Protein AF-A0A6G8AMU1-F1 (afdb_monomer)

Mean predicted aligned error: 14.69 Å

Foldseek 3Di:
DDDDDDPDDPPPPPADVLNVLVVLLVLLVVLLVLLVVLCPDPDDPVVNVVSLLCNQLVVQLSVLSNVVSVLVNVVSVVPPPPPVVPPPDDDDDDDPVVVVLVVVVVVVVVVLVPDDDPPVSVSVVVSVVSVSVSVVSLVVVVVVCVVPVLQPVLSVLSVVVVVVSVVCVVVVHRPPPDPPVPPPSVVVSVVSSLSNVVVVLVVPDDPQVCVQADPLLVVVCVVCLVVLSCCCCPVLPFDSQLSSQLSNVLVVQADNDNVSSVVSSCCLRVPQCQAQQRPSVLSRLVRGPDQLVVSVVSVCVQQVFDQDPLLATARDHSHHHHLLREQPGPSLLVNLVSVCRVQVVHFDPDLSVLNVQQVVQVSNQSLLCVVQNDPASLNSLVSQLCDDPPSHVVNDAWDWDFLLQLQKDFLPDDSLVSCVQWFWTWTHDLQRFHIFIATPRRHTQALVVAFDDDPSTTPQDLVVDDPDPSNLSSLRNHTGTASDRDPDPNRCRYPVPCCVPNDGNNNVVSVPRIDGDDPVSDDSCVRPVPVPRPD

InterPro domains:
  IPR021462 Protein of unknown function DUF3114 [PF11311] (276-528)

Solvent-accessible surface area (backbone atoms only — not comparable to full-atom values): 30070 Å² total; per-residue (Å²): 138,84,83,90,79,83,86,78,76,87,73,74,83,80,56,52,71,61,56,52,51,52,54,50,47,55,50,44,53,51,50,50,51,59,45,56,61,56,73,80,53,100,58,57,74,74,51,45,53,51,48,51,44,47,42,48,49,47,50,50,52,43,52,54,48,43,54,50,47,54,56,50,49,59,52,54,70,71,48,60,82,69,55,66,79,70,63,83,78,77,88,85,88,87,74,72,65,66,62,58,54,54,56,55,54,52,52,53,51,58,59,58,71,71,62,91,52,82,68,64,51,52,57,49,51,51,52,53,51,53,47,54,51,52,52,53,54,53,60,56,52,56,65,54,30,80,76,42,61,73,76,30,50,44,57,57,54,50,51,53,50,53,54,49,53,49,52,35,55,76,68,70,50,70,53,88,61,72,81,50,87,80,37,72,65,55,53,48,37,52,49,35,50,49,52,29,52,50,50,50,51,62,71,68,51,67,87,67,87,56,82,81,45,37,69,69,38,49,53,54,45,65,70,42,49,60,61,52,47,51,44,42,41,68,76,68,62,47,46,69,55,8,50,54,46,38,52,56,52,50,58,75,68,41,57,66,48,51,70,61,23,52,49,48,55,46,44,43,71,76,42,31,55,40,15,53,52,23,76,55,23,38,41,29,65,67,43,33,81,60,54,43,54,54,50,52,50,50,54,40,53,45,25,30,56,41,72,47,98,42,50,35,68,37,59,74,31,92,27,45,73,27,77,82,40,49,62,80,33,71,43,59,55,50,51,21,51,33,49,48,64,52,32,64,98,43,62,68,86,50,46,61,63,60,45,46,30,54,56,52,37,52,42,34,54,48,31,39,52,72,76,27,69,59,100,32,49,42,59,9,49,44,47,33,25,57,30,53,69,89,81,24,46,56,59,50,68,61,42,82,52,86,36,52,75,34,44,54,38,50,72,92,54,62,62,82,65,48,44,76,72,66,32,35,41,35,38,22,36,84,70,42,27,31,46,45,23,28,40,76,83,29,37,70,33,32,37,78,81,70,58,50,74,56,94,82,32,68,64,47,58,60,83,84,55,78,91,42,73,67,47,41,47,21,52,62,25,29,51,60,41,32,52,31,73,54,98,46,74,58,22,42,38,58,50,61,49,40,60,81,78,38,55,26,52,46,52,59,59,48,51,75,54,41,42,63,57,50,79,87,73,53,51,64,64,75,58,65,62,55,92,83,69,88,105

Secondary structure (DSSP, 8-state):
-PPP--------SSS-HHHHHHHHHHHHHHHHHHHHTTTTS---HHHHHHHHHHHHHHHHHHHHHHHHHHHHHHHHHHTTTTGGGTGGG-----SSHHHHHHHHHHHHHHHHTTS--HHHHHHHHHHHHHHHHHHHHHHHHHHHHTT-HHHHHHHHHHHHHHHHHHHHHHTT--------TT-HHHHHHHHHHHHHHHHHHHHH----SGGGS-HHHHHHHHHHHHHHHHIIIIIS---HHHHHHHHHHHHHH--SSHHHHHHHHHHHHHTGGGEETSHHHHHHHHH--S-HHHHHHHHHHHTTEEE-TTSPEEE-SS-EE-TT--TT-HHHHHHHHHHHHHTTTS----HHHHHHHHHHHHHHHHHHHHHS--SSHHHHHHHHHHSPTTTS-TTPPPEEE--GGG--EETTS-HHHHHHHH--EEEE-TTS--EEEE-TTS-B--GGGT--EETTEE---GGGS---HHHHHHHHS-----SSSSTTHHHIIIIISTHHHH--HHHHHHGGGEEPPPTTT--HHHHH--TT---

Organism: NCBI:txid2714946

Structure (mmCIF, N/CA/C/O backbone):
data_AF-A0A6G8AMU1-F1
#
_entry.id   AF-A0A6G8AMU1-F1
#
loop_
_atom_site.group_PDB
_atom_site.id
_atom_site.type_symbol
_atom_site.label_atom_id
_atom_site.label_alt_id
_atom_site.label_comp_id
_atom_site.label_asym_id
_atom_site.label_entity_id
_atom_site.label_seq_id
_atom_site.pdbx_PDB_ins_code
_atom_site.Cartn_x
_atom_site.Cartn_y
_atom_site.Cartn_z
_atom_site.occupancy
_atom_site.B_iso_or_equiv
_atom_site.auth_seq_id
_atom_site.auth_comp_id
_atom_site.auth_asym_id
_atom_site.auth_atom_id
_atom_site.pdbx_PDB_model_num
ATOM 1 N N . MET A 1 1 ? -62.679 -25.072 43.560 1.00 31.48 1 MET A N 1
ATOM 2 C CA . MET A 1 1 ? -61.213 -25.048 43.363 1.00 31.48 1 MET A CA 1
ATOM 3 C C . MET A 1 1 ? -60.919 -24.827 41.884 1.00 31.48 1 MET A C 1
ATOM 5 O O . MET A 1 1 ? -61.250 -25.718 41.113 1.00 31.48 1 MET A O 1
ATOM 9 N N . PRO A 1 2 ? -60.363 -23.682 41.453 1.00 26.83 2 PRO A N 1
ATOM 10 C CA . PRO A 1 2 ? -59.893 -23.523 40.081 1.00 26.83 2 PRO A CA 1
ATOM 11 C C . PRO A 1 2 ? -58.370 -23.689 39.990 1.00 26.83 2 PRO A C 1
ATOM 13 O O . PRO A 1 2 ? -57.618 -23.133 40.791 1.00 26.83 2 PRO A O 1
ATOM 16 N N . LEU A 1 3 ? -57.950 -24.483 39.004 1.00 24.17 3 LEU A N 1
ATOM 17 C CA . LEU A 1 3 ? -56.571 -24.851 38.705 1.00 24.17 3 LEU A CA 1
ATOM 18 C C . LEU A 1 3 ? -55.708 -23.655 38.263 1.00 24.17 3 LEU A C 1
ATOM 20 O O . LEU A 1 3 ? -56.090 -22.865 37.401 1.00 24.17 3 LEU A O 1
ATOM 24 N N . ASN A 1 4 ? -54.493 -23.614 38.812 1.00 31.95 4 ASN A N 1
ATOM 25 C CA . ASN A 1 4 ? -53.345 -22.840 38.346 1.00 31.95 4 ASN A CA 1
ATOM 26 C C . ASN A 1 4 ? -52.931 -23.271 36.930 1.00 31.95 4 ASN A C 1
ATOM 28 O O . ASN A 1 4 ? -52.485 -24.400 36.751 1.00 31.95 4 ASN A O 1
ATOM 32 N N . PHE A 1 5 ? -52.961 -22.356 35.959 1.00 23.03 5 PHE A N 1
ATOM 33 C CA . PHE A 1 5 ? -52.266 -22.520 34.680 1.00 23.03 5 PHE A CA 1
ATOM 34 C C . PHE A 1 5 ? -51.529 -21.217 34.300 1.00 23.03 5 PHE A C 1
ATOM 36 O O . PHE A 1 5 ? -52.133 -20.190 34.009 1.00 23.03 5 PHE A O 1
ATOM 43 N N . PHE A 1 6 ? -50.192 -21.301 34.342 1.00 25.31 6 PHE A N 1
ATOM 44 C CA . PHE A 1 6 ? -49.164 -20.422 33.758 1.00 25.31 6 PHE A CA 1
ATOM 45 C C . PHE A 1 6 ? -49.023 -18.955 34.221 1.00 25.31 6 PHE A C 1
ATOM 47 O O . PHE A 1 6 ? -49.252 -18.005 33.474 1.00 25.31 6 PHE A O 1
ATOM 54 N N . LYS A 1 7 ? -48.395 -18.775 35.393 1.00 28.03 7 LYS A N 1
ATOM 55 C CA . LYS A 1 7 ? -47.347 -17.752 35.578 1.00 28.03 7 LYS A CA 1
ATOM 56 C C . LYS A 1 7 ? -46.010 -18.389 35.194 1.00 28.03 7 LYS A C 1
ATOM 58 O O . LYS A 1 7 ? -45.460 -19.147 35.983 1.00 28.03 7 LYS A O 1
ATOM 63 N N . LYS A 1 8 ? -45.498 -18.131 33.989 1.00 30.67 8 LYS A N 1
ATOM 64 C CA . LYS A 1 8 ? -44.116 -18.500 33.652 1.00 30.67 8 LYS A CA 1
ATOM 65 C C . LYS A 1 8 ? -43.218 -17.331 34.052 1.00 30.67 8 LYS A C 1
ATOM 67 O O . LYS A 1 8 ? -43.228 -16.286 33.405 1.00 30.67 8 LYS A O 1
ATOM 72 N N . GLU A 1 9 ? -42.534 -17.484 35.180 1.00 31.12 9 GLU A N 1
ATOM 73 C CA . GLU A 1 9 ? -41.409 -16.635 35.566 1.00 31.12 9 GLU A CA 1
ATOM 74 C C . GLU A 1 9 ? -40.339 -16.733 34.469 1.00 31.12 9 GLU A C 1
ATOM 76 O O . GLU A 1 9 ? -40.002 -17.831 34.025 1.00 31.12 9 GLU A O 1
ATOM 81 N N . ILE A 1 10 ? -39.836 -15.596 33.980 1.00 32.88 10 ILE A N 1
ATOM 82 C CA . ILE A 1 10 ? -38.664 -15.589 33.098 1.00 32.88 10 ILE A CA 1
ATOM 83 C C . ILE A 1 10 ? -37.467 -15.837 34.009 1.00 32.88 10 ILE A C 1
ATOM 85 O O . ILE A 1 10 ? -36.960 -14.922 34.655 1.00 32.88 10 ILE A O 1
ATOM 89 N N . ASN A 1 11 ? -37.088 -17.104 34.126 1.00 29.52 11 ASN A N 1
ATOM 90 C CA . ASN A 1 11 ? -35.917 -17.518 34.872 1.00 29.52 11 ASN A CA 1
ATOM 91 C C . ASN A 1 11 ? -34.705 -17.346 33.944 1.00 29.52 11 ASN A C 1
ATOM 93 O O . ASN A 1 11 ? -34.456 -18.185 33.086 1.00 29.52 11 ASN A O 1
ATOM 97 N N . LEU A 1 12 ? -33.969 -16.241 34.087 1.00 37.72 12 LEU A N 1
ATOM 98 C CA . LEU A 1 12 ? -32.695 -15.980 33.391 1.00 37.72 12 LEU A CA 1
ATOM 99 C C . LEU A 1 12 ? -31.542 -16.871 33.910 1.00 37.72 12 LEU A C 1
ATOM 101 O O . LEU A 1 12 ? -30.379 -16.548 33.713 1.00 37.72 12 LEU A O 1
ATOM 105 N N . GLN A 1 13 ? -31.833 -17.960 34.629 1.00 34.91 13 GLN A N 1
ATOM 106 C CA . GLN A 1 13 ? -30.821 -18.680 35.404 1.00 34.91 13 GLN A CA 1
ATOM 107 C C . GLN A 1 13 ? -30.019 -19.747 34.644 1.00 34.91 13 GLN A C 1
ATOM 109 O O . GLN A 1 13 ? -29.100 -20.286 35.245 1.00 34.91 13 GLN A O 1
ATOM 114 N N . GLU A 1 14 ? -30.265 -20.018 33.358 1.00 36.06 14 GLU A N 1
ATOM 115 C CA . GLU A 1 14 ? -29.471 -21.034 32.625 1.00 36.06 14 GLU A CA 1
ATOM 116 C C . GLU A 1 14 ? -29.107 -20.697 31.171 1.00 36.06 14 GLU A C 1
ATOM 118 O O . GLU A 1 14 ? -28.371 -21.454 30.547 1.00 36.06 14 GLU A O 1
ATOM 123 N N . GLN A 1 15 ? -29.553 -19.566 30.620 1.00 37.75 15 GLN A N 1
ATOM 124 C CA . GLN A 1 15 ? -29.048 -19.087 29.329 1.00 37.75 15 GLN A CA 1
ATOM 125 C C . GLN A 1 15 ? -28.024 -17.994 29.584 1.00 37.75 15 GLN A C 1
ATOM 127 O O . GLN A 1 15 ? -28.325 -17.019 30.278 1.00 37.75 15 GLN A O 1
ATOM 132 N N . SER A 1 16 ? -26.824 -18.137 29.020 1.00 45.41 16 SER A N 1
ATOM 133 C CA . SER A 1 16 ? -25.907 -17.004 28.975 1.00 45.41 16 SER A CA 1
ATOM 134 C C . SER A 1 16 ? -26.598 -15.856 28.228 1.00 45.41 16 SER A C 1
ATOM 136 O O . SER A 1 16 ? -27.443 -16.079 27.356 1.00 45.41 16 SER A O 1
ATOM 138 N N . VAL A 1 17 ? -26.263 -14.606 28.555 1.00 41.56 17 VAL A N 1
ATOM 139 C CA . VAL A 1 17 ? -26.782 -13.446 27.809 1.00 41.56 17 VAL A CA 1
ATOM 140 C C . VAL A 1 17 ? -26.493 -13.611 26.304 1.00 41.56 17 VAL A C 1
ATOM 142 O O . VAL A 1 17 ? -27.322 -13.220 25.491 1.00 41.56 17 VAL A O 1
ATOM 145 N N . ASN A 1 18 ? -25.406 -14.311 25.941 1.00 41.69 18 ASN A N 1
ATOM 146 C CA . ASN A 1 18 ? -25.080 -14.716 24.569 1.00 41.69 18 ASN A CA 1
ATOM 147 C C . ASN A 1 18 ? -26.135 -15.647 23.963 1.00 41.69 18 ASN A C 1
ATOM 149 O O . ASN A 1 18 ? -26.633 -15.366 22.878 1.00 41.69 18 ASN A O 1
ATOM 153 N N . ASP A 1 19 ? -26.544 -16.707 24.662 1.00 47.53 19 ASP A N 1
ATOM 154 C CA . ASP A 1 19 ? -27.587 -17.625 24.180 1.00 47.53 19 ASP A CA 1
ATOM 155 C C . ASP A 1 19 ? -28.934 -16.915 24.008 1.00 47.53 19 ASP A C 1
ATOM 157 O O . ASP A 1 19 ? -29.690 -17.202 23.075 1.00 47.53 19 ASP A O 1
ATOM 161 N N . TYR A 1 20 ? -29.232 -15.958 24.889 1.00 47.53 20 TYR A N 1
ATOM 162 C CA . TYR A 1 20 ? -30.438 -15.138 24.814 1.00 47.53 20 TYR A CA 1
ATOM 163 C C . TYR A 1 20 ? -30.397 -14.165 23.619 1.00 47.53 20 TYR A C 1
ATOM 165 O O . TYR A 1 20 ? -31.362 -14.094 22.857 1.00 47.53 20 TYR A O 1
ATOM 173 N N . ILE A 1 21 ? -29.265 -13.488 23.399 1.00 45.72 21 ILE A N 1
ATOM 174 C CA . ILE A 1 21 ? -28.993 -12.602 22.251 1.00 45.72 21 ILE A CA 1
ATOM 175 C C . ILE A 1 21 ? -29.062 -13.377 20.927 1.00 45.72 21 ILE A C 1
ATOM 177 O O . ILE A 1 21 ? -29.786 -12.975 20.015 1.00 45.72 21 ILE A O 1
ATOM 181 N N . LEU A 1 22 ? -28.391 -14.529 20.828 1.00 50.16 22 LEU A N 1
ATOM 182 C CA . LEU A 1 22 ? -28.432 -15.424 19.663 1.00 50.16 22 LEU A CA 1
ATOM 183 C C . LEU A 1 22 ? -29.855 -15.907 19.365 1.00 50.16 22 LEU A C 1
ATOM 185 O O . LEU A 1 22 ? -30.285 -15.938 18.210 1.00 50.16 22 LEU A O 1
ATOM 189 N N . THR A 1 23 ? -30.613 -16.250 20.409 1.00 52.03 23 THR A N 1
ATOM 190 C CA . THR A 1 23 ? -32.009 -16.679 20.269 1.00 52.03 23 THR A CA 1
ATOM 191 C C . THR A 1 23 ? -32.880 -15.564 19.690 1.00 52.03 23 THR A C 1
ATOM 193 O O . THR A 1 23 ? -33.687 -15.832 18.799 1.00 52.03 23 THR A O 1
ATOM 196 N N . ILE A 1 24 ? -32.717 -14.320 20.151 1.00 49.19 24 ILE A N 1
ATOM 197 C CA . ILE A 1 24 ? -33.492 -13.181 19.638 1.00 49.19 24 ILE A CA 1
ATOM 198 C C . ILE A 1 24 ? -33.060 -12.815 18.211 1.00 49.19 24 ILE A C 1
ATOM 200 O O . ILE A 1 24 ? -33.921 -12.588 17.364 1.00 49.19 24 ILE A O 1
ATOM 204 N N . THR A 1 25 ? -31.761 -12.853 17.906 1.00 49.53 25 THR A N 1
ATOM 205 C CA . THR A 1 25 ? -31.221 -12.597 16.555 1.00 49.53 25 THR A CA 1
ATOM 206 C C . THR A 1 25 ? -31.822 -13.560 15.532 1.00 49.53 25 THR A C 1
ATOM 208 O O . THR A 1 25 ? -32.401 -13.143 14.530 1.00 49.53 25 THR A O 1
ATOM 211 N N . LYS A 1 26 ? -31.825 -14.860 15.847 1.00 57.03 26 LYS A N 1
ATOM 212 C CA . LYS A 1 26 ? -32.437 -15.892 15.001 1.00 57.03 26 LYS A CA 1
ATOM 213 C C . LYS A 1 26 ? -33.953 -15.711 14.852 1.00 57.03 26 LYS A C 1
ATOM 215 O O . LYS A 1 26 ? -34.525 -16.004 13.800 1.00 57.03 26 LYS A O 1
ATOM 220 N N . GLN A 1 27 ? -34.630 -15.225 15.895 1.00 54.53 27 GLN A N 1
ATOM 221 C CA . GLN A 1 27 ? -36.061 -14.902 15.840 1.00 54.53 27 GLN A CA 1
ATOM 222 C C . GLN A 1 27 ? -36.348 -13.691 14.943 1.00 54.53 27 GLN A C 1
ATOM 224 O O . GLN A 1 27 ? -37.345 -13.715 14.222 1.00 54.53 27 GLN A O 1
ATOM 229 N N . LEU A 1 28 ? -35.478 -12.677 14.950 1.00 51.56 28 LEU A N 1
ATOM 230 C CA . LEU A 1 28 ? -35.553 -11.503 14.077 1.00 51.56 28 LEU A CA 1
ATOM 231 C C . LEU A 1 28 ? -35.296 -11.865 12.609 1.00 51.56 28 LEU A C 1
ATOM 233 O O . LEU A 1 28 ? -36.083 -11.473 11.752 1.00 51.56 28 LEU A O 1
ATOM 237 N N . GLU A 1 29 ? -34.284 -12.689 12.325 1.00 54.28 29 GLU A N 1
ATOM 238 C CA . GLU A 1 29 ? -34.030 -13.238 10.982 1.00 54.28 29 GLU A CA 1
ATOM 239 C C . GLU A 1 29 ? -35.233 -14.013 10.450 1.00 54.28 29 GLU A C 1
ATOM 241 O O . GLU A 1 29 ? -35.696 -13.784 9.334 1.00 54.28 29 GLU A O 1
ATOM 246 N N . THR A 1 30 ? -35.794 -14.891 11.285 1.00 59.09 30 THR A N 1
ATOM 247 C CA . THR A 1 30 ? -36.990 -15.662 10.930 1.00 59.09 30 THR A CA 1
ATOM 248 C C . THR A 1 30 ? -38.173 -14.734 10.638 1.00 59.09 30 THR A C 1
ATOM 250 O O . THR A 1 30 ? -38.916 -14.965 9.690 1.00 59.09 30 THR A O 1
ATOM 253 N N . LEU A 1 31 ? -38.349 -13.666 11.425 1.00 53.69 31 LEU A N 1
ATOM 254 C CA . LEU A 1 31 ? -39.402 -12.670 11.211 1.00 53.69 31 LEU A CA 1
ATOM 255 C C . LEU A 1 31 ? -39.190 -11.892 9.900 1.00 53.69 31 LEU A C 1
ATOM 257 O O . LEU A 1 31 ? -40.162 -11.605 9.205 1.00 53.69 31 LEU A O 1
ATOM 261 N N . LYS A 1 32 ? -37.935 -11.580 9.547 1.00 54.00 32 LYS A N 1
ATOM 262 C CA . LYS A 1 32 ? -37.556 -10.903 8.297 1.00 54.00 32 LYS A CA 1
ATOM 263 C C . LYS A 1 32 ? -37.890 -11.753 7.072 1.00 54.00 32 LYS A C 1
ATOM 265 O O . LYS A 1 32 ? -38.494 -11.244 6.131 1.00 54.00 32 LYS A O 1
ATOM 270 N N . VAL A 1 33 ? -37.543 -13.040 7.109 1.00 58.03 33 VAL A N 1
ATOM 271 C CA . VAL A 1 33 ? -37.870 -14.005 6.047 1.00 58.03 33 VAL A CA 1
ATOM 272 C C . VAL A 1 33 ? -39.387 -14.175 5.929 1.00 58.03 33 VAL A C 1
ATOM 274 O O . VAL A 1 33 ? -39.934 -13.995 4.848 1.00 58.03 33 VAL A O 1
ATOM 277 N N . GLU A 1 34 ? -40.094 -14.378 7.048 1.00 56.72 34 GLU A N 1
ATOM 278 C CA . GLU A 1 34 ? -41.562 -14.504 7.059 1.00 56.72 34 GLU A CA 1
ATOM 279 C C . GLU A 1 34 ? -42.287 -13.238 6.542 1.00 56.72 34 GLU A C 1
ATOM 281 O O . GLU A 1 34 ? -43.387 -13.341 5.997 1.00 56.72 34 GLU A O 1
ATOM 286 N N . LEU A 1 35 ? -41.698 -12.046 6.706 1.00 53.47 35 LEU A N 1
ATOM 287 C CA . LEU A 1 35 ? -42.193 -10.787 6.128 1.00 53.47 35 LEU A CA 1
ATOM 288 C C . LEU A 1 35 ? -41.890 -10.661 4.631 1.00 53.47 35 LEU A C 1
ATOM 290 O O . LEU A 1 35 ? -42.710 -10.108 3.900 1.00 53.47 35 LEU A O 1
ATOM 294 N N . SER A 1 36 ? -40.743 -11.168 4.174 1.00 54.56 36 SER A N 1
ATOM 295 C CA . SER A 1 36 ? -40.395 -11.219 2.751 1.00 54.56 36 SER A CA 1
ATOM 296 C C . SER A 1 36 ? -41.341 -12.150 1.992 1.00 54.56 36 SER A C 1
ATOM 298 O O . SER A 1 36 ? -41.894 -11.752 0.973 1.00 54.56 36 SER A O 1
ATOM 300 N N . ASP A 1 37 ? -41.629 -13.328 2.547 1.00 57.03 37 ASP A N 1
ATOM 301 C CA . ASP A 1 37 ? -42.521 -14.327 1.941 1.00 57.03 37 ASP A CA 1
ATOM 302 C C . ASP A 1 37 ? -43.979 -13.842 1.819 1.00 57.03 37 ASP A C 1
ATOM 304 O O . ASP A 1 37 ? -44.766 -14.377 1.039 1.00 57.03 37 ASP A O 1
ATOM 308 N N . LEU A 1 38 ? -44.375 -12.816 2.584 1.00 52.19 38 LEU A N 1
ATOM 309 C CA . LEU A 1 38 ? -45.700 -12.201 2.471 1.00 52.19 38 LEU A CA 1
ATOM 310 C C . LEU A 1 38 ? -45.854 -11.338 1.211 1.00 52.19 38 LEU A C 1
ATOM 312 O O . LEU A 1 38 ? -46.985 -11.179 0.749 1.00 52.19 38 LEU A O 1
ATOM 316 N N . LYS A 1 39 ? -44.763 -10.801 0.641 1.00 51.06 39 LYS A N 1
ATOM 317 C CA . LYS A 1 39 ? -44.811 -10.015 -0.608 1.00 51.06 39 LYS A CA 1
ATOM 318 C C . LYS A 1 39 ? -45.214 -10.854 -1.822 1.00 51.06 39 LYS A C 1
ATOM 320 O O . LYS A 1 39 ? -45.852 -10.312 -2.719 1.00 51.06 39 LYS A O 1
ATOM 325 N N . ASP A 1 40 ? -44.913 -12.150 -1.806 1.00 49.19 40 ASP A N 1
ATOM 326 C CA . ASP A 1 40 ? -45.101 -13.067 -2.940 1.00 49.19 40 ASP A CA 1
ATOM 327 C C . ASP A 1 40 ? -46.438 -13.832 -2.895 1.00 49.19 40 ASP A C 1
ATOM 329 O O . ASP A 1 40 ? -46.595 -14.880 -3.520 1.00 49.19 40 ASP A O 1
ATOM 333 N N . THR A 1 41 ? -47.426 -13.334 -2.142 1.00 51.88 41 THR A N 1
ATOM 334 C CA . THR A 1 41 ? -48.750 -13.972 -2.051 1.00 51.88 41 THR A CA 1
ATOM 335 C C . THR A 1 41 ? -49.784 -13.309 -2.962 1.00 51.88 41 THR A C 1
ATOM 337 O O . THR A 1 41 ? -49.919 -12.086 -2.968 1.00 51.88 41 THR A O 1
ATOM 340 N N . ASP A 1 42 ? -50.562 -14.128 -3.686 1.00 45.91 42 ASP A N 1
ATOM 341 C CA . ASP A 1 42 ? -51.751 -13.702 -4.439 1.00 45.91 42 ASP A CA 1
ATOM 342 C C . ASP A 1 42 ? -52.807 -13.147 -3.469 1.00 45.91 42 ASP A C 1
ATOM 344 O O . ASP A 1 42 ? -53.603 -13.878 -2.871 1.00 45.91 42 ASP A O 1
ATOM 348 N N . ALA A 1 43 ? -52.783 -11.831 -3.268 1.00 51.66 43 ALA A N 1
ATOM 349 C CA . ALA A 1 43 ? -53.665 -11.107 -2.365 1.00 51.66 43 ALA A CA 1
ATOM 350 C C . ALA A 1 43 ? -54.396 -9.986 -3.119 1.00 51.66 43 ALA A C 1
ATOM 352 O O . ALA A 1 43 ? -53.869 -9.398 -4.057 1.00 51.66 43 ALA A O 1
ATOM 353 N N . SER A 1 44 ? -55.625 -9.668 -2.702 1.00 46.78 44 SER A N 1
ATOM 354 C CA . SER A 1 44 ? -56.396 -8.554 -3.285 1.00 46.78 44 SER A CA 1
ATOM 355 C C . SER A 1 44 ? -55.678 -7.202 -3.128 1.00 46.78 44 SER A C 1
ATOM 357 O O . SER A 1 44 ? -54.892 -7.019 -2.201 1.00 46.78 44 SER A O 1
ATOM 359 N N . VAL A 1 45 ? -56.009 -6.211 -3.964 1.00 45.38 45 VAL A N 1
ATOM 360 C CA . VAL A 1 45 ? -55.365 -4.875 -3.989 1.00 45.38 45 VAL A CA 1
ATOM 361 C C . VAL A 1 45 ? -55.292 -4.208 -2.600 1.00 45.38 45 VAL A C 1
ATOM 363 O O . VAL A 1 45 ? -54.245 -3.704 -2.197 1.00 45.38 45 VAL A O 1
ATOM 366 N N . ASN A 1 46 ? -56.367 -4.279 -1.806 1.00 41.28 46 ASN A N 1
ATOM 367 C CA . ASN A 1 46 ? -56.392 -3.729 -0.441 1.00 41.28 46 ASN A CA 1
ATOM 368 C C . ASN A 1 46 ? -55.512 -4.519 0.548 1.00 41.28 46 ASN A C 1
ATOM 370 O O . ASN A 1 46 ? -55.000 -3.960 1.518 1.00 41.28 46 ASN A O 1
ATOM 374 N N . GLN A 1 47 ? -55.328 -5.820 0.316 1.00 45.97 47 GLN A N 1
ATOM 375 C CA . GLN A 1 47 ? -54.454 -6.677 1.118 1.00 45.97 47 GLN A CA 1
ATOM 376 C C . GLN A 1 47 ? -52.981 -6.491 0.732 1.00 45.97 47 GLN A C 1
ATOM 378 O O . GLN A 1 47 ? -52.141 -6.447 1.626 1.00 45.97 47 GLN A O 1
ATOM 383 N N . GLN A 1 48 ? -52.669 -6.287 -0.551 1.00 48.94 48 GLN A N 1
ATOM 384 C CA . GLN A 1 48 ? -51.328 -5.912 -1.012 1.00 48.94 48 GLN A CA 1
ATOM 385 C C . GLN A 1 48 ? -50.880 -4.574 -0.421 1.00 48.94 48 GLN A C 1
ATOM 387 O O . GLN A 1 48 ? -49.756 -4.478 0.060 1.00 48.94 48 GLN A O 1
ATOM 392 N N . GLN A 1 49 ? -51.764 -3.574 -0.336 1.00 47.97 49 GLN A N 1
ATOM 393 C CA . GLN A 1 49 ? -51.443 -2.308 0.334 1.00 47.97 49 GLN A CA 1
ATOM 394 C C . GLN A 1 49 ? -51.125 -2.508 1.828 1.00 47.97 49 GLN A C 1
ATOM 396 O O . GLN A 1 49 ? -50.162 -1.945 2.346 1.00 47.97 49 GLN A O 1
ATOM 401 N N . ALA A 1 50 ? -51.896 -3.344 2.533 1.00 45.88 50 ALA A N 1
ATOM 402 C CA . ALA A 1 50 ? -51.657 -3.645 3.945 1.00 45.88 50 ALA A CA 1
ATOM 403 C C . ALA A 1 50 ? -50.352 -4.435 4.172 1.00 45.88 50 ALA A C 1
ATOM 405 O O . ALA A 1 50 ? -49.635 -4.166 5.137 1.00 45.88 50 ALA A O 1
ATOM 406 N N . ILE A 1 51 ? -50.027 -5.375 3.279 1.00 47.59 51 ILE A N 1
ATOM 407 C CA . ILE A 1 51 ? -48.772 -6.142 3.287 1.00 47.59 51 ILE A CA 1
ATOM 408 C C . ILE A 1 51 ? -47.582 -5.223 2.994 1.00 47.59 51 ILE A C 1
ATOM 410 O O . ILE A 1 51 ? -46.609 -5.243 3.744 1.00 47.59 51 ILE A O 1
ATOM 414 N N . THR A 1 52 ? -47.674 -4.361 1.979 1.00 49.44 52 THR A N 1
ATOM 415 C CA . THR A 1 52 ? -46.639 -3.367 1.660 1.00 49.44 52 THR A CA 1
ATOM 416 C C . THR A 1 52 ? -46.400 -2.430 2.842 1.00 49.44 52 THR A C 1
ATOM 418 O O . THR A 1 52 ? -45.248 -2.196 3.200 1.00 49.44 52 THR A O 1
ATOM 421 N N . ASN A 1 53 ? -47.456 -1.969 3.521 1.00 49.50 53 ASN A N 1
ATOM 422 C CA . ASN A 1 53 ? -47.324 -1.143 4.722 1.00 49.50 53 ASN A CA 1
ATOM 423 C C . ASN A 1 53 ? -46.669 -1.916 5.879 1.00 49.50 53 ASN A C 1
ATOM 425 O O . ASN A 1 53 ? -45.831 -1.366 6.586 1.00 49.50 53 ASN A O 1
ATOM 429 N N . LEU A 1 54 ? -47.013 -3.188 6.091 1.00 48.84 54 LEU A N 1
ATOM 430 C CA . LEU A 1 54 ? -46.376 -4.030 7.111 1.00 48.84 54 LEU A CA 1
ATOM 431 C C . LEU A 1 54 ? -44.882 -4.231 6.826 1.00 48.84 54 LEU A C 1
ATOM 433 O O . LEU A 1 54 ? -44.062 -3.995 7.706 1.00 48.84 54 LEU A O 1
ATOM 437 N N . VAL A 1 55 ? -44.514 -4.601 5.601 1.00 51.12 55 VAL A N 1
ATOM 438 C CA . VAL A 1 55 ? -43.111 -4.819 5.214 1.00 51.12 55 VAL A CA 1
ATOM 439 C C . VAL A 1 55 ? -42.311 -3.516 5.290 1.00 51.12 55 VAL A C 1
ATOM 441 O O . VAL A 1 55 ? -41.248 -3.489 5.903 1.00 51.12 55 VAL A O 1
ATOM 444 N N . ALA A 1 56 ? -42.849 -2.410 4.766 1.00 49.50 56 ALA A N 1
ATOM 445 C CA . ALA A 1 56 ? -42.192 -1.103 4.812 1.00 49.50 56 ALA A CA 1
ATOM 446 C C . ALA A 1 56 ? -41.966 -0.591 6.244 1.00 49.50 56 ALA A C 1
ATOM 448 O O . ALA A 1 56 ? -40.981 0.094 6.496 1.00 49.50 56 ALA A O 1
ATOM 449 N N . ASN A 1 57 ? -42.847 -0.937 7.189 1.00 48.44 57 ASN A N 1
ATOM 450 C CA . ASN A 1 57 ? -42.720 -0.497 8.575 1.00 48.44 57 ASN A CA 1
ATOM 451 C C . ASN A 1 57 ? -41.864 -1.444 9.438 1.00 48.44 57 ASN A C 1
ATOM 453 O O . ASN A 1 57 ? -41.136 -0.976 10.308 1.00 48.44 57 ASN A O 1
ATOM 457 N N . TYR A 1 58 ? -41.937 -2.764 9.230 1.00 50.16 58 TYR A N 1
ATOM 458 C CA . TYR A 1 58 ? -41.270 -3.742 10.099 1.00 50.16 58 TYR A CA 1
ATOM 459 C C . TYR A 1 58 ? -39.864 -4.131 9.638 1.00 50.16 58 TYR A C 1
ATOM 461 O O . TYR A 1 58 ? -39.022 -4.394 10.494 1.00 50.16 58 TYR A O 1
ATOM 469 N N . THR A 1 59 ? -39.570 -4.138 8.333 1.00 52.44 59 THR A N 1
ATOM 470 C CA . THR A 1 59 ? -38.218 -4.454 7.840 1.00 52.44 59 THR A CA 1
ATOM 471 C C . THR A 1 59 ? -37.168 -3.482 8.395 1.00 52.44 59 THR A C 1
ATOM 473 O O . THR A 1 59 ? -36.174 -3.971 8.932 1.00 52.44 59 THR A O 1
ATOM 476 N N . PRO A 1 60 ? -37.404 -2.152 8.414 1.00 49.91 60 PRO A N 1
ATOM 477 C CA . PRO A 1 60 ? -36.468 -1.212 9.020 1.00 49.91 60 PRO A CA 1
ATOM 478 C C . PRO A 1 60 ? -36.227 -1.413 10.517 1.00 49.91 60 PRO A C 1
ATOM 480 O O . PRO A 1 60 ? -35.098 -1.306 10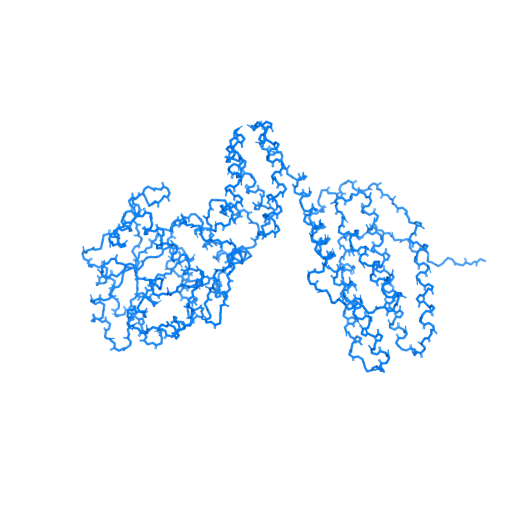.992 1.00 49.91 60 PRO A O 1
ATOM 483 N N . LEU A 1 61 ? -37.286 -1.737 11.264 1.00 50.28 61 LEU A N 1
ATOM 484 C CA . LEU A 1 61 ? -37.183 -2.045 12.690 1.00 50.28 61 LEU A CA 1
ATOM 485 C C . LEU A 1 61 ? -36.362 -3.316 12.931 1.00 50.28 61 LEU A C 1
ATOM 487 O O . LEU A 1 61 ? -35.543 -3.344 13.840 1.00 50.28 61 LEU A O 1
ATOM 491 N N . ILE A 1 62 ? -36.582 -4.364 12.135 1.00 52.19 62 ILE A N 1
ATOM 492 C CA . ILE A 1 62 ? -35.878 -5.644 12.274 1.00 52.19 62 ILE A CA 1
ATOM 493 C C . ILE A 1 62 ? -34.401 -5.495 11.915 1.00 52.19 62 ILE A C 1
ATOM 495 O O . ILE A 1 62 ? -33.558 -6.022 12.629 1.00 52.19 62 ILE A O 1
ATOM 499 N N . GLU A 1 63 ? -34.084 -4.748 10.859 1.00 51.97 63 GLU A N 1
ATOM 500 C CA . GLU A 1 63 ? -32.703 -4.470 10.457 1.00 51.97 63 GLU A CA 1
ATOM 501 C C . GLU A 1 63 ? -31.968 -3.609 11.492 1.00 51.97 63 GLU A C 1
ATOM 503 O O . GLU A 1 63 ? -30.835 -3.923 11.842 1.00 51.97 63 GLU A O 1
ATOM 508 N N . GLY A 1 64 ? -32.630 -2.594 12.060 1.00 50.00 64 GLY A N 1
ATOM 509 C CA . GLY A 1 64 ? -32.092 -1.822 13.184 1.00 50.00 64 GLY A CA 1
ATOM 510 C C . GLY A 1 64 ? -31.871 -2.659 14.444 1.00 50.00 64 GLY A C 1
ATOM 511 O O . GLY A 1 64 ? -30.859 -2.511 15.125 1.00 50.00 64 GLY A O 1
ATOM 512 N N . LEU A 1 65 ? -32.801 -3.570 14.740 1.00 50.81 65 LEU A N 1
ATOM 513 C CA . LEU A 1 65 ? -32.680 -4.508 15.851 1.00 50.81 65 LEU A CA 1
ATOM 514 C C . LEU A 1 65 ? -31.560 -5.525 15.622 1.00 50.81 65 LEU A C 1
ATOM 516 O O . LEU A 1 65 ? -30.813 -5.785 16.552 1.00 50.81 65 LEU A O 1
ATOM 520 N N . GLN A 1 66 ? -31.411 -6.080 14.418 1.00 51.91 66 GLN A N 1
ATOM 521 C CA . GLN A 1 66 ? -30.303 -6.984 14.094 1.00 51.91 66 GLN A CA 1
ATOM 522 C C . GLN A 1 66 ? -28.960 -6.280 14.211 1.00 51.91 66 GLN A C 1
ATOM 524 O O . GLN A 1 66 ? -28.085 -6.805 14.882 1.00 51.91 66 GLN A O 1
ATOM 529 N N . LEU A 1 67 ? -28.835 -5.065 13.672 1.00 49.41 67 LEU A N 1
ATOM 530 C CA . LEU A 1 67 ? -27.623 -4.262 13.817 1.00 49.41 67 LEU A CA 1
ATOM 531 C C . LEU A 1 67 ? -27.265 -4.060 15.297 1.00 49.41 67 LEU A C 1
ATOM 533 O O . LEU A 1 67 ? -26.129 -4.270 15.701 1.00 49.41 67 LEU A O 1
ATOM 537 N N . ALA A 1 68 ? -28.255 -3.730 16.127 1.00 47.84 68 ALA A N 1
ATOM 538 C CA . ALA A 1 68 ? -28.068 -3.608 17.566 1.00 47.84 68 ALA A CA 1
ATOM 539 C C . ALA A 1 68 ? -27.692 -4.926 18.259 1.00 47.84 68 ALA A C 1
ATOM 541 O O . ALA A 1 68 ? -26.853 -4.938 19.159 1.00 47.84 68 ALA A O 1
ATOM 542 N N . PHE A 1 69 ? -28.324 -6.033 17.869 1.00 51.34 69 PHE A N 1
ATOM 543 C CA . PHE A 1 69 ? -28.048 -7.355 18.424 1.00 51.34 69 PHE A CA 1
ATOM 544 C C . PHE A 1 69 ? -26.656 -7.845 18.038 1.00 51.34 69 PHE A C 1
ATOM 546 O O . PHE A 1 69 ? -25.949 -8.350 18.904 1.00 51.34 69 PHE A O 1
ATOM 553 N N . ASP A 1 70 ? -26.235 -7.636 16.795 1.00 49.09 70 ASP A N 1
ATOM 554 C CA . ASP A 1 70 ? -24.884 -7.931 16.330 1.00 49.09 70 ASP A CA 1
ATOM 555 C C . ASP A 1 70 ? -23.857 -7.107 17.123 1.00 49.09 70 ASP A C 1
ATOM 557 O O . ASP A 1 70 ? -22.869 -7.659 17.612 1.00 49.09 70 ASP A O 1
ATOM 561 N N . THR A 1 71 ? -24.143 -5.823 17.378 1.00 45.19 71 THR A N 1
ATOM 562 C CA . THR A 1 71 ? -23.323 -4.956 18.242 1.00 45.19 71 THR A CA 1
ATOM 563 C C . THR A 1 71 ? -23.249 -5.465 19.690 1.00 45.19 71 THR A C 1
ATOM 565 O O . THR A 1 71 ? -22.164 -5.504 20.278 1.00 45.19 71 THR A O 1
ATOM 568 N N . LEU A 1 72 ? -24.362 -5.913 20.279 1.00 43.34 72 LEU A N 1
ATOM 569 C CA . LEU A 1 72 ? -24.391 -6.485 21.635 1.00 43.34 72 LEU A CA 1
ATOM 570 C C . LEU A 1 72 ? -23.704 -7.860 21.713 1.00 43.34 72 LEU A C 1
ATOM 572 O O . LEU A 1 72 ? -23.066 -8.166 22.718 1.00 43.34 72 LEU A O 1
ATOM 576 N N . ASN A 1 73 ? -23.801 -8.679 20.666 1.00 44.50 73 ASN A N 1
ATOM 577 C CA . ASN A 1 73 ? -23.199 -10.011 20.607 1.00 44.50 73 ASN A CA 1
ATOM 578 C C . ASN A 1 73 ? -21.666 -9.928 20.555 1.00 44.50 73 ASN A C 1
ATOM 580 O O . ASN A 1 73 ? -20.991 -10.626 21.306 1.00 44.50 73 ASN A O 1
ATOM 584 N N . VAL A 1 74 ? -21.121 -9.004 19.751 1.00 40.53 74 VAL A N 1
ATOM 585 C CA . VAL A 1 74 ? -19.677 -8.695 19.722 1.00 40.53 74 VAL A CA 1
ATOM 586 C C . VAL A 1 74 ? -19.183 -8.271 21.111 1.00 40.53 74 VAL A C 1
ATOM 588 O O . VAL A 1 74 ? -18.182 -8.794 21.600 1.00 40.53 74 VAL A O 1
ATOM 591 N N . SER A 1 75 ? -19.946 -7.409 21.791 1.00 39.12 75 SER A N 1
ATOM 592 C CA . SER A 1 75 ? -19.637 -6.904 23.138 1.00 39.12 75 SER A CA 1
ATOM 593 C C . SER A 1 75 ? -19.592 -8.015 24.198 1.00 39.12 75 SER A C 1
ATOM 595 O O . SER A 1 75 ? -18.781 -7.995 25.120 1.00 39.12 75 SER A O 1
ATOM 597 N N . ASN A 1 76 ? -20.450 -9.024 24.067 1.00 37.62 76 ASN A N 1
ATOM 598 C CA . ASN A 1 76 ? -20.655 -10.051 25.083 1.00 37.62 76 ASN A CA 1
ATOM 599 C C . ASN A 1 76 ? -19.711 -11.267 24.934 1.00 37.62 76 ASN A C 1
ATOM 601 O O . ASN A 1 76 ? -19.564 -12.048 25.872 1.00 37.62 76 ASN A O 1
ATOM 605 N N . THR A 1 77 ? -19.009 -11.406 23.803 1.00 39.88 77 THR A N 1
ATOM 606 C CA . THR A 1 77 ? -17.811 -12.265 23.684 1.00 39.88 77 THR A CA 1
ATOM 607 C C . THR A 1 77 ? -16.575 -11.677 24.377 1.00 39.88 77 THR A C 1
ATOM 609 O O . THR A 1 77 ? -15.726 -12.434 24.846 1.00 39.88 77 THR A O 1
ATOM 612 N N . GLU A 1 78 ? -16.476 -10.349 24.482 1.00 38.38 78 GLU A N 1
ATOM 613 C CA . GLU A 1 78 ? -15.323 -9.652 25.077 1.00 38.38 78 GLU A CA 1
ATOM 614 C C . GLU A 1 78 ? -15.498 -9.419 26.594 1.00 38.38 78 GLU A C 1
ATOM 616 O O . GLU A 1 78 ? -14.541 -9.539 27.357 1.00 38.38 78 GLU A O 1
ATOM 621 N N . LEU A 1 79 ? -16.735 -9.215 27.068 1.00 35.78 79 LEU A N 1
ATOM 622 C CA . LEU A 1 79 ? -17.068 -8.964 28.483 1.00 35.78 79 LEU A CA 1
ATOM 623 C C . LEU A 1 79 ? -17.043 -10.212 29.400 1.00 35.78 79 LEU A C 1
ATOM 625 O O . LEU A 1 79 ? -17.084 -10.091 30.629 1.00 35.78 79 LEU A O 1
ATOM 629 N N . THR A 1 80 ? -16.988 -11.429 28.845 1.00 40.19 80 THR A N 1
ATOM 630 C CA . THR A 1 80 ? -17.337 -12.658 29.588 1.00 40.19 80 THR A CA 1
ATOM 631 C C . THR A 1 80 ? -16.379 -13.112 30.703 1.00 40.19 80 THR A C 1
ATOM 633 O O . THR A 1 80 ? -16.821 -13.869 31.565 1.00 40.19 80 THR A O 1
ATOM 636 N N . GLN A 1 81 ? -15.106 -12.691 30.751 1.00 39.81 81 GLN A N 1
ATOM 637 C CA . GLN A 1 81 ? -14.157 -13.230 31.752 1.00 39.81 81 GLN A CA 1
ATOM 638 C C . GLN A 1 81 ? -14.033 -12.420 33.053 1.00 39.81 81 GLN A C 1
ATOM 640 O O . GLN A 1 81 ? -13.758 -13.010 34.095 1.00 39.81 81 GLN A O 1
ATOM 645 N N . SER A 1 82 ? -14.261 -11.105 33.025 1.00 37.38 82 SER A N 1
ATOM 646 C CA . SER A 1 82 ? -14.050 -10.217 34.185 1.00 37.38 82 SER A CA 1
ATOM 647 C C . SER A 1 82 ? -15.363 -9.869 34.905 1.00 37.38 82 SER A C 1
ATOM 649 O O . SER A 1 82 ? -15.480 -10.004 36.122 1.00 37.38 82 SER A O 1
ATOM 651 N N . TYR A 1 83 ? -16.408 -9.533 34.142 1.00 36.19 83 TYR A N 1
ATOM 652 C CA . TYR A 1 83 ? -17.641 -8.932 34.666 1.00 36.19 83 TYR A CA 1
ATOM 653 C C . TYR A 1 83 ? -18.567 -9.926 35.404 1.00 36.19 83 TYR A C 1
ATOM 655 O O . TYR A 1 83 ? -19.261 -9.584 36.364 1.00 36.19 83 TYR A O 1
ATOM 663 N N . PHE A 1 84 ? -18.556 -11.209 35.020 1.00 40.59 84 PHE A N 1
ATOM 664 C CA . PHE A 1 84 ? -19.443 -12.227 35.612 1.00 40.59 84 PHE A CA 1
ATOM 665 C C . PHE A 1 84 ? -19.048 -12.681 37.027 1.00 40.59 84 PHE A C 1
ATOM 667 O O . PHE A 1 84 ? -19.846 -13.349 37.695 1.00 40.59 84 PHE A O 1
ATOM 674 N N . ALA A 1 85 ? -17.861 -12.303 37.516 1.00 37.56 85 ALA A N 1
ATOM 675 C CA . ALA A 1 85 ? -17.488 -12.509 38.914 1.00 37.56 85 ALA A CA 1
ATOM 676 C C . ALA A 1 85 ? -18.282 -11.588 39.865 1.00 37.56 85 ALA A C 1
ATOM 678 O O . ALA A 1 85 ? -18.549 -11.974 41.003 1.00 37.56 85 ALA A O 1
ATOM 679 N N . GLU A 1 86 ? -18.730 -10.421 39.389 1.00 35.84 86 GLU A N 1
ATOM 680 C CA . GLU A 1 86 ? -19.284 -9.351 40.229 1.00 35.84 86 GLU A CA 1
ATOM 681 C C . GLU A 1 86 ? -20.829 -9.300 40.231 1.00 35.84 86 GLU A C 1
ATOM 683 O O . GLU A 1 86 ? -21.459 -8.989 41.244 1.00 35.84 86 GLU A O 1
ATOM 688 N N . VAL A 1 87 ? -21.484 -9.701 39.134 1.00 35.53 87 VAL A N 1
ATOM 689 C CA . VAL A 1 87 ? -22.941 -9.513 38.928 1.00 35.53 87 VAL A CA 1
ATOM 690 C C . VAL A 1 87 ? -23.830 -10.613 39.545 1.00 35.53 87 VAL A C 1
ATOM 692 O O . VAL A 1 87 ? -25.058 -10.490 39.563 1.00 35.53 87 VAL A O 1
ATOM 695 N N . LYS A 1 88 ? -23.264 -11.657 40.175 1.00 34.62 88 LYS A N 1
ATOM 696 C CA . LYS A 1 88 ? -24.023 -12.750 40.841 1.00 34.62 88 LYS A CA 1
ATOM 697 C C . LYS A 1 88 ? -25.009 -12.301 41.947 1.00 34.62 88 LYS A C 1
ATOM 699 O O . LYS A 1 88 ? -25.745 -13.135 42.475 1.00 34.62 88 LYS A O 1
ATOM 704 N N . GLY A 1 89 ? -25.061 -11.015 42.306 1.00 31.53 89 GLY A N 1
ATOM 705 C CA . GLY A 1 89 ? -25.749 -10.510 43.497 1.00 31.53 89 GLY A CA 1
ATOM 706 C C . GLY A 1 89 ? -27.123 -9.834 43.359 1.00 31.53 89 GLY A C 1
ATOM 707 O O . GLY A 1 89 ? -27.712 -9.558 44.402 1.00 31.53 89 GLY A O 1
ATOM 708 N N . ARG A 1 90 ? -27.687 -9.510 42.179 1.00 33.16 90 ARG A N 1
ATOM 709 C CA . ARG A 1 90 ? -28.879 -8.613 42.140 1.00 33.16 90 ARG A CA 1
ATOM 710 C C . ARG A 1 90 ? -30.076 -9.138 41.330 1.00 33.16 90 ARG A C 1
ATOM 712 O O . ARG A 1 90 ? -30.057 -9.204 40.108 1.00 33.16 90 ARG A O 1
ATOM 719 N N . LYS A 1 91 ? -31.172 -9.462 42.040 1.00 36.19 91 LYS A N 1
ATOM 720 C CA . LYS A 1 91 ? -32.504 -9.819 41.496 1.00 36.19 91 LYS A CA 1
ATOM 721 C C . LYS A 1 91 ? -33.370 -8.564 41.298 1.00 36.19 91 LYS A C 1
ATOM 723 O O . LYS A 1 91 ? -33.612 -7.846 42.265 1.00 36.19 91 LYS A O 1
ATOM 728 N N . ILE A 1 92 ? -33.928 -8.338 40.100 1.00 39.03 92 ILE A N 1
ATOM 729 C CA . ILE A 1 92 ? -34.773 -7.159 39.789 1.00 39.03 92 ILE A CA 1
ATOM 730 C C . ILE A 1 92 ? -36.199 -7.567 39.355 1.00 39.03 92 ILE A C 1
ATOM 732 O O . ILE A 1 92 ? -36.397 -8.401 38.474 1.00 39.03 92 ILE A O 1
ATOM 736 N N . LYS A 1 93 ? -37.224 -6.950 39.971 1.00 31.36 93 LYS A N 1
ATOM 737 C CA . LYS A 1 93 ? -38.670 -7.225 39.778 1.00 31.36 93 LYS A CA 1
ATOM 738 C C . LYS A 1 93 ? -39.301 -6.448 38.604 1.00 31.36 93 LYS A C 1
ATOM 740 O O . LYS A 1 93 ? -38.835 -5.387 38.196 1.00 31.36 93 LYS A O 1
ATOM 745 N N . SER A 1 94 ? -40.411 -6.962 38.048 1.00 28.55 94 SER A N 1
ATOM 746 C CA . SER A 1 94 ? -41.174 -6.357 36.934 1.00 28.55 94 SER A CA 1
ATOM 747 C C . SER A 1 94 ? -42.644 -6.098 37.304 1.00 28.55 94 SER A C 1
ATOM 749 O O . SER A 1 94 ? -43.422 -7.034 37.459 1.00 28.55 94 SER A O 1
ATOM 751 N N . LYS A 1 95 ? -43.040 -4.827 37.466 1.00 27.88 95 LYS A N 1
ATOM 752 C CA . LYS A 1 95 ? -44.459 -4.435 37.634 1.00 27.88 95 LYS A CA 1
ATOM 753 C C . LYS A 1 95 ? -44.951 -3.393 36.618 1.00 27.88 95 LYS A C 1
ATOM 755 O O . LYS A 1 95 ? -46.147 -3.333 36.369 1.00 27.88 95 LYS A O 1
ATOM 760 N N . PHE A 1 96 ? -44.058 -2.647 35.965 1.00 31.06 96 PHE A N 1
ATOM 761 C CA . PHE A 1 96 ? -44.440 -1.566 35.041 1.00 31.06 96 PHE A CA 1
ATOM 762 C C . PHE A 1 96 ? -44.731 -2.033 33.597 1.00 31.06 96 PHE A C 1
ATOM 764 O O . PHE A 1 96 ? -45.602 -1.488 32.922 1.00 31.06 96 PHE A O 1
ATOM 771 N N . LEU A 1 97 ? -44.067 -3.099 33.135 1.00 30.92 97 LEU A N 1
ATOM 772 C CA . LEU A 1 97 ? -44.163 -3.606 31.754 1.00 30.92 97 LEU A CA 1
ATOM 773 C C . LEU A 1 97 ? -45.490 -4.305 31.438 1.00 30.92 97 LEU A C 1
ATOM 775 O O . LEU A 1 97 ? -46.010 -4.224 30.325 1.00 30.92 97 LEU A O 1
ATOM 779 N N . THR A 1 98 ? -46.093 -4.932 32.443 1.00 32.12 98 THR A N 1
ATOM 780 C CA . THR A 1 98 ? -47.355 -5.665 32.302 1.00 32.12 98 THR A CA 1
ATOM 781 C C . THR A 1 98 ? -48.529 -4.738 31.968 1.00 32.12 98 THR A C 1
ATOM 783 O O . THR A 1 98 ? -49.472 -5.155 31.300 1.00 32.12 98 THR A O 1
ATOM 786 N N . HIS A 1 99 ? -48.469 -3.466 32.377 1.00 31.98 99 HIS A N 1
ATOM 787 C CA . HIS A 1 99 ? -49.579 -2.528 32.202 1.00 31.98 99 HIS A CA 1
ATOM 788 C C . HIS A 1 99 ? -49.633 -1.918 30.786 1.00 31.98 99 HIS A C 1
ATOM 790 O O . HIS A 1 99 ? -50.718 -1.770 30.224 1.00 31.98 99 HIS A O 1
ATOM 796 N N . ARG A 1 100 ? -48.476 -1.648 30.154 1.00 34.84 100 ARG A N 1
ATOM 797 C CA . ARG A 1 100 ? -48.405 -1.168 28.755 1.00 34.84 100 ARG A CA 1
ATOM 798 C C . ARG A 1 100 ? -48.690 -2.281 27.733 1.00 34.84 100 ARG A C 1
ATOM 800 O O . ARG A 1 100 ? -49.457 -2.047 26.798 1.00 34.84 100 ARG A O 1
ATOM 807 N N . LYS A 1 101 ? -48.209 -3.508 27.989 1.00 35.25 101 LYS A N 1
ATOM 808 C CA . LYS A 1 101 ? -48.497 -4.729 27.204 1.00 35.25 101 LYS A CA 1
ATOM 809 C C . LYS A 1 101 ? -49.999 -4.958 26.986 1.00 35.25 101 LYS A C 1
ATOM 811 O O . LYS A 1 101 ? -50.443 -5.256 25.876 1.00 35.25 101 LYS A O 1
ATOM 816 N N . ASN A 1 102 ? -50.792 -4.809 28.046 1.00 37.31 102 ASN A N 1
ATOM 817 C CA . ASN A 1 102 ? -52.226 -5.095 27.993 1.00 37.31 102 ASN A CA 1
ATOM 818 C C . ASN A 1 102 ? -52.994 -4.054 27.160 1.00 37.31 102 ASN A C 1
ATOM 820 O O . ASN A 1 102 ? -53.928 -4.414 26.448 1.00 37.31 102 ASN A O 1
ATOM 824 N N . LYS A 1 103 ? -52.560 -2.786 27.166 1.00 36.25 103 LYS A N 1
ATOM 825 C CA . LYS A 1 103 ? -53.216 -1.692 26.431 1.00 36.25 103 LYS A CA 1
ATOM 826 C C . LYS A 1 103 ? -52.980 -1.770 24.913 1.00 36.25 103 LYS A C 1
ATOM 828 O O . LYS A 1 103 ? -53.921 -1.581 24.144 1.00 36.25 103 LYS A O 1
ATOM 833 N N . LEU A 1 104 ? -51.762 -2.119 24.487 1.00 35.59 104 LEU A N 1
ATOM 834 C CA . LEU A 1 104 ? -51.400 -2.328 23.073 1.00 35.59 104 LEU A CA 1
ATOM 835 C C . LEU A 1 104 ? -52.038 -3.599 22.494 1.00 35.59 104 LEU A C 1
ATOM 837 O O . LEU A 1 104 ? -52.550 -3.596 21.375 1.00 35.59 104 LEU A O 1
ATOM 841 N N . SER A 1 105 ? -52.098 -4.678 23.283 1.00 37.25 105 SER A N 1
ATOM 842 C CA . SER A 1 105 ? -52.758 -5.916 22.859 1.00 37.25 105 SER A CA 1
ATOM 843 C C . SER A 1 105 ? -54.266 -5.753 22.646 1.00 37.25 105 SER A C 1
ATOM 845 O O . SER A 1 105 ? -54.809 -6.359 21.726 1.00 37.25 105 SER A O 1
ATOM 847 N N . LEU A 1 106 ? -54.931 -4.923 23.455 1.00 40.19 106 LEU A N 1
ATOM 848 C CA . LEU A 1 106 ? -56.357 -4.620 23.309 1.00 40.19 106 LEU A CA 1
ATOM 849 C C . LEU A 1 106 ? -56.650 -3.790 22.048 1.00 40.19 106 LEU A C 1
ATOM 851 O O . LEU A 1 106 ? -57.602 -4.097 21.333 1.00 40.19 106 LEU A O 1
ATOM 855 N N . LYS A 1 107 ? -55.809 -2.799 21.722 1.00 39.75 107 LYS A N 1
ATOM 856 C CA . LYS A 1 107 ? -55.959 -1.983 20.503 1.00 39.75 107 LYS A CA 1
ATOM 857 C C . LYS A 1 107 ? -55.696 -2.768 19.213 1.00 39.75 107 LYS A C 1
ATOM 859 O O . LYS A 1 107 ? -56.464 -2.635 18.264 1.00 39.75 107 LYS A O 1
ATOM 864 N N . LEU A 1 108 ? -54.667 -3.622 19.180 1.00 36.34 108 LEU A N 1
ATOM 865 C CA . LEU A 1 108 ? -54.386 -4.463 18.005 1.00 36.34 108 LEU A CA 1
ATOM 866 C C . LEU A 1 108 ? -55.472 -5.519 17.762 1.00 36.34 108 LEU A C 1
ATOM 868 O O . LEU A 1 108 ? -55.827 -5.779 16.616 1.00 36.34 108 LEU A O 1
ATOM 872 N N . ASN A 1 109 ? -56.039 -6.095 18.826 1.00 39.78 109 ASN A N 1
ATOM 873 C CA . ASN A 1 109 ? -57.167 -7.017 18.693 1.00 39.78 109 ASN A CA 1
ATOM 874 C C . ASN A 1 109 ? -58.428 -6.293 18.186 1.00 39.78 109 ASN A C 1
ATOM 876 O O . ASN A 1 109 ? -59.155 -6.847 17.365 1.00 39.78 109 ASN A O 1
ATOM 880 N N . ALA A 1 110 ? -58.657 -5.040 18.593 1.00 40.47 110 ALA A N 1
ATOM 881 C CA . ALA A 1 110 ? -59.758 -4.224 18.079 1.00 40.47 110 ALA A CA 1
ATOM 882 C C . ALA A 1 110 ? -59.601 -3.864 16.584 1.00 40.47 110 ALA A C 1
ATOM 884 O O . ALA A 1 110 ? -60.592 -3.841 15.856 1.00 40.47 110 ALA A O 1
ATOM 885 N N . LEU A 1 111 ? -58.369 -3.641 16.108 1.00 35.97 111 LEU A N 1
ATOM 886 C CA . LEU A 1 111 ? -58.059 -3.406 14.689 1.00 35.97 111 LEU A CA 1
ATOM 887 C C . LEU A 1 111 ? -58.205 -4.678 13.834 1.00 35.97 111 LEU A C 1
ATOM 889 O O . LEU A 1 111 ? -58.767 -4.620 12.742 1.00 35.97 111 LEU A O 1
ATOM 893 N N . ALA A 1 112 ? -57.779 -5.837 14.347 1.00 35.38 112 ALA A N 1
ATOM 894 C CA . ALA A 1 112 ? -57.910 -7.126 13.661 1.00 35.38 112 ALA A CA 1
ATOM 895 C C . ALA A 1 112 ? -59.372 -7.600 13.526 1.00 35.38 112 ALA A C 1
ATOM 897 O O . ALA A 1 112 ? -59.723 -8.263 12.552 1.00 35.38 112 ALA A O 1
ATOM 898 N N . HIS A 1 113 ? -60.250 -7.219 14.461 1.00 38.78 113 HIS A N 1
ATOM 899 C CA . HIS A 1 113 ? -61.676 -7.557 14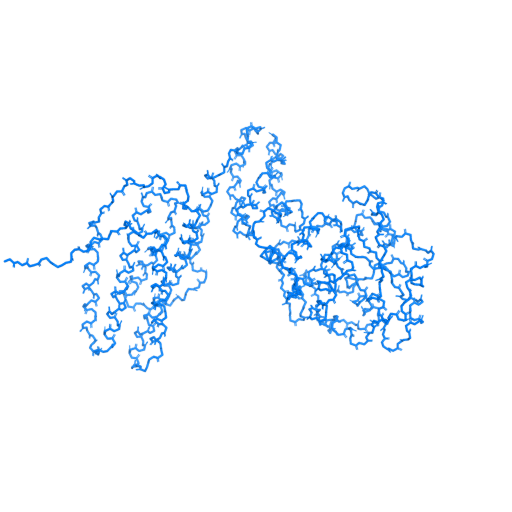.407 1.00 38.78 113 HIS A CA 1
ATOM 900 C C . HIS A 1 113 ? -62.454 -6.845 13.286 1.00 38.78 113 HIS A C 1
ATOM 902 O O . HIS A 1 113 ? -63.557 -7.285 12.955 1.00 38.78 113 HIS A O 1
ATOM 908 N N . LYS A 1 114 ? -61.901 -5.781 12.684 1.00 41.00 114 LYS A N 1
ATOM 909 C CA . LYS A 1 114 ? -62.601 -4.958 11.684 1.00 41.00 114 LYS A CA 1
ATOM 910 C C . LYS A 1 114 ? -62.483 -5.449 10.233 1.00 41.00 114 LYS A C 1
ATOM 912 O O . LYS A 1 114 ? -63.293 -5.028 9.421 1.00 41.00 114 LYS A O 1
ATOM 917 N N . ASN A 1 115 ? -61.562 -6.364 9.911 1.00 41.06 115 ASN A N 1
ATOM 918 C CA . ASN A 1 115 ? -61.369 -6.891 8.550 1.00 41.06 115 ASN A CA 1
ATOM 919 C C . ASN A 1 115 ? -61.302 -8.428 8.558 1.00 41.06 115 ASN A C 1
ATOM 921 O O . ASN A 1 115 ? -60.243 -9.026 8.749 1.00 41.06 115 ASN A O 1
ATOM 925 N N . LYS A 1 116 ? -62.449 -9.090 8.361 1.00 33.78 116 LYS A N 1
ATOM 926 C CA . LYS A 1 116 ? -62.534 -10.556 8.282 1.00 33.78 116 LYS A CA 1
ATOM 927 C C . LYS A 1 116 ? -62.143 -11.072 6.890 1.00 33.78 116 LYS A C 1
ATOM 929 O O . LYS A 1 116 ? -62.952 -11.045 5.972 1.00 33.78 116 LYS A O 1
ATOM 934 N N . SER A 1 117 ? -60.961 -11.680 6.795 1.00 38.72 117 SER A N 1
ATOM 935 C CA . SER A 1 117 ? -60.749 -12.906 6.010 1.00 38.72 117 SER A CA 1
ATOM 936 C C . SER A 1 117 ? -59.773 -13.814 6.768 1.00 38.72 117 SER A C 1
ATOM 938 O O . SER A 1 117 ? -58.697 -13.389 7.190 1.00 38.72 117 SER A O 1
ATOM 940 N N . THR A 1 118 ? -60.186 -15.051 7.018 1.00 42.72 118 THR A N 1
ATOM 941 C CA . THR A 1 118 ? -59.744 -15.913 8.129 1.00 42.72 118 THR A CA 1
ATOM 942 C C . THR A 1 118 ? -58.338 -16.513 7.998 1.00 42.72 118 THR A C 1
ATOM 944 O O . THR A 1 118 ? -57.818 -17.023 8.986 1.00 42.72 118 THR A O 1
ATOM 947 N N . PHE A 1 119 ? -57.671 -16.401 6.845 1.00 32.44 119 PHE A N 1
ATOM 948 C CA . PHE A 1 119 ? -56.331 -16.976 6.629 1.00 32.44 119 PHE A CA 1
ATOM 949 C C . PHE A 1 119 ? -55.188 -15.957 6.832 1.00 32.44 119 PHE A C 1
ATOM 951 O O . PHE A 1 119 ? -54.179 -16.248 7.477 1.00 32.44 119 PHE A O 1
ATOM 958 N N . THR A 1 120 ? -55.380 -14.714 6.384 1.00 39.97 120 THR A N 1
ATOM 959 C CA . THR A 1 120 ? -54.481 -13.565 6.617 1.00 39.97 120 THR A CA 1
ATOM 960 C C . THR A 1 120 ? -54.530 -13.072 8.065 1.00 39.97 120 THR A C 1
ATOM 962 O O . THR A 1 120 ? -53.498 -12.692 8.615 1.00 39.97 120 THR A O 1
ATOM 965 N N . SER A 1 121 ? -55.689 -13.170 8.728 1.00 42.88 121 SER A N 1
ATOM 966 C CA . SER A 1 121 ? -55.851 -12.841 10.154 1.00 42.88 121 SER A CA 1
ATOM 967 C C . SER A 1 121 ? -54.977 -13.719 11.063 1.00 42.88 121 SER A C 1
ATOM 969 O O . SER A 1 121 ? -54.365 -13.209 12.000 1.00 42.88 121 SER A O 1
ATOM 971 N N . TRP A 1 122 ? -54.830 -15.015 10.762 1.00 41.25 122 TRP A N 1
ATOM 972 C CA . TRP A 1 122 ? -54.003 -15.919 11.569 1.00 41.25 122 TRP A CA 1
ATOM 973 C C . TRP A 1 122 ? -52.501 -15.640 11.423 1.00 41.25 122 TRP A C 1
ATOM 975 O O . TRP A 1 122 ? -51.805 -15.526 12.433 1.00 41.25 122 TRP A O 1
ATOM 985 N N . ARG A 1 123 ? -51.997 -15.456 10.191 1.00 41.16 123 ARG A N 1
ATOM 986 C CA . ARG A 1 123 ? -50.594 -15.057 9.952 1.00 41.16 123 ARG A CA 1
ATOM 987 C C . ARG A 1 123 ? -50.284 -13.689 10.570 1.00 41.16 123 ARG A C 1
ATOM 989 O O . ARG A 1 123 ? -49.261 -13.547 11.235 1.00 41.16 123 ARG A O 1
ATOM 996 N N . TYR A 1 124 ? -51.202 -12.729 10.456 1.00 41.34 124 TYR A N 1
ATOM 997 C CA . TYR A 1 124 ? -51.102 -11.421 11.107 1.00 41.34 124 TYR A CA 1
ATOM 998 C C . TYR A 1 124 ? -51.077 -11.523 12.640 1.00 41.34 124 TYR A C 1
ATOM 1000 O O . TYR A 1 124 ? -50.197 -10.955 13.283 1.00 41.34 124 TYR A O 1
ATOM 1008 N N . HIS A 1 125 ? -51.986 -12.291 13.251 1.00 46.84 125 HIS A N 1
ATOM 1009 C CA . HIS A 1 125 ? -51.994 -12.513 14.700 1.00 46.84 125 HIS A CA 1
ATOM 1010 C C . HIS A 1 125 ? -50.732 -13.238 15.179 1.00 46.84 125 HIS A C 1
ATOM 1012 O O . HIS A 1 125 ? -50.208 -12.915 16.245 1.00 46.84 125 HIS A O 1
ATOM 1018 N N . ARG A 1 126 ? -50.207 -14.181 14.390 1.00 49.09 126 ARG A N 1
ATOM 1019 C CA . ARG A 1 126 ? -48.948 -14.877 14.678 1.00 49.09 126 ARG A CA 1
ATOM 1020 C C . ARG A 1 126 ? -47.759 -13.913 14.663 1.00 49.09 126 ARG A C 1
ATOM 1022 O O . ARG A 1 126 ? -46.981 -13.926 15.614 1.00 49.09 126 ARG A O 1
ATOM 1029 N N . LEU A 1 127 ? -47.662 -13.046 13.654 1.00 43.34 127 LEU A N 1
ATOM 1030 C CA . LEU A 1 127 ? -46.633 -12.002 13.567 1.00 43.34 127 LEU A CA 1
ATOM 1031 C C . LEU A 1 127 ? -46.772 -10.970 14.692 1.00 43.34 127 LEU A C 1
ATOM 1033 O O . LEU A 1 127 ? -45.792 -10.652 15.353 1.00 43.34 127 LEU A O 1
ATOM 1037 N N . SER A 1 128 ? -47.995 -10.532 14.997 1.00 46.31 128 SER A N 1
ATOM 1038 C CA . SER A 1 128 ? -48.308 -9.627 16.111 1.00 46.31 128 SER A CA 1
ATOM 1039 C C . SER A 1 128 ? -47.920 -10.210 17.478 1.00 46.31 128 SER A C 1
ATOM 1041 O O . SER A 1 128 ? -47.390 -9.505 18.337 1.00 46.31 128 SER A O 1
ATOM 1043 N N . ASN A 1 129 ? -48.145 -11.509 17.688 1.00 49.62 129 ASN A N 1
ATOM 1044 C CA . ASN A 1 129 ? -47.791 -12.192 18.931 1.00 49.62 129 ASN A CA 1
ATOM 1045 C C . ASN A 1 129 ? -46.280 -12.440 19.054 1.00 49.62 129 ASN A C 1
ATOM 1047 O O . ASN A 1 129 ? -45.739 -12.245 20.142 1.00 49.62 129 ASN A O 1
ATOM 1051 N N . LYS A 1 130 ? -45.592 -12.810 17.961 1.00 50.12 130 LYS A N 1
ATOM 1052 C CA . LYS A 1 130 ? -44.118 -12.875 17.925 1.00 50.12 130 LYS A CA 1
ATOM 1053 C C . LYS A 1 130 ? -43.501 -11.500 18.194 1.00 50.12 130 LYS A C 1
ATOM 1055 O O . LYS A 1 130 ? -42.600 -11.381 19.012 1.00 50.12 130 LYS A O 1
ATOM 1060 N N . HIS A 1 131 ? -44.059 -10.458 17.589 1.00 49.56 131 HIS A N 1
ATOM 1061 C CA . HIS A 1 131 ? -43.660 -9.073 17.800 1.00 49.56 131 HIS A CA 1
ATOM 1062 C C . HIS A 1 131 ? -43.805 -8.633 19.270 1.00 49.56 131 HIS A C 1
ATOM 1064 O O . HIS A 1 131 ? -42.844 -8.142 19.852 1.00 49.56 131 HIS A O 1
ATOM 1070 N N . LYS A 1 132 ? -44.950 -8.895 19.919 1.00 51.50 132 LYS A N 1
ATOM 1071 C CA . LYS A 1 132 ? -45.138 -8.620 21.361 1.00 51.50 132 LYS A CA 1
ATOM 1072 C C . LYS A 1 132 ? -44.165 -9.392 22.252 1.00 51.50 132 LYS A C 1
ATOM 1074 O O . LYS A 1 132 ? -43.830 -8.925 23.338 1.00 51.50 132 LYS A O 1
ATOM 1079 N N . ALA A 1 133 ? -43.764 -10.596 21.847 1.00 52.81 133 ALA A N 1
ATOM 1080 C CA . ALA A 1 133 ? -42.766 -11.367 22.579 1.00 52.81 133 ALA A CA 1
ATOM 1081 C C . ALA A 1 133 ? -41.387 -10.692 22.491 1.00 52.81 133 ALA A C 1
ATOM 1083 O O . ALA A 1 133 ? -40.772 -10.470 23.530 1.00 52.81 133 ALA A O 1
ATOM 1084 N N . ILE A 1 134 ? -40.978 -10.274 21.290 1.00 48.22 134 ILE A N 1
ATOM 1085 C CA . ILE A 1 134 ? -39.722 -9.550 21.040 1.00 48.22 134 ILE A CA 1
ATOM 1086 C C . ILE A 1 134 ? -39.705 -8.195 21.771 1.00 48.22 134 ILE A C 1
ATOM 1088 O O . ILE A 1 134 ? -38.726 -7.866 22.432 1.00 48.22 134 ILE A O 1
ATOM 1092 N N . GLU A 1 135 ? -40.809 -7.443 21.755 1.00 50.41 135 GLU A N 1
ATOM 1093 C CA . GLU A 1 135 ? -40.955 -6.171 22.483 1.00 50.41 135 GLU A CA 1
ATOM 1094 C C . GLU A 1 135 ? -40.734 -6.345 23.998 1.00 50.41 135 GLU A C 1
ATOM 1096 O O . GLU A 1 135 ? -40.032 -5.560 24.632 1.00 50.41 135 GLU A O 1
ATOM 1101 N N . LEU A 1 136 ? -41.288 -7.404 24.598 1.00 52.88 136 LEU A N 1
ATOM 1102 C CA . LEU A 1 136 ? -41.098 -7.703 26.023 1.00 52.88 136 LEU A CA 1
ATOM 1103 C C . LEU A 1 136 ? -39.663 -8.113 26.354 1.00 52.88 136 LEU A C 1
ATOM 1105 O O . LEU A 1 136 ? -39.181 -7.805 27.446 1.00 52.88 136 LEU A O 1
ATOM 1109 N N . GLN A 1 137 ? -38.996 -8.800 25.428 1.00 50.78 137 GLN A N 1
ATOM 1110 C CA . GLN A 1 137 ? -37.589 -9.160 25.560 1.00 50.78 137 GLN A CA 1
ATOM 1111 C C . GLN A 1 137 ? -36.699 -7.909 25.457 1.00 50.78 137 GLN A C 1
ATOM 1113 O O . GLN A 1 137 ? -35.841 -7.715 26.314 1.00 50.78 137 GLN A O 1
ATOM 1118 N N . LEU A 1 138 ? -36.975 -6.990 24.528 1.00 49.19 138 LEU A N 1
ATOM 1119 C CA . LEU A 1 138 ? -36.312 -5.679 24.428 1.00 49.19 138 LEU A CA 1
ATOM 1120 C C . LEU A 1 138 ? -36.526 -4.814 25.674 1.00 49.19 138 LEU A C 1
ATOM 1122 O O . LEU A 1 138 ? -35.585 -4.249 26.224 1.00 49.19 138 LEU A O 1
ATOM 1126 N N . LEU A 1 139 ? -37.754 -4.775 26.190 1.00 50.50 139 LEU A N 1
ATOM 1127 C CA . LEU A 1 139 ? -38.089 -4.049 27.414 1.00 50.50 139 LEU A CA 1
ATOM 1128 C C . LEU A 1 139 ? -37.403 -4.625 28.668 1.00 50.50 139 LEU A C 1
ATOM 1130 O O . LEU A 1 139 ? -37.242 -3.922 29.671 1.00 50.50 139 LEU A O 1
ATOM 1134 N N . SER A 1 140 ? -37.000 -5.898 28.643 1.00 51.03 140 SER A N 1
ATOM 1135 C CA . SER A 1 140 ? -36.197 -6.492 29.715 1.00 51.03 140 SER A CA 1
ATOM 1136 C C . SER A 1 140 ? -34.737 -6.025 29.689 1.00 51.03 140 SER A C 1
ATOM 1138 O O . SER A 1 140 ? -34.161 -5.858 30.762 1.00 51.03 140 SER A O 1
ATOM 1140 N N . LEU A 1 141 ? -34.195 -5.706 28.505 1.00 43.25 141 LEU A N 1
ATOM 1141 C CA . LEU A 1 141 ? -32.847 -5.153 28.330 1.00 43.25 141 LEU A CA 1
ATOM 1142 C C . LEU A 1 141 ? -32.743 -3.702 28.836 1.00 43.25 141 LEU A C 1
ATOM 1144 O O . LEU A 1 141 ? -31.732 -3.344 29.422 1.00 43.25 141 LEU A O 1
ATOM 1148 N N . THR A 1 142 ? -33.819 -2.905 28.777 1.00 45.16 142 THR A N 1
ATOM 1149 C CA . THR A 1 142 ? -33.886 -1.545 29.381 1.00 45.16 142 THR A CA 1
ATOM 1150 C C . THR A 1 142 ? -33.554 -1.481 30.866 1.00 45.16 142 THR A C 1
ATOM 1152 O O . THR A 1 142 ? -33.262 -0.428 31.414 1.00 45.16 142 THR A O 1
ATOM 1155 N N . LYS A 1 143 ? -33.706 -2.596 31.579 1.00 48.78 143 LYS A N 1
ATOM 1156 C CA . LYS A 1 143 ? -33.413 -2.621 33.013 1.00 48.78 143 LYS A CA 1
ATOM 1157 C C . LYS A 1 143 ? -31.918 -2.715 33.300 1.00 48.78 143 LYS A C 1
ATOM 1159 O O . LYS A 1 143 ? -31.539 -2.498 34.445 1.00 48.78 143 LYS A O 1
ATOM 1164 N N . LEU A 1 144 ? -31.122 -3.061 32.289 1.00 40.62 144 LEU A N 1
ATOM 1165 C CA . LEU A 1 144 ? -29.663 -3.044 32.332 1.00 40.62 144 LEU A CA 1
ATOM 1166 C C . LEU A 1 144 ? -29.133 -1.620 32.095 1.00 40.62 144 LEU A C 1
ATOM 1168 O O . LEU A 1 144 ? -28.215 -1.208 32.788 1.00 40.62 144 LEU A O 1
ATOM 1172 N N . ASP A 1 145 ? -29.798 -0.843 31.235 1.00 37.00 145 ASP A N 1
ATOM 1173 C CA . ASP A 1 145 ? -29.487 0.566 30.931 1.00 37.00 145 ASP A CA 1
ATOM 1174 C C . ASP A 1 145 ? -29.494 1.481 32.176 1.00 37.00 145 ASP A C 1
ATOM 1176 O O . ASP A 1 145 ? -28.587 2.273 32.403 1.00 37.00 145 ASP A O 1
ATOM 1180 N N . HIS A 1 146 ? -30.444 1.282 33.097 1.00 40.81 146 HIS A N 1
ATOM 1181 C CA . HIS A 1 146 ? -30.483 2.028 34.366 1.00 40.81 146 HIS A CA 1
ATOM 1182 C C . HIS A 1 146 ? -29.340 1.718 35.351 1.00 40.81 146 HIS A C 1
ATOM 1184 O O . HIS A 1 146 ? -29.252 2.383 36.385 1.00 40.81 146 HIS A O 1
ATOM 1190 N N . LEU A 1 147 ? -28.521 0.694 35.098 1.00 38.66 147 LEU A N 1
ATOM 1191 C CA . LEU A 1 147 ? -27.395 0.333 35.963 1.00 38.66 147 LEU A CA 1
ATOM 1192 C C . LEU A 1 147 ? -26.079 0.971 35.493 1.00 38.66 147 LEU A C 1
ATOM 1194 O O . LEU A 1 147 ? -25.272 1.310 36.353 1.00 38.66 147 LEU A O 1
ATOM 1198 N N . GLU A 1 148 ? -25.904 1.190 34.184 1.00 44.66 148 GLU A N 1
ATOM 1199 C CA . GLU A 1 148 ? -24.753 1.883 33.581 1.00 44.66 148 GLU A CA 1
ATOM 1200 C C . GLU A 1 148 ? -25.164 2.622 32.285 1.00 44.66 148 GLU A C 1
ATOM 1202 O O . GLU A 1 148 ? -25.119 2.035 31.201 1.00 44.66 148 GLU A O 1
ATOM 1207 N N . PRO A 1 149 ? -25.549 3.910 32.370 1.00 42.56 149 PRO A N 1
ATOM 1208 C CA . PRO A 1 149 ? -26.047 4.689 31.227 1.00 42.56 149 PRO A CA 1
ATOM 1209 C C . PRO A 1 149 ? -25.040 4.813 30.070 1.00 42.56 149 PRO A C 1
ATOM 1211 O O . PRO A 1 149 ? -25.413 4.831 28.899 1.00 42.56 149 PRO A O 1
ATOM 1214 N N . ASP A 1 150 ? -23.748 4.849 30.397 1.00 45.59 150 ASP A N 1
ATOM 1215 C CA . ASP A 1 150 ? -22.652 5.011 29.434 1.00 45.59 150 ASP A CA 1
ATOM 1216 C C . ASP A 1 150 ? -22.327 3.721 28.655 1.00 45.59 150 ASP A C 1
ATOM 1218 O O . ASP A 1 150 ? -21.624 3.764 27.643 1.00 45.59 150 ASP A O 1
ATOM 1222 N N . THR A 1 151 ? -22.852 2.579 29.112 1.00 43.91 151 THR A N 1
ATOM 1223 C CA . THR A 1 151 ? -22.602 1.242 28.548 1.00 43.91 151 THR A CA 1
ATOM 1224 C C . THR A 1 151 ? -23.725 0.795 27.602 1.00 43.91 151 THR A C 1
ATOM 1226 O O . THR A 1 151 ? -23.524 -0.115 26.799 1.00 43.91 151 THR A O 1
ATOM 1229 N N . PHE A 1 152 ? -24.904 1.428 27.670 1.00 49.25 152 PHE A N 1
ATOM 1230 C CA . PHE A 1 152 ? -26.115 0.970 26.978 1.00 49.25 152 PHE A CA 1
ATOM 1231 C C . PHE A 1 152 ? -26.888 2.068 26.233 1.00 49.25 152 PHE A C 1
ATOM 1233 O O . PHE A 1 152 ? -28.030 1.834 25.837 1.00 49.25 152 PHE A O 1
ATOM 1240 N N . SER A 1 153 ? -26.283 3.231 25.976 1.00 55.41 153 SER A N 1
ATOM 1241 C CA . SER A 1 153 ? -26.922 4.340 25.243 1.00 55.41 153 SER A CA 1
ATOM 1242 C C . SER A 1 153 ? -27.513 3.937 23.874 1.00 55.41 153 SER A C 1
ATOM 1244 O O . SER A 1 153 ? -28.527 4.488 23.437 1.00 55.41 153 SER A O 1
ATOM 1246 N N . GLU A 1 154 ? -26.968 2.898 23.227 1.00 55.41 154 GLU A N 1
ATOM 1247 C CA . GLU A 1 154 ? -27.537 2.268 22.033 1.00 55.41 154 GLU A CA 1
ATOM 1248 C C . GLU A 1 154 ? -28.981 1.778 22.268 1.00 55.41 154 GLU A C 1
ATOM 1250 O O . GLU A 1 154 ? -29.853 1.969 21.417 1.00 55.41 154 GLU A O 1
ATOM 1255 N N . ILE A 1 155 ? -29.261 1.186 23.438 1.00 51.78 155 ILE A N 1
ATOM 1256 C CA . ILE A 1 155 ? -30.575 0.651 23.831 1.00 51.78 155 ILE A CA 1
ATOM 1257 C C . ILE A 1 155 ? -31.617 1.770 23.899 1.00 51.78 155 ILE A C 1
ATOM 1259 O O . ILE A 1 155 ? -32.731 1.586 23.398 1.00 51.78 155 ILE A O 1
ATOM 1263 N N . GLU A 1 156 ? -31.273 2.933 24.455 1.00 56.28 156 GLU A N 1
ATOM 1264 C CA . GLU A 1 156 ? -32.179 4.084 24.524 1.00 56.28 156 GLU A CA 1
ATOM 1265 C C . GLU A 1 156 ? -32.553 4.590 23.117 1.00 56.28 156 GLU A C 1
ATOM 1267 O O . GLU A 1 156 ? -33.737 4.779 22.800 1.00 56.28 156 GLU A O 1
ATOM 1272 N N . ILE A 1 157 ? -31.557 4.738 22.236 1.00 58.56 157 ILE A N 1
ATOM 1273 C CA . ILE A 1 157 ? -31.743 5.195 20.849 1.00 58.56 157 ILE A CA 1
ATOM 1274 C C . ILE A 1 157 ? -32.665 4.236 20.094 1.00 58.56 157 ILE A C 1
ATOM 1276 O O . ILE A 1 157 ? -33.646 4.666 19.475 1.00 58.56 157 ILE A O 1
ATOM 1280 N N . ILE A 1 158 ? -32.404 2.932 20.198 1.00 52.97 158 ILE A N 1
ATOM 1281 C CA . ILE A 1 158 ? -33.223 1.884 19.580 1.00 52.97 158 ILE A CA 1
ATOM 1282 C C . ILE A 1 158 ? -34.662 1.974 20.084 1.00 52.97 158 ILE A C 1
ATOM 1284 O O . ILE A 1 158 ? -35.600 1.987 19.289 1.00 52.97 158 ILE A O 1
ATOM 1288 N N . GLN A 1 159 ? -34.872 2.093 21.393 1.00 53.25 159 GLN A N 1
ATOM 1289 C CA . GLN A 1 159 ? -36.213 2.162 21.971 1.00 53.25 159 GLN A CA 1
ATOM 1290 C C . GLN A 1 159 ? -37.005 3.381 21.527 1.00 53.25 159 GLN A C 1
ATOM 1292 O O . GLN A 1 159 ? -38.214 3.286 21.270 1.00 53.25 159 GLN A O 1
ATOM 1297 N N . ARG A 1 160 ? -36.336 4.526 21.404 1.00 61.34 160 ARG A N 1
ATOM 1298 C CA . ARG A 1 160 ? -36.949 5.738 20.873 1.00 61.34 160 ARG A CA 1
ATOM 1299 C C . ARG A 1 160 ? -37.414 5.515 19.432 1.00 61.34 160 ARG A C 1
ATOM 1301 O O . ARG A 1 160 ? -38.547 5.878 19.113 1.00 61.34 160 ARG A O 1
ATOM 1308 N N . GLN A 1 161 ? -36.611 4.854 18.596 1.00 57.62 161 GLN A N 1
ATOM 1309 C CA . GLN A 1 161 ? -36.971 4.564 17.202 1.00 57.62 161 GLN A CA 1
ATOM 1310 C C . GLN A 1 161 ? -38.070 3.515 17.066 1.00 57.62 161 GLN A C 1
ATOM 1312 O O . GLN A 1 161 ? -39.017 3.722 16.306 1.00 57.62 161 GLN A O 1
ATOM 1317 N N . LEU A 1 162 ? -38.031 2.454 17.875 1.00 51.31 162 LEU A N 1
ATOM 1318 C CA . LEU A 1 162 ? -39.132 1.495 17.983 1.00 51.31 162 LEU A CA 1
ATOM 1319 C C . LEU A 1 162 ? -40.442 2.221 18.331 1.00 51.31 162 LEU A C 1
ATOM 1321 O O . LEU A 1 162 ? -41.463 2.038 17.672 1.00 51.31 162 LEU A O 1
ATOM 1325 N N . SER A 1 163 ? -40.399 3.129 19.310 1.00 53.12 163 SER A N 1
ATOM 1326 C CA . SER A 1 163 ? -41.558 3.920 19.743 1.00 53.12 163 SER A CA 1
ATOM 1327 C C . SER A 1 163 ? -42.071 4.891 18.670 1.00 53.12 163 SER A C 1
ATOM 1329 O O . SER A 1 163 ? -43.269 5.178 18.616 1.00 53.12 163 SER A O 1
ATOM 1331 N N . VAL A 1 164 ? -41.194 5.431 17.819 1.00 55.31 164 VAL A N 1
ATOM 1332 C CA . VAL A 1 164 ? -41.580 6.245 16.651 1.00 55.31 164 VAL A CA 1
ATOM 1333 C C . VAL A 1 164 ? -42.253 5.373 15.591 1.00 55.31 164 VAL A C 1
ATOM 1335 O O . VAL A 1 164 ? -43.360 5.701 15.163 1.00 55.31 164 VAL A O 1
ATOM 1338 N N . GLY A 1 165 ? -41.654 4.233 15.237 1.00 49.47 165 GLY A N 1
ATOM 1339 C CA . GLY A 1 165 ? -42.241 3.269 14.304 1.00 49.47 165 GLY A CA 1
ATOM 1340 C C . GLY A 1 165 ? -43.631 2.801 14.742 1.00 49.47 165 GLY A C 1
ATOM 1341 O O . GLY A 1 165 ? -44.564 2.788 13.939 1.00 49.47 165 GLY A O 1
ATOM 1342 N N . PHE A 1 166 ? -43.818 2.520 16.037 1.00 48.44 166 PHE A N 1
ATOM 1343 C CA . PHE A 1 166 ? -45.126 2.150 16.585 1.00 48.44 166 PHE A CA 1
ATOM 1344 C C . PHE A 1 166 ? -46.162 3.262 16.504 1.00 48.44 166 PHE A C 1
ATOM 1346 O O . PHE A 1 166 ? -47.309 2.994 16.154 1.00 48.44 166 PHE A O 1
ATOM 1353 N N . ARG A 1 167 ? -45.781 4.510 16.791 1.00 51.16 167 ARG A N 1
ATOM 1354 C CA . ARG A 1 167 ? -46.701 5.648 16.659 1.00 51.16 167 ARG A CA 1
ATOM 1355 C C . ARG A 1 167 ? -47.142 5.850 15.210 1.00 51.16 167 ARG A C 1
ATOM 1357 O O . ARG A 1 167 ? -48.324 6.079 14.977 1.00 51.16 167 ARG A O 1
ATOM 1364 N N . ASN A 1 168 ? -46.232 5.692 14.251 1.00 49.09 168 ASN A N 1
ATOM 1365 C CA . ASN A 1 168 ? -46.553 5.798 12.826 1.00 49.09 168 ASN A CA 1
ATOM 1366 C C . ASN A 1 168 ? -47.508 4.683 12.370 1.00 49.09 168 ASN A C 1
ATOM 1368 O O . ASN A 1 168 ? -48.477 4.957 11.661 1.00 49.09 168 ASN A O 1
ATOM 1372 N N . LEU A 1 169 ? -47.294 3.455 12.854 1.00 45.44 169 LEU A N 1
ATOM 1373 C CA . LEU A 1 169 ? -48.192 2.318 12.632 1.00 45.44 169 LEU A CA 1
ATOM 1374 C C . LEU A 1 169 ? -49.589 2.539 13.232 1.00 45.44 169 LEU A C 1
ATOM 1376 O O . LEU A 1 169 ? -50.585 2.262 12.566 1.00 45.44 169 LEU A O 1
ATOM 1380 N N . GLU A 1 170 ? -49.685 3.053 14.465 1.00 46.75 170 GLU A N 1
ATOM 1381 C CA . GLU A 1 170 ? -50.975 3.373 15.102 1.00 46.75 170 GLU A CA 1
ATOM 1382 C C . GLU A 1 170 ? -51.747 4.468 14.347 1.00 46.75 170 GLU A C 1
ATOM 1384 O O . GLU A 1 170 ? -52.977 4.489 14.388 1.00 46.75 170 GLU A O 1
ATOM 1389 N N . GLN A 1 171 ? -51.036 5.359 13.653 1.00 47.62 171 GLN A N 1
ATOM 1390 C CA . GLN A 1 171 ? -51.610 6.465 12.884 1.00 47.62 171 GLN A CA 1
ATOM 1391 C C . GLN A 1 171 ? -51.919 6.101 11.424 1.00 47.62 171 GLN A C 1
ATOM 1393 O O . GLN A 1 171 ? -52.494 6.917 10.710 1.00 47.62 171 GLN A O 1
ATOM 1398 N N . GLY A 1 172 ? -51.585 4.884 10.978 1.00 42.91 172 GLY A N 1
ATOM 1399 C CA . GLY A 1 172 ? -51.815 4.440 9.599 1.00 42.91 172 GLY A CA 1
ATOM 1400 C C . GLY A 1 172 ? -50.875 5.076 8.570 1.00 42.91 172 GLY A C 1
ATOM 1401 O O . GLY A 1 172 ? -51.137 4.980 7.372 1.00 42.91 172 GLY A O 1
ATOM 1402 N N . ASN A 1 173 ? -49.783 5.698 9.018 1.00 44.88 173 ASN A N 1
ATOM 1403 C CA . ASN A 1 173 ? -48.791 6.301 8.138 1.00 44.88 173 ASN A CA 1
ATOM 1404 C C . ASN A 1 173 ? -47.860 5.215 7.580 1.00 44.88 173 ASN A C 1
ATOM 1406 O O . ASN A 1 173 ? -47.334 4.379 8.316 1.00 44.88 173 ASN A O 1
ATOM 1410 N N . THR A 1 174 ? -47.621 5.232 6.271 1.00 44.81 174 THR A N 1
ATOM 1411 C CA . THR A 1 174 ? -46.509 4.499 5.656 1.00 44.81 174 THR A CA 1
ATOM 1412 C C . THR A 1 174 ? -45.192 5.142 6.071 1.00 44.81 174 THR A C 1
ATOM 1414 O O . THR A 1 174 ? -45.009 6.334 5.823 1.00 44.81 174 THR A O 1
ATOM 1417 N N . LEU A 1 175 ? -44.259 4.372 6.648 1.00 47.59 175 LEU A N 1
ATOM 1418 C CA . LEU A 1 175 ? -42.841 4.743 6.687 1.00 47.59 175 LEU A CA 1
ATOM 1419 C C . LEU A 1 175 ? -42.326 4.836 5.239 1.00 47.59 175 LEU A C 1
ATOM 1421 O O . LEU A 1 175 ? -41.716 3.913 4.711 1.00 47.59 175 LEU A O 1
ATOM 1425 N N . VAL A 1 176 ? -42.584 5.960 4.569 1.00 39.62 176 VAL A N 1
ATOM 1426 C CA . VAL A 1 176 ? -41.800 6.377 3.405 1.00 39.62 176 VAL A CA 1
ATOM 1427 C C . VAL A 1 176 ? -40.514 6.945 3.970 1.00 39.62 176 VAL A C 1
ATOM 1429 O O . VAL A 1 176 ? -40.387 8.143 4.157 1.00 39.62 176 VAL A O 1
ATOM 1432 N N . ASN A 1 177 ? -39.641 6.044 4.389 1.00 42.59 177 ASN A N 1
ATOM 1433 C CA . ASN A 1 177 ? -38.215 6.233 4.566 1.00 42.59 177 ASN A CA 1
ATOM 1434 C C . ASN A 1 177 ? -37.694 4.814 4.741 1.00 42.59 177 ASN A C 1
ATOM 1436 O O . ASN A 1 177 ? -37.710 4.246 5.833 1.00 42.59 177 ASN A O 1
ATOM 1440 N N . THR A 1 178 ? -37.281 4.217 3.624 1.00 39.94 178 THR A N 1
ATOM 1441 C CA . THR A 1 178 ? -36.294 3.139 3.639 1.00 39.94 178 THR A CA 1
ATOM 1442 C C . THR A 1 178 ? -35.199 3.488 4.648 1.00 39.94 178 THR A C 1
ATOM 1444 O O . THR A 1 178 ? -34.937 4.673 4.862 1.00 39.94 178 THR A O 1
ATOM 1447 N N . LEU A 1 179 ? -34.561 2.485 5.258 1.00 45.44 179 LEU A N 1
ATOM 1448 C CA . LEU A 1 179 ? -33.266 2.648 5.925 1.00 45.44 179 LEU A CA 1
ATOM 1449 C C . LEU A 1 179 ? -32.267 3.233 4.923 1.00 45.44 179 LEU A C 1
ATOM 1451 O O . LEU A 1 179 ? -31.468 2.533 4.308 1.00 45.44 179 LEU A O 1
ATOM 1455 N N . ASP A 1 180 ? -32.349 4.536 4.711 1.00 50.31 180 ASP A N 1
ATOM 1456 C CA . ASP A 1 180 ? -31.252 5.303 4.196 1.00 50.31 180 ASP A CA 1
ATOM 1457 C C . ASP A 1 180 ? -30.171 5.171 5.262 1.00 50.31 180 ASP A C 1
ATOM 1459 O O . ASP A 1 180 ? -30.404 5.475 6.437 1.00 50.31 180 ASP A O 1
ATOM 1463 N N . LYS A 1 181 ? -28.994 4.694 4.857 1.00 48.97 181 LYS A N 1
ATOM 1464 C CA . LYS A 1 181 ? -27.812 4.622 5.722 1.00 48.97 181 LYS A CA 1
ATOM 1465 C C . LYS A 1 181 ? -27.490 5.983 6.354 1.00 48.97 181 LYS A C 1
ATOM 1467 O O . LYS A 1 181 ? -26.810 6.038 7.368 1.00 48.97 181 LYS A O 1
ATOM 1472 N N . ASN A 1 182 ? -28.019 7.074 5.797 1.00 51.62 182 ASN A N 1
ATOM 1473 C CA . ASN A 1 182 ? -27.885 8.424 6.329 1.00 51.62 182 ASN A CA 1
ATOM 1474 C C . ASN A 1 182 ? -28.944 8.826 7.367 1.00 51.62 182 ASN A C 1
ATOM 1476 O O . ASN A 1 182 ? -28.951 9.988 7.784 1.00 51.62 182 ASN A O 1
ATOM 1480 N N . SER A 1 183 ? -29.836 7.920 7.786 1.00 61.62 183 SER A N 1
ATOM 1481 C CA . SER A 1 183 ? -30.885 8.240 8.754 1.00 61.62 183 SER A CA 1
ATOM 1482 C C . SER A 1 183 ? -30.285 8.795 10.057 1.00 61.62 183 SER A C 1
ATOM 1484 O O . SER A 1 183 ? -29.361 8.184 10.602 1.00 61.62 183 SER A O 1
ATOM 1486 N N . PRO A 1 184 ? -30.798 9.919 10.599 1.00 65.75 184 PRO A N 1
ATOM 1487 C CA . PRO A 1 184 ? -30.229 10.565 11.784 1.00 65.75 184 PRO A CA 1
ATOM 1488 C C . PRO A 1 184 ? -30.035 9.635 12.986 1.00 65.75 184 PRO A C 1
ATOM 1490 O O . PRO A 1 184 ? -29.056 9.767 13.710 1.00 65.75 184 PRO A O 1
ATOM 1493 N N . TRP A 1 185 ? -30.927 8.663 13.180 1.00 61.00 185 TRP A N 1
ATOM 1494 C CA . TRP A 1 185 ? -30.844 7.749 14.317 1.00 61.00 185 TRP A CA 1
ATOM 1495 C C . TRP A 1 185 ? -29.832 6.613 14.130 1.00 61.00 185 TRP A C 1
ATOM 1497 O O . TRP A 1 185 ? -29.322 6.116 15.127 1.00 61.00 185 TRP A O 1
ATOM 1507 N N . LEU A 1 186 ? -29.521 6.214 12.887 1.00 59.00 186 LEU A N 1
ATOM 1508 C CA . LEU A 1 186 ? -28.434 5.264 12.619 1.00 59.00 186 LEU A CA 1
ATOM 1509 C C . LEU A 1 186 ? -27.083 5.900 12.954 1.00 59.00 186 LEU A C 1
ATOM 1511 O O . LEU A 1 186 ? -26.258 5.260 13.591 1.00 59.00 186 LEU A O 1
ATOM 1515 N N . LYS A 1 187 ? -26.899 7.181 12.602 1.00 67.62 187 LYS A N 1
ATOM 1516 C CA . LYS A 1 187 ? -25.711 7.960 12.990 1.00 67.62 187 LYS A CA 1
ATOM 1517 C C . LYS A 1 187 ? -25.594 8.107 14.505 1.00 67.62 187 LYS A C 1
ATOM 1519 O O . LYS A 1 187 ? -24.504 8.045 15.055 1.00 67.62 187 LYS A O 1
ATOM 1524 N N . GLU A 1 188 ? -26.723 8.297 15.184 1.00 68.50 188 GLU A N 1
ATOM 1525 C CA . GLU A 1 188 ? -26.763 8.365 16.647 1.00 68.50 188 GLU A CA 1
ATOM 1526 C C . GLU A 1 188 ? -26.398 7.018 17.287 1.00 68.50 188 GLU A C 1
ATOM 1528 O O . GLU A 1 188 ? -25.629 6.990 18.242 1.00 68.50 188 GLU A O 1
ATOM 1533 N N . LEU A 1 189 ? -26.897 5.905 16.734 1.00 63.31 189 LEU A N 1
ATOM 1534 C CA . LEU A 1 189 ? -26.563 4.550 17.181 1.00 63.31 189 LEU A CA 1
ATOM 1535 C C . LEU A 1 189 ? -25.073 4.234 16.982 1.00 63.31 189 LEU A C 1
ATOM 1537 O O . LEU A 1 189 ? -24.431 3.686 17.874 1.00 63.31 189 LEU A O 1
ATOM 1541 N N . GLU A 1 190 ? -24.520 4.611 15.831 1.00 65.75 190 GLU A N 1
ATOM 1542 C CA . GLU A 1 190 ? -23.095 4.481 15.524 1.00 65.75 190 GLU A CA 1
ATOM 1543 C C . GLU A 1 190 ? -22.240 5.317 16.490 1.00 65.75 190 GLU A C 1
ATOM 1545 O O . GLU A 1 190 ? -21.270 4.813 17.051 1.00 65.75 190 GLU A O 1
ATOM 1550 N N . GLN A 1 191 ? -22.646 6.555 16.787 1.00 71.00 191 GLN A N 1
ATOM 1551 C CA . GLN A 1 191 ? -21.959 7.400 17.767 1.00 71.00 191 GLN A CA 1
ATOM 1552 C C . GLN A 1 191 ? -21.995 6.811 19.184 1.00 71.00 191 GLN A C 1
ATOM 1554 O O . GLN A 1 191 ? -20.974 6.810 19.870 1.00 71.00 191 GLN A O 1
ATOM 1559 N N . ALA A 1 192 ? -23.144 6.290 19.618 1.00 65.31 192 ALA A N 1
ATOM 1560 C CA . ALA A 1 192 ? -23.286 5.609 20.903 1.00 65.31 192 ALA A CA 1
ATOM 1561 C C . ALA A 1 192 ? -22.341 4.403 21.018 1.00 65.31 192 ALA A C 1
ATOM 1563 O O . ALA A 1 192 ? -21.645 4.253 22.023 1.00 65.31 192 ALA A O 1
ATOM 1564 N N . GLN A 1 193 ? -22.223 3.615 19.946 1.00 65.94 193 GLN A N 1
ATOM 1565 C CA . GLN A 1 193 ? -21.274 2.508 19.880 1.00 65.94 193 GLN A CA 1
ATOM 1566 C C . GLN A 1 193 ? -19.825 2.982 20.026 1.00 65.94 193 GLN A C 1
ATOM 1568 O O . GLN A 1 193 ? -19.059 2.383 20.782 1.00 65.94 193 GLN A O 1
ATOM 1573 N N . ILE A 1 194 ? -19.433 4.061 19.345 1.00 67.94 194 ILE A N 1
ATOM 1574 C CA . ILE A 1 194 ? -18.066 4.583 19.467 1.00 67.94 194 ILE A CA 1
ATOM 1575 C C . ILE A 1 194 ? -17.804 5.084 20.893 1.00 67.94 194 ILE A C 1
ATOM 1577 O O . ILE A 1 194 ? -16.745 4.789 21.446 1.00 67.94 194 ILE A O 1
ATOM 1581 N N . ASN A 1 195 ? -18.764 5.782 21.510 1.00 70.38 195 ASN A N 1
ATOM 1582 C CA . ASN A 1 195 ? -18.641 6.278 22.885 1.00 70.38 195 ASN A CA 1
ATOM 1583 C C . ASN A 1 195 ? -18.432 5.130 23.881 1.00 70.38 195 ASN A C 1
ATOM 1585 O O . ASN A 1 195 ? -17.583 5.226 24.765 1.00 70.38 195 ASN A O 1
ATOM 1589 N N . ARG A 1 196 ? -19.161 4.021 23.720 1.00 70.81 196 ARG A N 1
ATOM 1590 C CA . ARG A 1 196 ? -19.002 2.832 24.563 1.00 70.81 196 ARG A CA 1
ATOM 1591 C C . ARG A 1 196 ? -17.608 2.225 24.429 1.00 70.81 196 ARG A C 1
ATOM 1593 O O . ARG A 1 196 ? -16.978 1.905 25.433 1.00 70.81 196 ARG A O 1
ATOM 1600 N N . ILE A 1 197 ? -17.115 2.085 23.199 1.00 69.88 197 ILE A N 1
ATOM 1601 C CA . ILE A 1 197 ? -15.780 1.530 22.939 1.00 69.88 197 ILE A CA 1
ATOM 1602 C C . ILE A 1 197 ? -14.697 2.464 23.490 1.00 69.88 197 ILE A C 1
ATOM 1604 O O . ILE A 1 197 ? -13.733 1.989 24.087 1.00 69.88 197 ILE A O 1
ATOM 1608 N N . TRP A 1 198 ? -14.875 3.782 23.359 1.00 75.69 198 TRP A N 1
ATOM 1609 C CA . TRP A 1 198 ? -14.031 4.779 24.018 1.00 75.69 198 TRP A CA 1
ATOM 1610 C C . TRP A 1 198 ? -14.022 4.590 25.538 1.00 75.69 198 TRP A C 1
ATOM 1612 O O . TRP A 1 198 ? -12.948 4.491 26.123 1.00 75.69 198 TRP A O 1
ATOM 1622 N N . ASN A 1 199 ? -15.194 4.493 26.171 1.00 71.94 199 ASN A N 1
ATOM 1623 C CA . ASN A 1 199 ? -15.307 4.327 27.619 1.00 71.94 199 ASN A CA 1
ATOM 1624 C C . ASN A 1 199 ? -14.615 3.043 28.081 1.00 71.94 199 ASN A C 1
ATOM 1626 O O . ASN A 1 199 ? -13.819 3.083 29.013 1.00 71.94 199 ASN A O 1
ATOM 1630 N N . GLN A 1 200 ? -14.847 1.922 27.396 1.00 70.00 200 GLN A N 1
ATOM 1631 C CA . GLN A 1 200 ? -14.181 0.658 27.701 1.00 70.00 200 GLN A CA 1
ATOM 1632 C C . GLN A 1 200 ? -12.659 0.781 27.573 1.00 70.00 200 GLN A C 1
ATOM 1634 O O . GLN A 1 200 ? -11.930 0.447 28.505 1.00 70.00 200 GLN A O 1
ATOM 1639 N N . TRP A 1 201 ? -12.178 1.312 26.447 1.00 77.81 201 TRP A N 1
ATOM 1640 C CA . TRP A 1 201 ? -10.753 1.530 26.226 1.00 77.81 201 TRP A CA 1
ATOM 1641 C C . TRP A 1 201 ? -10.137 2.424 27.303 1.00 77.81 201 TRP A C 1
ATOM 1643 O O . TRP A 1 201 ? -9.068 2.109 27.818 1.00 77.81 201 TRP A O 1
ATOM 1653 N N . TYR A 1 202 ? -10.823 3.507 27.671 1.00 76.75 202 TYR A N 1
ATOM 1654 C CA . TYR A 1 202 ? -10.384 4.451 28.691 1.00 76.75 202 TYR A CA 1
ATOM 1655 C C . TYR A 1 202 ? -10.296 3.803 30.081 1.00 76.75 202 TYR A C 1
ATOM 1657 O O . TYR A 1 202 ? -9.350 4.078 30.814 1.00 76.75 202 TYR A O 1
ATOM 1665 N N . GLN A 1 203 ? -11.226 2.904 30.429 1.00 69.88 203 GLN A N 1
ATOM 1666 C CA . GLN A 1 203 ? -11.199 2.156 31.695 1.00 69.88 203 GLN A CA 1
ATOM 1667 C C . GLN A 1 203 ? -10.120 1.060 31.722 1.00 69.88 203 GLN A C 1
ATOM 1669 O O . GLN A 1 203 ? -9.477 0.840 32.746 1.00 69.88 203 GLN A O 1
ATOM 1674 N N . GLU A 1 204 ? -9.901 0.364 30.604 1.00 68.44 204 GLU A N 1
ATOM 1675 C CA . GLU A 1 204 ? -8.903 -0.714 30.487 1.00 68.44 204 GLU A CA 1
ATOM 1676 C C . GLU A 1 204 ? -7.469 -0.199 30.313 1.00 68.44 204 GLU A C 1
ATOM 1678 O O . GLU A 1 204 ? -6.490 -0.949 30.432 1.00 68.44 204 GLU A O 1
ATOM 1683 N N . LYS A 1 205 ? -7.332 1.094 30.025 1.00 66.56 205 LYS A N 1
ATOM 1684 C CA . LYS A 1 205 ? -6.063 1.781 29.860 1.00 66.56 205 LYS A CA 1
ATOM 1685 C C . LYS A 1 205 ? -5.235 1.651 31.139 1.00 66.56 205 LYS A C 1
ATOM 1687 O O . LYS A 1 205 ? -5.456 2.336 32.134 1.00 66.56 205 LYS A O 1
ATOM 1692 N N . LYS A 1 206 ? -4.230 0.770 31.103 1.00 56.81 206 LYS A N 1
ATOM 1693 C CA . LYS A 1 206 ? -3.187 0.707 32.139 1.00 56.81 206 LYS A CA 1
ATOM 1694 C C . LYS A 1 206 ? -2.605 2.100 32.352 1.00 56.81 206 LYS A C 1
ATOM 1696 O O . LYS A 1 206 ? -2.463 2.839 31.379 1.00 56.81 206 LYS A O 1
ATOM 1701 N N . SER A 1 207 ? -2.232 2.412 33.596 1.00 58.81 207 SER A N 1
ATOM 1702 C CA . SER A 1 207 ? -1.562 3.660 33.975 1.00 58.81 207 SER A CA 1
ATOM 1703 C C . SER A 1 207 ? -0.438 3.963 32.985 1.00 58.81 207 SER A C 1
ATOM 1705 O O . SER A 1 207 ? 0.630 3.343 33.019 1.00 58.81 207 SER A O 1
ATOM 1707 N N . LEU A 1 208 ? -0.716 4.865 32.049 1.00 63.34 208 LEU A N 1
ATOM 1708 C CA . LEU A 1 208 ? 0.288 5.373 31.137 1.00 63.34 208 LEU A CA 1
ATOM 1709 C C . LEU A 1 208 ? 1.383 6.046 31.965 1.00 63.34 208 LEU A C 1
ATOM 1711 O O . LEU A 1 208 ? 1.077 6.602 33.022 1.00 63.34 208 LEU A O 1
ATOM 1715 N N . PRO A 1 209 ? 2.632 6.080 31.481 1.00 65.94 209 PRO A N 1
ATOM 1716 C CA . PRO A 1 209 ? 3.712 6.803 32.138 1.00 65.94 209 PRO A CA 1
ATOM 1717 C C . PRO A 1 209 ? 3.552 8.321 31.927 1.00 65.94 209 PRO A C 1
ATOM 1719 O O . PRO A 1 209 ? 4.423 8.980 31.372 1.00 65.94 209 PRO A O 1
ATOM 1722 N N . LEU A 1 210 ? 2.410 8.883 32.331 1.00 69.31 210 LEU A N 1
ATOM 1723 C CA . LEU A 1 210 ? 2.147 10.321 32.314 1.00 69.31 210 LEU A CA 1
ATOM 1724 C C . LEU A 1 210 ? 2.851 11.023 33.479 1.00 69.31 210 LEU A C 1
ATOM 1726 O O . LEU A 1 210 ? 3.006 12.237 33.440 1.00 69.31 210 LEU A O 1
ATOM 1730 N N . ASP A 1 211 ? 3.300 10.281 34.495 1.00 70.88 211 ASP A N 1
ATOM 1731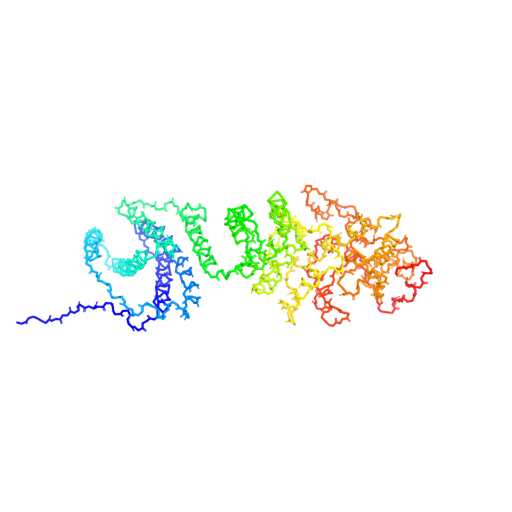 C CA . ASP A 1 211 ? 3.920 10.821 35.712 1.00 70.88 211 ASP A CA 1
ATOM 1732 C C . ASP A 1 211 ? 5.168 11.670 35.437 1.00 70.88 211 ASP A C 1
ATOM 1734 O O . ASP A 1 211 ? 5.486 12.565 36.216 1.00 70.88 211 ASP A O 1
ATOM 1738 N N . SER A 1 212 ? 5.856 11.431 34.315 1.00 70.25 212 SER A N 1
ATOM 1739 C CA . SER A 1 212 ? 7.015 12.219 33.883 1.00 70.25 212 SER A CA 1
ATOM 1740 C C . SER A 1 212 ? 6.662 13.517 33.144 1.00 70.25 212 SER A C 1
ATOM 1742 O O . SER A 1 212 ? 7.566 14.283 32.814 1.00 70.25 212 SER A O 1
ATOM 1744 N N . LEU A 1 213 ? 5.384 13.763 32.839 1.00 75.06 213 LEU A N 1
ATOM 1745 C CA . LEU A 1 213 ? 4.918 14.969 32.150 1.00 75.06 213 LEU A CA 1
ATOM 1746 C C . LEU A 1 213 ? 4.543 16.068 33.152 1.00 75.06 213 LEU A C 1
ATOM 1748 O O . LEU A 1 213 ? 4.093 15.790 34.265 1.00 75.06 213 LEU A O 1
ATOM 1752 N N . SER A 1 214 ? 4.688 17.331 32.743 1.00 80.44 214 SER A N 1
ATOM 1753 C CA . SER A 1 214 ? 4.172 18.470 33.511 1.00 80.44 214 SER A CA 1
ATOM 1754 C C . SER A 1 214 ? 2.638 18.446 33.555 1.00 80.44 214 SER A C 1
ATOM 1756 O O . SER A 1 214 ? 2.005 17.966 32.616 1.00 80.44 214 SER A O 1
ATOM 1758 N N . GLU A 1 215 ? 2.024 18.986 34.616 1.00 82.94 215 GLU A N 1
ATOM 1759 C CA . GLU A 1 215 ? 0.553 19.022 34.759 1.00 82.94 215 GLU A CA 1
ATOM 1760 C C . GLU A 1 215 ? -0.137 19.686 33.560 1.00 82.94 215 GLU A C 1
ATOM 1762 O O . GLU A 1 215 ? -1.084 19.143 33.003 1.00 82.94 215 GLU A O 1
ATOM 1767 N N . MET A 1 216 ? 0.426 20.788 33.068 1.00 79.00 216 MET A N 1
ATOM 1768 C CA . MET A 1 216 ? -0.065 21.489 31.879 1.00 79.00 216 MET A CA 1
ATOM 1769 C C . MET A 1 216 ? -0.038 20.604 30.618 1.00 79.00 216 MET A C 1
ATOM 1771 O O . MET A 1 216 ? -0.977 20.598 29.826 1.00 79.00 216 MET A O 1
ATOM 1775 N N . THR A 1 217 ? 1.001 19.776 30.457 1.00 79.19 217 THR A N 1
ATOM 1776 C CA . THR A 1 217 ? 1.087 18.814 29.343 1.00 79.19 217 THR A CA 1
ATOM 1777 C C . THR A 1 217 ? 0.074 17.679 29.499 1.00 79.19 217 THR A C 1
ATOM 1779 O O . THR A 1 217 ? -0.500 17.231 28.505 1.00 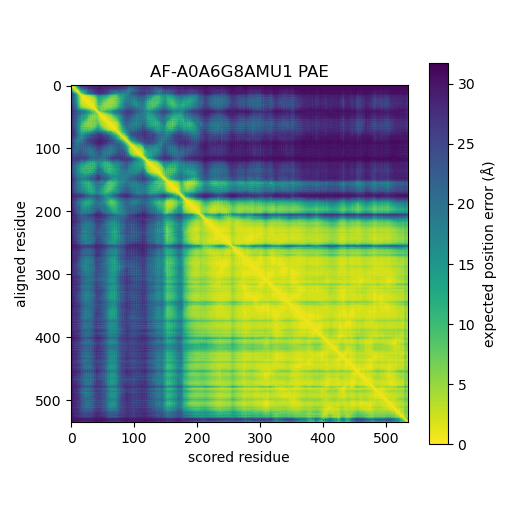79.19 217 THR A O 1
ATOM 1782 N N . LYS A 1 218 ? -0.187 17.225 30.734 1.00 82.88 218 LYS A N 1
ATOM 1783 C CA . LYS A 1 218 ? -1.230 16.228 31.020 1.00 82.88 218 LYS A CA 1
ATOM 1784 C C . LYS A 1 218 ? -2.618 16.765 30.675 1.00 82.88 218 LYS A C 1
ATOM 1786 O O . LYS A 1 218 ? -3.387 16.057 30.034 1.00 82.88 218 LYS A O 1
ATOM 1791 N N . GLU A 1 219 ? -2.933 18.005 31.045 1.00 82.75 219 GLU A N 1
ATOM 1792 C CA . GLU A 1 219 ? -4.214 18.651 30.719 1.00 82.75 219 GLU A CA 1
ATOM 1793 C C . GLU A 1 219 ? -4.422 18.795 29.203 1.00 82.75 219 GLU A C 1
ATOM 1795 O O . GLU A 1 219 ? -5.483 18.427 28.682 1.00 82.75 219 GLU A O 1
ATOM 1800 N N . ALA A 1 220 ? -3.394 19.256 28.481 1.00 80.81 220 ALA A N 1
ATOM 1801 C CA . ALA A 1 220 ? -3.426 19.355 27.022 1.00 80.81 220 ALA A CA 1
ATOM 1802 C C . ALA A 1 220 ? -3.651 17.981 26.365 1.00 80.81 220 ALA A C 1
ATOM 1804 O O . ALA A 1 220 ? -4.510 17.831 25.495 1.00 80.81 220 ALA A O 1
ATOM 1805 N N . TYR A 1 221 ? -2.929 16.957 26.826 1.00 84.25 221 TYR A N 1
ATOM 1806 C CA . TYR A 1 221 ? -3.084 15.589 26.343 1.00 84.25 221 TYR A CA 1
ATOM 1807 C C . TYR A 1 221 ? -4.477 15.009 26.642 1.00 84.25 221 TYR A C 1
ATOM 1809 O O . TYR A 1 221 ? -5.110 14.462 25.741 1.00 84.25 221 TYR A O 1
ATOM 1817 N N . ASN A 1 222 ? -4.994 15.170 27.865 1.00 83.88 222 ASN A N 1
ATOM 1818 C CA . ASN A 1 222 ? -6.319 14.673 28.256 1.00 83.88 222 ASN A CA 1
ATOM 1819 C C . ASN A 1 222 ? -7.441 15.303 27.417 1.00 83.88 222 ASN A C 1
ATOM 1821 O O . ASN A 1 222 ? -8.430 14.644 27.107 1.00 83.88 222 ASN A O 1
ATOM 1825 N N . SER A 1 223 ? -7.273 16.563 27.009 1.00 82.19 223 SER A N 1
ATOM 1826 C CA . SER A 1 223 ? -8.215 17.253 26.116 1.00 82.19 223 SER A CA 1
ATOM 1827 C C . SER A 1 223 ? -8.142 16.742 24.671 1.00 82.19 223 SER A C 1
ATOM 1829 O O . SER A 1 223 ? -9.131 16.759 23.940 1.00 82.19 223 SER A O 1
ATOM 1831 N N . PHE A 1 224 ? -6.966 16.283 24.249 1.00 84.69 224 PHE A N 1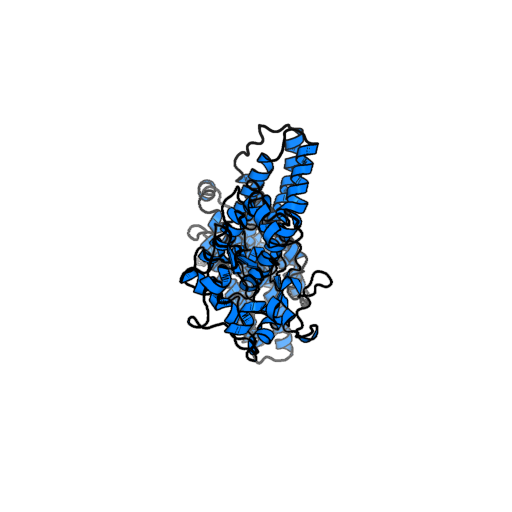
ATOM 1832 C CA . PHE A 1 224 ? -6.690 15.807 22.897 1.00 84.69 224 PHE A CA 1
ATOM 1833 C C . PHE A 1 224 ? -7.037 14.327 22.683 1.00 84.69 224 PHE A C 1
ATOM 1835 O O . PHE A 1 224 ? -7.468 13.938 21.596 1.00 84.69 224 PHE A O 1
ATOM 1842 N N . GLU A 1 225 ? -6.855 13.491 23.703 1.00 85.81 225 GLU A N 1
ATOM 1843 C CA . GLU A 1 225 ? -6.979 12.037 23.605 1.00 85.81 225 GLU A CA 1
ATOM 1844 C C . GLU A 1 225 ? -8.330 11.548 23.048 1.00 85.81 225 GLU A C 1
ATOM 1846 O O . GLU A 1 225 ? -8.305 10.683 22.163 1.00 85.81 225 GLU A O 1
ATOM 1851 N N . PRO A 1 226 ? -9.494 12.103 23.452 1.00 83.56 226 PRO A N 1
ATOM 1852 C CA . PRO A 1 226 ? -10.767 11.723 22.850 1.00 83.56 226 PRO A CA 1
ATOM 1853 C C . PRO A 1 226 ? -10.766 11.969 21.339 1.00 83.56 226 PRO A C 1
ATOM 1855 O O . PRO A 1 226 ? -11.094 11.075 20.562 1.00 83.56 226 PRO A O 1
ATOM 1858 N N . ILE A 1 227 ? -10.321 13.152 20.897 1.00 84.88 227 ILE A N 1
ATOM 1859 C CA . ILE A 1 227 ? -10.273 13.531 19.474 1.00 84.88 227 ILE A CA 1
ATOM 1860 C C . ILE A 1 227 ? -9.383 12.562 18.694 1.00 84.88 227 ILE A C 1
ATOM 1862 O O . ILE A 1 227 ? -9.754 12.111 17.606 1.00 84.88 227 ILE A O 1
ATOM 1866 N N . MET A 1 228 ? -8.224 12.217 19.256 1.00 88.62 228 MET A N 1
ATOM 1867 C CA . MET A 1 228 ? -7.317 11.232 18.678 1.00 88.62 228 MET A CA 1
ATOM 1868 C C . MET A 1 228 ? -8.000 9.873 18.520 1.00 88.62 228 MET A C 1
ATOM 1870 O O . MET A 1 228 ? -7.963 9.304 17.429 1.00 88.62 228 MET A O 1
ATOM 1874 N N . PHE A 1 229 ? -8.647 9.370 19.571 1.00 88.31 229 PHE A N 1
ATOM 1875 C CA . PHE A 1 229 ? -9.329 8.082 19.528 1.00 88.31 229 PHE A CA 1
ATOM 1876 C C . PHE A 1 229 ? -10.442 8.058 18.482 1.00 88.31 229 PHE A C 1
ATOM 1878 O O . PHE A 1 229 ? -10.437 7.176 17.626 1.00 88.31 229 PHE A O 1
ATOM 1885 N N . TYR A 1 230 ? -11.348 9.043 18.491 1.00 82.62 230 TYR A N 1
ATOM 1886 C CA . TYR A 1 230 ? -12.422 9.131 17.496 1.00 82.62 230 TYR A CA 1
ATOM 1887 C C . TYR A 1 230 ? -11.852 9.187 16.077 1.00 82.62 230 TYR A C 1
ATOM 1889 O O . TYR A 1 230 ? -12.335 8.493 15.187 1.00 82.62 230 TYR A O 1
ATOM 1897 N N . THR A 1 231 ? -10.789 9.960 15.859 1.00 87.81 231 THR A N 1
ATOM 1898 C CA . THR A 1 231 ? -10.139 10.050 14.545 1.00 87.81 231 THR A CA 1
ATOM 1899 C C . THR A 1 231 ? -9.589 8.700 14.090 1.00 87.81 231 THR A C 1
ATOM 1901 O O . THR A 1 231 ? -9.902 8.246 12.991 1.00 87.81 231 THR A O 1
ATOM 1904 N N . LEU A 1 232 ? -8.802 8.032 14.933 1.00 91.88 232 LEU A N 1
ATOM 1905 C CA . LEU A 1 232 ? -8.136 6.789 14.554 1.00 91.88 232 LEU A CA 1
ATOM 1906 C C . LEU A 1 232 ? -9.111 5.610 14.448 1.00 91.88 232 LEU A C 1
ATOM 1908 O O . LEU A 1 232 ? -9.010 4.823 13.511 1.00 91.88 232 LEU A O 1
ATOM 1912 N N . TYR A 1 233 ? -10.050 5.488 15.386 1.00 87.06 233 TYR A N 1
ATOM 1913 C CA . TYR A 1 233 ? -11.009 4.387 15.416 1.00 87.06 233 TYR A CA 1
ATOM 1914 C C . TYR A 1 233 ? -12.048 4.518 14.307 1.00 87.06 233 TYR A C 1
ATOM 1916 O O . TYR A 1 233 ? -12.226 3.610 13.499 1.00 87.06 233 TYR A O 1
ATOM 1924 N N . TYR A 1 234 ? -12.727 5.665 14.261 1.00 80.44 234 TYR A N 1
ATOM 1925 C CA . TYR A 1 234 ? -13.914 5.828 13.434 1.00 80.44 234 TYR A CA 1
ATOM 1926 C C . TYR A 1 234 ? -13.583 6.287 12.016 1.00 80.44 234 TYR A C 1
ATOM 1928 O O . TYR A 1 234 ? -13.990 5.648 11.050 1.00 80.44 234 TYR A O 1
ATOM 1936 N N . TYR A 1 235 ? -12.825 7.377 11.876 1.00 84.50 235 TYR A N 1
ATOM 1937 C CA . TYR A 1 235 ? -12.544 7.949 10.556 1.00 84.50 235 TYR A CA 1
ATOM 1938 C C . TYR A 1 235 ? -11.475 7.165 9.799 1.00 84.50 235 TYR A C 1
ATOM 1940 O O . TYR A 1 235 ? -11.595 6.960 8.592 1.00 84.50 235 TYR A O 1
ATOM 1948 N N . ASP A 1 236 ? -10.442 6.711 10.507 1.00 92.12 236 ASP A N 1
ATOM 1949 C CA . ASP A 1 236 ? -9.342 5.982 9.885 1.00 92.12 236 ASP A CA 1
ATOM 1950 C C . ASP A 1 236 ? -9.550 4.462 9.906 1.00 92.12 236 ASP A C 1
ATOM 1952 O O . ASP A 1 236 ? -8.919 3.764 9.114 1.00 92.12 236 ASP A O 1
ATOM 1956 N N . GLY A 1 237 ? -10.428 3.937 10.769 1.00 91.25 237 GLY A N 1
ATOM 1957 C CA . GLY A 1 237 ? -10.800 2.519 10.819 1.00 91.25 237 GLY A CA 1
ATOM 1958 C C . GLY A 1 237 ? -9.832 1.605 11.581 1.00 91.25 237 GLY A C 1
ATOM 1959 O O . GLY A 1 237 ? -9.899 0.380 11.417 1.00 91.25 237 GLY A O 1
ATOM 1960 N N . TRP A 1 238 ? -8.917 2.159 12.381 1.00 94.75 238 TRP A N 1
ATOM 1961 C CA . TRP A 1 238 ? -7.959 1.387 13.176 1.00 94.75 238 TRP A CA 1
ATOM 1962 C C . TRP A 1 238 ? -8.628 0.664 14.345 1.00 94.75 238 TRP A C 1
ATOM 1964 O O . TRP A 1 238 ? -9.569 1.157 14.958 1.00 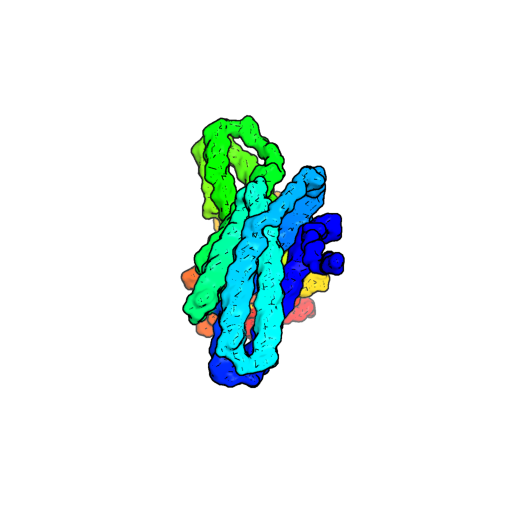94.75 238 TRP A O 1
ATOM 1974 N N . ASP A 1 239 ? -8.113 -0.514 14.687 1.00 90.69 239 ASP A N 1
ATOM 1975 C CA . ASP A 1 239 ? -8.546 -1.260 15.861 1.00 90.69 239 ASP A CA 1
ATOM 1976 C C . ASP A 1 239 ? -7.839 -0.805 17.142 1.00 90.69 239 ASP A C 1
ATOM 1978 O O . ASP A 1 239 ? -6.783 -0.169 17.131 1.00 90.69 239 ASP A O 1
ATOM 1982 N N . ILE A 1 240 ? -8.427 -1.178 18.277 1.00 88.12 240 ILE A N 1
ATOM 1983 C CA . ILE A 1 240 ? -7.984 -0.767 19.611 1.00 88.12 240 ILE A CA 1
ATOM 1984 C C . ILE A 1 240 ? -6.493 -1.050 19.882 1.00 88.12 240 ILE A C 1
ATOM 1986 O O . ILE A 1 240 ? -5.816 -0.149 20.384 1.00 88.12 240 ILE A O 1
ATOM 1990 N N . PRO A 1 241 ? -5.922 -2.216 19.512 1.00 90.69 241 PRO A N 1
ATOM 1991 C CA . PRO A 1 241 ? -4.489 -2.471 19.684 1.00 90.69 241 PRO A CA 1
ATOM 1992 C C . PRO A 1 241 ? -3.586 -1.480 18.932 1.00 90.69 241 PRO A C 1
ATOM 1994 O O . PRO A 1 241 ? -2.580 -1.021 19.482 1.00 90.69 241 PRO A O 1
ATOM 1997 N N . ALA A 1 242 ? -3.955 -1.089 17.706 1.00 95.44 242 ALA A N 1
ATOM 1998 C CA . ALA A 1 242 ? -3.221 -0.086 16.937 1.00 95.44 242 ALA A CA 1
ATOM 1999 C C . ALA A 1 242 ? -3.283 1.292 17.609 1.00 95.44 242 ALA A C 1
ATOM 2001 O O . ALA A 1 242 ? -2.254 1.957 17.743 1.00 95.44 242 ALA A O 1
ATOM 2002 N N . ILE A 1 243 ? -4.469 1.693 18.077 1.00 93.31 243 ILE A N 1
ATOM 2003 C CA . ILE A 1 243 ? -4.692 2.976 18.758 1.00 93.31 243 ILE A CA 1
ATOM 2004 C C . ILE A 1 243 ? -3.909 3.036 20.070 1.00 93.31 243 ILE A C 1
ATOM 2006 O O . ILE A 1 243 ? -3.227 4.024 20.333 1.00 93.31 243 ILE A O 1
ATOM 2010 N N . ALA A 1 244 ? -3.930 1.966 20.868 1.00 89.94 244 ALA A N 1
ATOM 2011 C CA . ALA A 1 244 ? -3.160 1.882 22.106 1.00 89.94 244 ALA A CA 1
ATOM 2012 C C . ALA A 1 244 ? -1.647 2.013 21.850 1.00 89.94 244 ALA A C 1
ATOM 2014 O O . ALA A 1 244 ? -0.951 2.741 22.560 1.00 89.94 244 ALA A O 1
ATOM 2015 N N . ALA A 1 245 ? -1.128 1.356 20.809 1.00 93.00 245 ALA A N 1
ATOM 2016 C CA . ALA A 1 245 ? 0.279 1.469 20.435 1.00 93.00 245 ALA A CA 1
ATOM 2017 C C . ALA A 1 245 ? 0.646 2.866 19.913 1.00 93.00 245 ALA A C 1
ATOM 2019 O O . ALA A 1 245 ? 1.708 3.385 20.257 1.00 93.00 245 ALA A O 1
ATOM 2020 N N . PHE A 1 246 ? -0.229 3.488 19.117 1.00 93.88 246 PHE A N 1
ATOM 2021 C CA . PHE A 1 246 ? -0.054 4.868 18.666 1.00 93.88 246 PHE A CA 1
ATOM 2022 C C . PHE A 1 246 ? -0.042 5.840 19.845 1.00 93.88 246 PHE A C 1
ATOM 2024 O O . PHE A 1 246 ? 0.814 6.716 19.899 1.00 93.88 246 PHE A O 1
ATOM 2031 N N . ASN A 1 247 ? -0.929 5.645 20.820 1.00 90.25 247 ASN A N 1
ATOM 2032 C CA . ASN A 1 247 ? -0.995 6.472 22.017 1.00 90.25 247 ASN A CA 1
ATOM 2033 C C . ASN A 1 247 ? 0.308 6.400 22.834 1.00 90.25 247 ASN A C 1
ATOM 2035 O O . ASN A 1 247 ? 0.885 7.419 23.204 1.00 90.25 247 ASN A O 1
ATOM 2039 N N . ASN A 1 248 ? 0.841 5.189 23.027 1.00 88.44 248 ASN A N 1
ATOM 2040 C CA . ASN A 1 248 ? 2.144 4.994 23.668 1.00 88.44 248 ASN A CA 1
ATOM 2041 C C . ASN A 1 248 ? 3.284 5.659 22.886 1.00 88.44 248 ASN A C 1
ATOM 2043 O O . ASN A 1 248 ? 4.170 6.267 23.485 1.00 88.44 248 ASN A O 1
ATOM 2047 N N . TYR A 1 249 ? 3.266 5.553 21.555 1.00 91.25 249 TYR A N 1
ATOM 2048 C CA . TYR A 1 249 ? 4.247 6.215 20.699 1.00 91.25 249 TYR A CA 1
ATOM 2049 C C . TYR A 1 249 ? 4.172 7.740 20.833 1.00 91.25 249 TYR A C 1
ATOM 2051 O O . TYR A 1 249 ? 5.202 8.374 21.037 1.00 91.25 249 TYR A O 1
ATOM 2059 N N . LEU A 1 250 ? 2.968 8.315 20.797 1.00 90.12 250 LEU A N 1
ATOM 2060 C CA . LEU A 1 250 ? 2.724 9.745 20.977 1.00 90.12 250 LEU A CA 1
ATOM 2061 C C . LEU A 1 250 ? 3.327 10.261 22.292 1.00 90.12 250 LEU A C 1
ATOM 2063 O O . LEU A 1 250 ? 4.084 11.227 22.275 1.00 90.12 250 LEU A O 1
ATOM 2067 N N . ILE A 1 251 ? 3.057 9.590 23.414 1.00 85.25 251 ILE A N 1
ATOM 2068 C CA . ILE A 1 251 ? 3.561 9.993 24.739 1.00 85.25 251 ILE A CA 1
ATOM 2069 C C . ILE A 1 251 ? 5.089 9.975 24.792 1.00 85.25 251 ILE A C 1
ATOM 2071 O O . ILE A 1 251 ? 5.690 10.864 25.380 1.00 85.25 251 ILE A O 1
ATOM 2075 N N . GLN A 1 252 ? 5.728 9.003 24.136 1.00 85.81 252 GLN A N 1
ATOM 2076 C CA . GLN A 1 252 ? 7.190 8.942 24.046 1.00 85.81 252 GLN A CA 1
ATOM 2077 C C . GLN A 1 252 ? 7.796 10.075 23.205 1.00 85.81 252 GLN A C 1
ATOM 2079 O O . GLN A 1 252 ? 8.989 10.340 23.334 1.00 85.81 252 GLN A O 1
ATOM 2084 N N . GLN A 1 253 ? 7.020 10.699 22.312 1.00 85.94 253 GLN A N 1
ATOM 2085 C CA . GLN A 1 253 ? 7.477 11.831 21.497 1.00 85.94 253 GLN A CA 1
ATOM 2086 C C . GLN A 1 253 ? 7.215 13.188 22.162 1.00 85.94 253 GLN A C 1
ATOM 2088 O O . GLN A 1 253 ? 7.885 14.166 21.835 1.00 85.94 253 GLN A O 1
ATOM 2093 N N . ILE A 1 254 ? 6.234 13.267 23.062 1.00 82.94 254 ILE A N 1
ATOM 2094 C CA . ILE A 1 254 ? 5.886 14.500 23.763 1.00 82.94 254 ILE A CA 1
ATOM 2095 C C . ILE A 1 254 ? 6.973 14.835 24.797 1.00 82.94 254 ILE A C 1
ATOM 2097 O O . ILE A 1 254 ? 7.404 13.986 25.575 1.00 82.94 254 ILE A O 1
ATOM 2101 N N . THR A 1 255 ? 7.427 16.089 24.801 1.00 70.19 255 THR A N 1
ATOM 2102 C CA . THR A 1 255 ? 8.375 16.620 25.790 1.00 70.19 255 THR A CA 1
ATOM 2103 C C . THR A 1 255 ? 7.633 17.228 26.987 1.00 70.19 255 THR A C 1
ATOM 2105 O O . THR A 1 255 ? 6.411 17.344 26.987 1.00 70.19 255 THR A O 1
ATOM 2108 N N . SER A 1 256 ? 8.359 17.637 28.033 1.00 66.00 256 SER A N 1
ATOM 2109 C CA . SER A 1 256 ? 7.775 18.307 29.209 1.00 66.00 256 SER A CA 1
ATOM 2110 C C . SER A 1 256 ? 7.288 19.744 28.947 1.00 66.00 256 SER A C 1
ATOM 2112 O O . SER A 1 256 ? 6.678 20.347 29.835 1.00 66.00 256 SER A O 1
ATOM 2114 N N . ASP A 1 257 ? 7.595 20.293 27.768 1.00 74.81 257 ASP A N 1
ATOM 2115 C CA . ASP A 1 257 ? 7.208 21.627 27.305 1.00 74.81 257 ASP A CA 1
ATOM 2116 C C . ASP A 1 257 ? 5.891 21.572 26.512 1.00 74.81 257 ASP A C 1
ATOM 2118 O O . ASP A 1 257 ? 5.773 20.820 25.544 1.00 74.81 257 ASP A O 1
ATOM 2122 N N . GLU A 1 258 ? 4.909 22.392 26.897 1.00 71.62 258 GLU A N 1
ATOM 2123 C CA . GLU A 1 258 ? 3.544 22.339 26.353 1.00 71.62 258 GLU A CA 1
ATOM 2124 C C . GLU A 1 258 ? 3.478 22.700 24.862 1.00 71.62 258 GLU A C 1
ATOM 2126 O O . GLU A 1 258 ? 2.819 22.007 24.086 1.00 71.62 258 GLU A O 1
ATOM 2131 N N . LEU A 1 259 ? 4.167 23.765 24.437 1.00 73.88 259 LEU A N 1
ATOM 2132 C CA . LEU A 1 259 ? 4.121 24.216 23.043 1.00 73.88 259 LEU A CA 1
ATOM 2133 C C . LEU A 1 259 ? 4.686 23.134 22.113 1.00 73.88 259 LEU A C 1
ATOM 2135 O O . LEU A 1 259 ? 4.101 22.816 21.075 1.00 73.88 259 LEU A O 1
ATOM 2139 N N . SER A 1 260 ? 5.800 22.526 22.521 1.00 79.44 260 SER A N 1
ATOM 2140 C CA . SER A 1 260 ? 6.408 21.395 21.823 1.00 79.44 260 SER A CA 1
ATOM 2141 C C . SER A 1 260 ? 5.484 20.169 21.816 1.00 79.44 260 SER A C 1
ATOM 2143 O O . SER A 1 260 ? 5.330 19.521 20.780 1.00 79.44 260 SER A O 1
ATOM 2145 N N . ALA A 1 261 ? 4.809 19.874 22.934 1.00 78.38 261 ALA A N 1
ATOM 2146 C CA . ALA A 1 261 ? 3.843 18.780 23.042 1.00 78.38 261 ALA 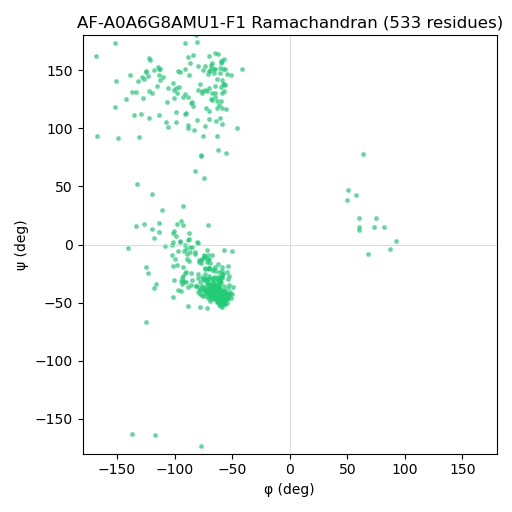A CA 1
ATOM 2147 C C . ALA A 1 261 ? 2.671 18.932 22.058 1.00 78.38 261 ALA A C 1
ATOM 2149 O O . ALA A 1 261 ? 2.359 17.998 21.315 1.00 78.38 261 ALA A O 1
ATOM 2150 N N . GLN A 1 262 ? 2.061 20.119 22.001 1.00 82.06 262 GLN A N 1
ATOM 2151 C CA . GLN A 1 262 ? 0.955 20.415 21.086 1.00 82.06 262 GLN A CA 1
ATOM 2152 C C . GLN A 1 262 ? 1.386 20.317 19.617 1.00 82.06 262 GLN A C 1
ATOM 2154 O O . GLN A 1 262 ? 0.637 19.803 18.779 1.00 82.06 262 GLN A O 1
ATOM 2159 N N . GLN A 1 263 ? 2.602 20.766 19.289 1.00 86.19 263 GLN A N 1
ATOM 2160 C CA . GLN A 1 263 ? 3.158 20.641 17.939 1.00 86.19 263 GLN A CA 1
ATOM 2161 C C . GLN A 1 263 ? 3.344 19.177 17.533 1.00 86.19 263 GLN A C 1
ATOM 2163 O O . GLN A 1 263 ? 2.950 18.804 16.429 1.00 86.19 263 GLN A O 1
ATOM 2168 N N . VAL A 1 264 ? 3.882 18.341 18.426 1.00 87.62 264 VAL A N 1
ATOM 2169 C CA . VAL A 1 264 ? 4.045 16.897 18.191 1.00 87.62 264 VAL A CA 1
ATOM 2170 C C . VAL A 1 264 ? 2.689 16.219 17.990 1.00 87.62 264 VAL A C 1
ATOM 2172 O O . VAL A 1 264 ? 2.502 15.515 16.997 1.00 87.62 264 VAL A O 1
ATOM 2175 N N . MET A 1 265 ? 1.723 16.466 18.881 1.00 87.50 265 MET A N 1
ATOM 2176 C CA . MET A 1 265 ? 0.352 15.949 18.760 1.00 87.50 265 MET A CA 1
ATOM 2177 C C . MET A 1 265 ? -0.270 16.331 17.411 1.00 87.50 265 MET A C 1
ATOM 2179 O O . MET A 1 265 ? -0.817 15.481 16.702 1.00 87.50 265 MET A O 1
ATOM 2183 N N . THR A 1 266 ? -0.135 17.603 17.028 1.00 86.62 266 THR A N 1
ATOM 2184 C CA . THR A 1 266 ? -0.667 18.132 15.769 1.00 86.62 266 THR A CA 1
ATOM 2185 C C . THR A 1 266 ? 0.014 17.496 14.563 1.00 86.62 266 THR A C 1
ATOM 2187 O O . THR A 1 266 ? -0.677 17.074 13.640 1.00 86.62 266 THR A O 1
ATOM 2190 N N . ASP A 1 267 ? 1.342 17.385 14.537 1.00 90.31 267 ASP A N 1
ATOM 2191 C CA . ASP A 1 267 ? 2.063 16.810 13.396 1.00 90.31 267 ASP A CA 1
ATOM 2192 C C . ASP A 1 267 ? 1.723 15.327 13.194 1.00 90.31 267 ASP A C 1
ATOM 2194 O O . ASP A 1 267 ? 1.430 14.893 12.074 1.00 90.31 267 ASP A O 1
ATOM 2198 N N . LEU A 1 268 ? 1.655 14.562 14.289 1.00 92.44 268 LEU A N 1
ATOM 2199 C CA . LEU A 1 268 ? 1.274 13.155 14.239 1.00 92.44 268 LEU A CA 1
ATOM 2200 C C . LEU A 1 268 ? -0.167 12.972 13.743 1.00 92.44 268 LEU A C 1
ATOM 2202 O O . LEU A 1 268 ? -0.403 12.123 12.881 1.00 92.44 268 LEU A O 1
ATOM 2206 N N . MET A 1 269 ? -1.115 13.789 14.216 1.00 89.38 269 MET A N 1
ATOM 2207 C CA . MET A 1 269 ? -2.533 13.643 13.864 1.00 89.38 269 MET A CA 1
ATOM 2208 C C . MET A 1 269 ? -2.965 14.320 12.572 1.00 89.38 269 MET A C 1
ATOM 2210 O O . MET A 1 269 ? -3.962 13.909 11.988 1.00 89.38 269 MET A O 1
ATOM 2214 N N . THR A 1 270 ? -2.280 15.356 12.109 1.00 84.50 270 THR A N 1
ATOM 2215 C CA . THR A 1 270 ? -2.690 16.070 10.887 1.00 84.50 270 THR A CA 1
ATOM 2216 C C . THR A 1 270 ? -1.860 15.682 9.675 1.00 84.50 270 THR A C 1
ATOM 2218 O O . THR A 1 270 ? -2.306 15.902 8.553 1.00 84.50 270 THR A O 1
ATOM 2221 N N . LYS A 1 271 ? -0.676 15.087 9.875 1.00 87.25 271 LYS A N 1
ATOM 2222 C CA . LYS A 1 271 ? 0.206 14.687 8.775 1.00 87.25 271 LYS A CA 1
ATOM 2223 C C . LYS A 1 271 ? 0.578 13.220 8.847 1.00 87.25 271 LYS A C 1
ATOM 2225 O O . LYS A 1 271 ? 0.159 12.448 7.989 1.00 87.25 271 LYS A O 1
ATOM 2230 N N . GLN A 1 272 ? 1.340 12.807 9.861 1.00 93.50 272 GLN A N 1
ATOM 2231 C CA . GLN A 1 272 ? 1.988 11.495 9.806 1.00 93.50 272 GLN A CA 1
ATOM 2232 C C . GLN A 1 272 ? 0.978 10.344 9.787 1.00 93.50 272 GLN A C 1
ATOM 2234 O O . GLN A 1 272 ? 1.167 9.407 9.011 1.00 93.50 272 GLN A O 1
ATOM 2239 N N . ARG A 1 273 ? -0.128 10.411 10.545 1.00 94.19 273 ARG A N 1
ATOM 2240 C CA . ARG A 1 273 ? -1.147 9.344 10.522 1.00 94.19 273 ARG A CA 1
ATOM 2241 C C . ARG A 1 273 ? -1.762 9.123 9.135 1.00 94.19 273 ARG A C 1
ATOM 2243 O O . ARG A 1 273 ? -2.195 8.015 8.866 1.00 94.19 273 ARG A O 1
ATOM 2250 N N . GLN A 1 274 ? -1.810 10.150 8.277 1.00 95.50 274 GLN A N 1
ATOM 2251 C CA . GLN A 1 274 ? -2.400 10.079 6.930 1.00 95.50 274 GLN A CA 1
ATOM 2252 C C . GLN A 1 274 ? -1.367 9.792 5.834 1.00 95.50 274 GLN A C 1
ATOM 2254 O O . GLN A 1 274 ? -1.701 9.725 4.653 1.00 95.50 274 GLN A O 1
ATOM 2259 N N . GLN A 1 275 ? -0.106 9.605 6.217 1.00 97.81 275 GLN A N 1
ATOM 2260 C CA . GLN A 1 275 ? 0.985 9.304 5.304 1.00 97.81 275 GLN A CA 1
ATOM 2261 C C . GLN A 1 275 ? 1.365 7.829 5.429 1.00 97.81 275 GLN A C 1
ATOM 2263 O O . GLN A 1 275 ? 2.068 7.428 6.357 1.00 97.81 275 GLN A O 1
ATOM 2268 N N . VAL A 1 276 ? 0.901 7.009 4.487 1.00 98.19 276 VAL A N 1
ATOM 2269 C CA . VAL A 1 276 ? 1.157 5.566 4.454 1.00 98.19 276 VAL A CA 1
ATOM 2270 C C . VAL A 1 276 ? 2.662 5.313 4.402 1.00 98.19 276 VAL A C 1
ATOM 2272 O O . VAL A 1 276 ? 3.348 5.707 3.457 1.00 98.19 276 VAL A O 1
ATOM 2275 N N . GLY A 1 277 ? 3.167 4.656 5.444 1.00 97.31 277 GLY A N 1
ATOM 2276 C CA . GLY A 1 277 ? 4.587 4.361 5.631 1.00 97.31 277 GLY A CA 1
ATOM 2277 C C . GLY A 1 277 ? 5.388 5.389 6.433 1.00 97.31 277 GLY A C 1
ATOM 2278 O O . GLY A 1 277 ? 6.588 5.189 6.625 1.00 97.31 277 GLY A O 1
ATOM 2279 N N . SER A 1 278 ? 4.748 6.440 6.953 1.00 97.69 278 SER A N 1
ATOM 2280 C CA . SER A 1 278 ? 5.346 7.309 7.973 1.00 97.69 278 SER A CA 1
ATOM 2281 C C . SER A 1 278 ? 5.643 6.531 9.269 1.00 97.69 278 SER A C 1
ATOM 2283 O O . SER A 1 278 ? 5.085 5.446 9.483 1.00 97.69 278 SER A O 1
ATOM 2285 N N . PRO A 1 279 ? 6.476 7.069 10.181 1.00 95.94 279 PRO A N 1
ATOM 2286 C CA . PRO A 1 279 ? 6.700 6.460 11.491 1.00 95.94 279 PRO A CA 1
ATOM 2287 C C . PRO A 1 279 ? 5.399 6.191 12.259 1.00 95.94 279 PRO A C 1
ATOM 2289 O O . PRO A 1 279 ? 5.199 5.081 12.749 1.00 95.94 279 PRO A O 1
ATOM 2292 N N . ALA A 1 280 ? 4.486 7.163 12.298 1.00 96.62 280 ALA A N 1
ATOM 2293 C CA . ALA A 1 280 ? 3.220 7.037 13.013 1.00 96.62 280 ALA A CA 1
ATOM 2294 C C . ALA A 1 280 ? 2.285 5.993 12.368 1.00 96.62 280 ALA A C 1
ATOM 2296 O O . ALA A 1 280 ? 1.722 5.143 13.063 1.00 96.62 280 ALA A O 1
ATOM 2297 N N . TYR A 1 281 ? 2.183 5.987 11.033 1.00 98.44 281 TYR A N 1
ATOM 2298 C CA . TYR A 1 281 ? 1.403 4.988 10.295 1.00 98.44 281 TYR A CA 1
ATOM 2299 C C . TYR A 1 281 ? 1.974 3.575 10.473 1.00 98.44 281 TYR A C 1
ATOM 2301 O O . TYR A 1 281 ? 1.229 2.612 10.635 1.00 98.44 281 TYR A O 1
ATOM 2309 N N . LEU A 1 282 ? 3.304 3.432 10.489 1.00 98.25 282 LEU A N 1
ATOM 2310 C CA . LEU A 1 282 ? 3.973 2.156 10.741 1.00 98.25 282 LEU A CA 1
ATOM 2311 C C . LEU A 1 282 ? 3.612 1.586 12.120 1.00 98.25 282 LEU A C 1
ATOM 2313 O O . LEU A 1 282 ? 3.416 0.375 12.233 1.00 98.25 282 LEU A O 1
ATOM 2317 N N . ILE A 1 283 ? 3.511 2.427 13.156 1.00 98.06 283 ILE A N 1
ATOM 2318 C CA . ILE A 1 283 ? 3.072 1.990 14.489 1.00 98.06 283 ILE A CA 1
ATOM 2319 C C . ILE A 1 283 ? 1.645 1.441 14.435 1.00 98.06 283 ILE A C 1
ATOM 2321 O O . ILE A 1 283 ? 1.420 0.329 14.919 1.00 98.06 283 ILE A O 1
ATOM 2325 N N . LEU A 1 284 ? 0.719 2.162 13.799 1.00 98.44 284 LEU A N 1
ATOM 2326 C CA . LEU A 1 284 ? -0.672 1.728 13.635 1.00 98.44 284 LEU A CA 1
ATOM 2327 C C . LEU A 1 284 ? -0.753 0.396 12.871 1.00 98.44 284 LEU A C 1
ATOM 2329 O O . LEU A 1 284 ? -1.284 -0.595 13.373 1.00 98.44 284 LEU A O 1
ATOM 2333 N N . PHE A 1 285 ? -0.129 0.329 11.694 1.00 98.62 285 PHE A N 1
ATOM 2334 C CA . PHE A 1 285 ? -0.169 -0.844 10.821 1.00 98.62 285 PHE A CA 1
ATOM 2335 C C . PHE A 1 285 ? 0.449 -2.092 11.472 1.00 98.62 285 PHE A C 1
ATOM 2337 O O . PHE A 1 285 ? -0.093 -3.200 11.374 1.00 98.62 285 PHE A O 1
ATOM 2344 N N . ARG A 1 286 ? 1.578 -1.926 12.176 1.00 98.38 286 ARG A N 1
ATOM 2345 C CA . ARG A 1 286 ? 2.261 -3.021 12.876 1.00 98.38 286 ARG A CA 1
ATOM 2346 C C . ARG A 1 286 ? 1.415 -3.594 14.003 1.00 98.38 286 ARG A C 1
ATOM 2348 O O . ARG A 1 286 ? 1.316 -4.813 14.097 1.00 98.38 286 ARG A O 1
ATOM 2355 N N . ASN A 1 287 ? 0.839 -2.730 14.834 1.00 97.62 287 ASN A N 1
ATOM 2356 C CA . ASN A 1 287 ? 0.175 -3.144 16.070 1.00 97.62 287 ASN A CA 1
ATOM 2357 C C . ASN A 1 287 ? -1.308 -3.464 15.892 1.00 97.62 287 ASN A C 1
ATOM 2359 O O . ASN A 1 287 ? -1.914 -4.004 16.808 1.00 97.62 287 ASN A O 1
ATOM 2363 N N . SER A 1 288 ? -1.885 -3.190 14.721 1.00 97.00 288 SER A N 1
ATOM 2364 C CA . SER A 1 288 ? -3.224 -3.677 14.407 1.00 97.00 288 SER A CA 1
ATOM 2365 C C . SER A 1 288 ? -3.293 -5.206 14.506 1.00 97.00 288 SER A C 1
ATOM 2367 O O . SER A 1 288 ? -2.393 -5.912 14.048 1.00 97.00 288 SER A O 1
ATOM 2369 N N . HIS A 1 289 ? -4.365 -5.729 15.085 1.00 94.94 289 HIS A N 1
ATOM 2370 C CA . HIS A 1 289 ? -4.672 -7.157 15.175 1.00 94.94 289 HIS A CA 1
ATOM 2371 C C . HIS A 1 289 ? -5.607 -7.631 14.059 1.00 94.94 289 HIS A C 1
ATOM 2373 O O . HIS A 1 289 ? -5.977 -8.805 14.011 1.00 94.94 289 HIS A O 1
ATOM 2379 N N . TYR A 1 290 ? -5.969 -6.752 13.123 1.00 95.38 290 TYR A N 1
ATOM 2380 C CA . TYR A 1 290 ? -6.650 -7.173 11.910 1.00 95.38 290 TYR A CA 1
ATOM 2381 C C . TYR A 1 290 ? -5.878 -8.265 11.171 1.00 95.38 290 TYR A C 1
ATOM 2383 O O . TYR A 1 290 ? -4.643 -8.288 11.147 1.00 95.38 290 TYR A O 1
ATOM 2391 N N . SER A 1 291 ? -6.632 -9.156 10.520 1.00 96.75 291 SER A N 1
ATOM 2392 C CA . SER A 1 291 ? -6.042 -10.160 9.641 1.00 96.75 291 SER A CA 1
ATOM 2393 C C . SER A 1 291 ? -5.193 -9.479 8.559 1.00 96.75 291 SER A C 1
ATOM 2395 O O . SER A 1 291 ? -5.509 -8.355 8.151 1.00 96.75 291 SER A O 1
ATOM 2397 N N . PRO A 1 292 ? -4.144 -10.144 8.045 1.00 97.88 292 PRO A N 1
ATOM 2398 C CA . PRO A 1 292 ? -3.268 -9.550 7.039 1.00 97.88 292 PRO A CA 1
ATOM 2399 C C . PRO A 1 292 ? -4.019 -8.968 5.831 1.00 97.88 292 PRO A C 1
ATOM 2401 O O . PRO A 1 292 ? -3.749 -7.844 5.414 1.00 97.88 292 PRO A O 1
ATOM 2404 N N . LEU A 1 293 ? -5.036 -9.681 5.332 1.00 96.00 293 LEU A N 1
ATOM 2405 C CA . LEU A 1 293 ? -5.886 -9.196 4.244 1.00 96.00 293 LEU A CA 1
ATOM 2406 C C . LEU A 1 293 ? -6.658 -7.925 4.633 1.00 96.00 293 LEU A C 1
ATOM 2408 O O . LEU A 1 293 ? -6.685 -6.971 3.862 1.00 96.00 293 LEU A O 1
ATOM 2412 N N . LYS A 1 294 ? -7.235 -7.872 5.840 1.00 96.81 294 LYS A N 1
ATOM 2413 C CA . LYS A 1 294 ? -7.971 -6.690 6.311 1.00 96.81 294 LYS A CA 1
ATOM 2414 C C . LYS A 1 294 ? -7.051 -5.479 6.501 1.00 96.81 294 LYS A C 1
ATOM 2416 O O . LYS A 1 294 ? -7.474 -4.371 6.192 1.00 96.81 294 LYS A O 1
ATOM 2421 N N . LYS A 1 295 ? -5.796 -5.667 6.929 1.00 98.31 295 LYS A N 1
ATOM 2422 C CA . LYS A 1 295 ? -4.798 -4.579 6.981 1.00 98.31 295 LYS A CA 1
ATOM 2423 C C . LYS A 1 295 ? -4.500 -4.001 5.598 1.00 98.31 295 LYS A C 1
ATOM 2425 O O . LYS A 1 295 ? -4.448 -2.785 5.437 1.00 98.31 295 LYS A O 1
ATOM 2430 N N . ILE A 1 296 ? -4.316 -4.871 4.604 1.00 98.50 296 ILE A N 1
ATOM 2431 C CA . ILE A 1 296 ? -4.061 -4.468 3.215 1.00 98.50 296 ILE A CA 1
ATOM 2432 C C . ILE A 1 296 ? -5.258 -3.697 2.653 1.00 98.50 296 ILE A C 1
ATOM 2434 O O . ILE A 1 296 ? -5.080 -2.614 2.101 1.00 98.50 296 ILE A O 1
ATOM 2438 N N . GLU A 1 297 ? -6.472 -4.222 2.829 1.00 97.81 297 GLU A N 1
ATOM 2439 C CA . GLU A 1 297 ? -7.692 -3.558 2.363 1.00 97.81 297 GLU A CA 1
ATOM 2440 C C . GLU A 1 297 ? -7.920 -2.218 3.069 1.00 97.81 297 GLU A C 1
ATOM 2442 O O . GLU A 1 297 ? -8.250 -1.239 2.405 1.00 97.81 297 GLU A O 1
ATOM 2447 N N . LEU A 1 298 ? -7.674 -2.132 4.382 1.00 97.94 298 LEU A N 1
ATOM 2448 C CA . LEU A 1 298 ? -7.748 -0.872 5.125 1.00 97.94 298 LEU A CA 1
ATOM 2449 C C . LEU A 1 298 ? -6.817 0.186 4.520 1.00 97.94 298 LEU A C 1
ATOM 2451 O O . LEU A 1 298 ? -7.267 1.284 4.208 1.00 97.94 298 LEU A O 1
ATOM 2455 N N . MET A 1 299 ? -5.547 -0.160 4.297 1.00 98.69 299 MET A N 1
ATOM 2456 C CA . MET A 1 299 ? -4.562 0.740 3.691 1.00 98.69 299 MET A CA 1
ATOM 2457 C C . MET A 1 299 ? -4.989 1.190 2.286 1.00 98.69 299 MET A C 1
ATOM 2459 O O . MET A 1 299 ? -4.940 2.379 1.973 1.00 98.69 299 MET A O 1
ATOM 2463 N N . LEU A 1 300 ? -5.429 0.258 1.434 1.00 98.62 300 LEU A N 1
ATOM 2464 C CA . LEU A 1 300 ? -5.890 0.586 0.083 1.00 98.62 300 LEU A CA 1
ATOM 2465 C C . LEU A 1 300 ? -7.143 1.474 0.110 1.00 98.62 300 LEU A C 1
ATOM 2467 O O . LEU A 1 300 ? -7.271 2.364 -0.728 1.00 98.62 300 LEU A O 1
ATOM 2471 N N . ASN A 1 301 ? -8.049 1.275 1.069 1.00 97.50 301 ASN A N 1
ATOM 2472 C CA . ASN A 1 301 ? -9.243 2.105 1.245 1.00 97.50 301 ASN A CA 1
ATOM 2473 C C . ASN A 1 301 ? -8.899 3.508 1.758 1.00 97.50 301 ASN A C 1
ATOM 2475 O O . ASN A 1 301 ? -9.435 4.484 1.243 1.00 97.50 301 ASN A O 1
ATOM 2479 N N . GLN A 1 302 ? -7.972 3.629 2.709 1.00 97.50 302 GLN A N 1
ATOM 2480 C CA . GLN A 1 302 ? -7.474 4.915 3.211 1.00 97.50 302 GLN A CA 1
ATOM 2481 C C . GLN A 1 302 ? -6.830 5.752 2.093 1.00 97.50 302 GLN A C 1
ATOM 2483 O O . GLN A 1 302 ? -7.071 6.955 1.989 1.00 97.50 302 GLN A O 1
ATOM 2488 N N . LEU A 1 303 ? -6.079 5.104 1.197 1.00 98.06 303 LEU A N 1
ATOM 2489 C CA . LEU A 1 303 ? -5.536 5.714 -0.025 1.00 98.06 303 LEU A CA 1
ATOM 2490 C C . LEU A 1 303 ? -6.607 6.002 -1.097 1.00 98.06 303 LEU A C 1
ATOM 2492 O O . LEU A 1 303 ? -6.291 6.566 -2.145 1.00 98.06 303 LEU A O 1
ATOM 2496 N N . GLY A 1 304 ? -7.864 5.605 -0.868 1.00 96.62 304 GLY A N 1
ATOM 2497 C CA . GLY A 1 304 ? -8.971 5.711 -1.823 1.00 96.62 304 GLY A CA 1
ATOM 2498 C C . GLY A 1 304 ? -8.677 4.981 -3.125 1.00 96.62 304 GLY A C 1
ATOM 2499 O O . GLY A 1 304 ? -8.886 5.532 -4.202 1.00 96.62 304 GLY A O 1
ATOM 2500 N N . GLY A 1 305 ? -8.108 3.782 -3.010 1.00 97.62 305 GLY A N 1
ATOM 2501 C CA . GLY A 1 305 ? -7.727 2.942 -4.131 1.00 97.62 305 GLY A CA 1
ATOM 2502 C C . GLY A 1 305 ? -8.945 2.390 -4.858 1.00 97.62 305 GLY A C 1
ATOM 2503 O O . GLY A 1 305 ? -9.567 1.462 -4.353 1.00 97.62 305 GLY A O 1
ATOM 2504 N N . GLU A 1 306 ? -9.245 2.876 -6.054 1.00 97.25 306 GLU A N 1
ATOM 2505 C CA . GLU A 1 306 ? -10.362 2.403 -6.878 1.00 97.25 306 GLU A CA 1
ATOM 2506 C C . GLU A 1 306 ? -9.882 2.013 -8.274 1.00 97.25 306 GLU A C 1
ATOM 2508 O O . GLU A 1 306 ? -9.003 2.659 -8.835 1.00 97.25 306 GLU A O 1
ATOM 2513 N N . ILE A 1 307 ? -10.446 0.947 -8.844 1.00 97.94 307 ILE A N 1
ATOM 2514 C CA . ILE A 1 307 ? -10.166 0.563 -10.230 1.00 97.94 307 ILE A CA 1
ATOM 2515 C C . ILE A 1 307 ? -11.111 1.343 -11.143 1.00 97.94 307 ILE A C 1
ATOM 2517 O O . ILE A 1 307 ? -12.327 1.226 -11.003 1.00 97.94 307 ILE A O 1
ATOM 2521 N N . ASP A 1 308 ? -10.560 2.116 -12.073 1.00 97.44 308 ASP A N 1
ATOM 2522 C CA . ASP A 1 308 ? -11.347 2.852 -13.061 1.00 97.44 308 ASP A CA 1
ATOM 2523 C C . ASP A 1 308 ? -11.794 1.984 -14.255 1.00 97.44 308 ASP A C 1
ATOM 2525 O O . ASP A 1 308 ? -11.502 0.787 -14.348 1.00 97.44 308 ASP A O 1
ATOM 2529 N N . GLU A 1 309 ? -12.518 2.597 -15.193 1.00 97.50 309 GLU A N 1
ATOM 2530 C CA . GLU A 1 309 ? -13.042 1.939 -16.398 1.00 97.50 309 GLU A CA 1
ATOM 2531 C C . GLU A 1 309 ? -11.949 1.368 -17.320 1.00 97.50 309 GLU A C 1
ATOM 2533 O O . GLU A 1 309 ? -12.181 0.384 -18.026 1.00 97.50 309 GLU A O 1
ATOM 2538 N N . PHE A 1 310 ? -10.725 1.902 -17.244 1.00 98.00 310 PHE A N 1
ATOM 2539 C CA . PHE A 1 310 ? -9.554 1.414 -17.976 1.00 98.00 310 PHE A CA 1
ATOM 2540 C C . PHE A 1 310 ? -8.728 0.405 -17.168 1.00 98.00 310 PHE A C 1
ATOM 2542 O O . PHE A 1 310 ? -7.577 0.089 -17.501 1.00 98.00 310 PHE A O 1
ATOM 2549 N N . LYS A 1 311 ? -9.341 -0.150 -16.116 1.00 98.12 311 LYS A N 1
ATOM 2550 C CA . LYS A 1 311 ? -8.766 -1.132 -15.197 1.00 98.12 311 LYS A CA 1
ATOM 2551 C C . LYS A 1 311 ? -7.523 -0.619 -14.470 1.00 98.12 311 LYS A C 1
ATOM 2553 O O . LYS A 1 311 ? -6.717 -1.446 -14.040 1.00 98.12 311 LYS A O 1
ATOM 2558 N N . PHE A 1 312 ? -7.350 0.694 -14.342 1.00 98.44 312 PHE A N 1
ATOM 2559 C CA . PHE A 1 312 ? -6.219 1.311 -13.659 1.00 98.44 312 PHE A CA 1
ATOM 2560 C C . PHE A 1 312 ? -6.595 1.661 -12.216 1.00 98.44 312 PHE A C 1
ATOM 2562 O O . PHE A 1 312 ? -7.670 2.198 -11.956 1.00 98.44 312 PHE A O 1
ATOM 2569 N N . LEU A 1 313 ? -5.713 1.358 -11.267 1.00 98.38 313 LEU A N 1
ATOM 2570 C CA . LEU A 1 313 ? -5.861 1.751 -9.871 1.00 98.38 313 LEU A CA 1
ATOM 2571 C C . LEU A 1 313 ? -5.610 3.247 -9.726 1.00 98.38 313 LEU A C 1
ATOM 2573 O O . LEU A 1 313 ? -4.501 3.710 -9.941 1.00 98.38 313 LEU A O 1
ATOM 2577 N N . GLN A 1 314 ? -6.614 3.988 -9.289 1.00 98.12 314 GLN A N 1
ATOM 2578 C CA . GLN A 1 314 ? -6.516 5.394 -8.929 1.00 98.12 314 GLN A CA 1
ATOM 2579 C C . GLN A 1 314 ? -6.453 5.508 -7.410 1.00 98.12 314 GLN A C 1
ATOM 2581 O O . GLN A 1 314 ? -7.185 4.806 -6.719 1.00 98.12 314 GLN A O 1
ATOM 2586 N N . LEU A 1 315 ? -5.599 6.389 -6.890 1.00 97.06 315 LEU A N 1
ATOM 2587 C CA . LEU A 1 315 ? -5.536 6.713 -5.463 1.00 97.06 315 LEU A CA 1
ATOM 2588 C C . LEU A 1 315 ? -6.114 8.117 -5.264 1.00 97.06 315 LEU A C 1
ATOM 2590 O O . LEU A 1 315 ? -5.480 9.100 -5.647 1.00 97.06 315 LEU A O 1
ATOM 2594 N N . SER A 1 316 ? -7.332 8.210 -4.730 1.00 93.06 316 SER A N 1
ATOM 2595 C CA . SER A 1 316 ? -8.044 9.485 -4.522 1.00 93.06 316 SER A CA 1
ATOM 2596 C C . SER A 1 316 ? -8.544 9.690 -3.092 1.00 93.06 316 SER A C 1
ATOM 2598 O O . SER A 1 316 ? -9.439 10.500 -2.857 1.00 93.06 316 SER A O 1
ATOM 2600 N N . GLY A 1 317 ? -7.997 8.937 -2.141 1.00 90.81 317 GLY A N 1
ATOM 2601 C CA . GLY A 1 317 ? -8.363 9.033 -0.733 1.00 90.81 317 GLY A CA 1
ATOM 2602 C C . GLY A 1 317 ? -7.687 10.197 -0.011 1.00 90.81 317 GLY A C 1
ATOM 2603 O O . GLY A 1 317 ? -6.822 10.873 -0.570 1.00 90.81 317 GLY A O 1
ATOM 2604 N N . PRO A 1 318 ? -8.065 10.424 1.258 1.00 90.56 318 PRO A N 1
ATOM 2605 C CA . PRO A 1 318 ? -7.461 11.463 2.086 1.00 90.56 318 PRO A CA 1
ATOM 2606 C C . PRO A 1 318 ? -6.031 11.129 2.540 1.00 90.56 318 PRO A C 1
ATOM 2608 O O . PRO A 1 318 ? -5.355 12.003 3.076 1.00 90.56 318 PRO A O 1
ATOM 2611 N N . PHE A 1 319 ? -5.571 9.888 2.353 1.00 96.75 319 PHE A N 1
ATOM 2612 C CA . PHE A 1 319 ? -4.213 9.470 2.689 1.00 96.75 319 PHE A CA 1
ATOM 2613 C C . PHE A 1 319 ? -3.312 9.546 1.458 1.00 96.75 319 PHE A C 1
ATOM 2615 O O . PHE A 1 319 ? -3.738 9.281 0.334 1.00 96.75 319 PHE A O 1
ATOM 2622 N N . GLU A 1 320 ? -2.033 9.827 1.686 1.00 96.56 320 GLU A N 1
ATOM 2623 C CA . GLU A 1 320 ? -0.992 9.800 0.658 1.00 96.56 320 GLU A CA 1
ATOM 2624 C C . GLU A 1 320 ? 0.125 8.825 1.041 1.00 96.56 320 GLU A C 1
ATOM 2626 O O . GLU A 1 320 ? 0.286 8.456 2.202 1.00 96.56 320 GLU A O 1
ATOM 2631 N N . ILE A 1 321 ? 0.926 8.391 0.068 1.00 97.94 321 ILE A N 1
ATOM 2632 C CA . ILE A 1 321 ? 2.159 7.656 0.369 1.00 97.94 321 ILE A CA 1
ATOM 2633 C C . ILE A 1 321 ? 3.158 8.640 0.984 1.00 97.94 321 ILE A C 1
ATOM 2635 O O . ILE A 1 321 ? 3.335 9.751 0.481 1.00 97.94 321 ILE A O 1
ATOM 2639 N N . TYR A 1 322 ? 3.820 8.235 2.067 1.00 97.75 322 TYR A N 1
ATOM 2640 C CA . TYR A 1 322 ? 4.797 9.078 2.744 1.00 97.75 322 TYR A CA 1
ATOM 2641 C C . TYR A 1 322 ? 5.946 9.465 1.799 1.00 97.75 322 TYR A C 1
ATOM 2643 O O . TYR A 1 322 ? 6.626 8.605 1.244 1.00 97.75 322 TYR A O 1
ATOM 2651 N N . LYS A 1 323 ? 6.180 10.771 1.623 1.00 95.62 323 LYS A N 1
ATOM 2652 C CA . LYS A 1 323 ? 7.136 11.302 0.630 1.00 95.62 323 LYS A CA 1
ATOM 2653 C C . LYS A 1 323 ? 8.582 10.888 0.897 1.00 95.62 323 LYS A C 1
ATOM 2655 O O . LYS A 1 323 ? 9.339 10.700 -0.055 1.00 95.62 323 LYS A O 1
ATOM 2660 N N . ASP A 1 324 ? 8.933 10.674 2.163 1.00 95.38 324 ASP A N 1
ATOM 2661 C CA . ASP A 1 324 ? 10.254 10.194 2.577 1.00 95.38 324 ASP A CA 1
ATOM 2662 C C . ASP A 1 324 ? 10.280 8.677 2.838 1.00 95.38 324 ASP A C 1
ATOM 2664 O O . ASP A 1 324 ? 11.203 8.164 3.477 1.00 95.38 324 ASP A O 1
ATOM 2668 N N . LEU A 1 325 ? 9.286 7.930 2.333 1.00 97.56 325 LEU A N 1
ATOM 2669 C CA . LEU A 1 325 ? 9.295 6.471 2.369 1.00 97.56 325 LEU A CA 1
ATOM 2670 C C . LEU A 1 325 ? 10.457 5.952 1.520 1.00 97.56 325 LEU A C 1
ATOM 2672 O O . LEU A 1 325 ? 10.408 6.002 0.289 1.00 97.56 325 LEU A O 1
ATOM 2676 N N . SER A 1 326 ? 11.503 5.469 2.191 1.00 97.38 326 SER A N 1
ATOM 2677 C CA . SER A 1 326 ? 12.695 4.964 1.520 1.00 97.38 326 SER A CA 1
ATOM 2678 C C . SER A 1 326 ? 12.453 3.574 0.900 1.00 97.38 326 SER A C 1
ATOM 2680 O O . SER A 1 326 ? 11.705 2.765 1.468 1.00 97.38 326 SER A O 1
ATOM 2682 N N . PRO A 1 327 ? 13.149 3.233 -0.205 1.00 97.88 327 PRO A N 1
ATOM 2683 C CA . PRO A 1 327 ? 13.019 1.937 -0.885 1.00 97.88 327 PRO A CA 1
ATOM 2684 C C . PRO A 1 327 ? 13.345 0.710 -0.024 1.00 97.88 327 PRO A C 1
ATOM 2686 O O . PRO A 1 327 ? 12.955 -0.410 -0.343 1.00 97.88 327 PRO A O 1
ATOM 2689 N N . HIS A 1 328 ? 14.077 0.910 1.068 1.00 96.75 328 HIS A N 1
ATOM 2690 C CA . HIS A 1 328 ? 14.522 -0.129 1.995 1.00 96.75 328 HIS A CA 1
ATOM 2691 C C . HIS A 1 328 ? 13.865 0.023 3.377 1.00 96.75 328 HIS A C 1
ATOM 2693 O O . HIS A 1 328 ? 14.380 -0.466 4.379 1.00 96.75 328 HIS A O 1
ATOM 2699 N N . SER A 1 329 ? 12.762 0.770 3.456 1.00 96.81 329 SER A N 1
ATOM 2700 C CA . SER A 1 329 ? 12.128 1.087 4.730 1.00 96.81 329 SER A CA 1
ATOM 2701 C C . SER A 1 329 ? 11.508 -0.143 5.396 1.00 96.81 329 SER A C 1
ATOM 2703 O O . SER A 1 329 ? 10.994 -1.059 4.751 1.00 96.81 329 SER A O 1
ATOM 2705 N N . ARG A 1 330 ? 11.450 -0.096 6.730 1.00 96.75 330 ARG A N 1
ATOM 2706 C CA . ARG A 1 330 ? 10.770 -1.109 7.554 1.00 96.75 330 ARG A CA 1
ATOM 2707 C C . ARG A 1 330 ? 9.283 -1.253 7.225 1.00 96.75 330 ARG A C 1
ATOM 2709 O O . ARG A 1 330 ? 8.710 -2.308 7.478 1.00 96.75 330 ARG A O 1
ATOM 2716 N N . PHE A 1 331 ? 8.643 -0.198 6.717 1.00 98.12 331 PHE A N 1
ATOM 2717 C CA . PHE A 1 331 ? 7.244 -0.276 6.306 1.00 98.12 331 PHE A CA 1
ATOM 2718 C C . PHE A 1 331 ? 7.072 -1.136 5.054 1.00 98.12 331 PHE A C 1
ATOM 2720 O O . PHE A 1 331 ? 6.181 -1.978 5.040 1.00 98.12 331 PHE A O 1
ATOM 2727 N N . ILE A 1 332 ? 7.941 -0.987 4.046 1.00 98.12 332 ILE A N 1
ATOM 2728 C CA . ILE A 1 332 ? 7.905 -1.837 2.847 1.00 98.12 332 ILE A CA 1
ATOM 2729 C C . ILE A 1 332 ? 8.090 -3.309 3.230 1.00 98.12 332 ILE A C 1
ATOM 2731 O O . ILE A 1 332 ? 7.302 -4.147 2.801 1.00 98.12 332 ILE A O 1
ATOM 2735 N N . GLU A 1 333 ? 9.057 -3.619 4.096 1.00 97.62 333 GLU A N 1
ATOM 2736 C CA . GLU A 1 333 ? 9.274 -4.987 4.594 1.00 97.62 333 GLU A CA 1
ATOM 2737 C C . GLU A 1 333 ? 8.037 -5.547 5.305 1.00 97.62 333 GLU A C 1
ATOM 2739 O O . GLU A 1 333 ? 7.606 -6.669 5.033 1.00 97.62 333 GLU A O 1
ATOM 2744 N N . LEU A 1 334 ? 7.425 -4.751 6.186 1.00 98.62 334 LEU A N 1
ATOM 2745 C CA . LEU A 1 334 ? 6.224 -5.150 6.913 1.00 98.62 334 LEU A CA 1
ATOM 2746 C C . LEU A 1 334 ? 5.021 -5.349 5.981 1.00 98.62 334 LEU A C 1
ATOM 2748 O O . LEU A 1 334 ? 4.273 -6.313 6.148 1.00 98.62 334 LEU A O 1
ATOM 2752 N N . LEU A 1 335 ? 4.829 -4.465 5.000 1.00 98.69 335 LEU A N 1
ATOM 2753 C CA . LEU A 1 335 ? 3.770 -4.594 4.003 1.00 98.69 335 LEU A CA 1
ATOM 2754 C C . LEU A 1 335 ? 3.956 -5.877 3.189 1.00 98.69 335 LEU A C 1
ATOM 2756 O O . LEU A 1 335 ? 3.013 -6.653 3.058 1.00 98.69 335 LEU A O 1
ATOM 2760 N N . CYS A 1 336 ? 5.167 -6.135 2.695 1.00 98.44 336 CYS A N 1
ATOM 2761 C CA . CYS A 1 336 ? 5.467 -7.339 1.927 1.00 98.44 336 CYS A CA 1
ATOM 2762 C C . CYS A 1 336 ? 5.246 -8.602 2.764 1.00 98.44 336 CYS A C 1
ATOM 2764 O O . CYS A 1 336 ? 4.589 -9.531 2.300 1.00 98.44 336 CYS A O 1
ATOM 2766 N N . GLN A 1 337 ? 5.684 -8.612 4.027 1.00 98.56 337 GLN A N 1
ATOM 2767 C CA . GLN A 1 337 ? 5.371 -9.695 4.962 1.00 98.56 337 GLN A CA 1
ATOM 2768 C C . GLN A 1 337 ? 3.856 -9.902 5.104 1.00 98.56 337 GLN A C 1
ATOM 2770 O O . GLN A 1 337 ? 3.373 -11.021 4.961 1.00 98.56 337 GLN A O 1
ATOM 2775 N N . THR A 1 338 ? 3.101 -8.820 5.289 1.00 98.69 338 THR A N 1
ATOM 2776 C CA . THR A 1 338 ? 1.639 -8.870 5.433 1.00 98.69 338 THR A CA 1
ATOM 2777 C C . THR A 1 338 ? 0.968 -9.435 4.179 1.00 98.69 338 THR A C 1
ATOM 2779 O O . THR A 1 338 ? 0.038 -10.233 4.281 1.00 98.69 338 THR A O 1
ATOM 2782 N N . VAL A 1 339 ? 1.456 -9.089 2.984 1.00 98.56 339 VAL A N 1
ATOM 2783 C CA . VAL A 1 339 ? 0.974 -9.678 1.725 1.00 98.56 339 VAL A CA 1
ATOM 2784 C C . VAL A 1 339 ? 1.274 -11.172 1.665 1.00 98.56 339 VAL A C 1
ATOM 2786 O O . VAL A 1 339 ? 0.388 -11.961 1.339 1.00 98.56 339 VAL A O 1
ATOM 2789 N N . ARG A 1 340 ? 2.487 -11.598 2.024 1.00 98.00 340 ARG A N 1
ATOM 2790 C CA . ARG A 1 340 ? 2.828 -13.027 2.047 1.00 98.00 340 ARG A CA 1
ATOM 2791 C C . ARG A 1 340 ? 1.948 -13.825 2.998 1.00 98.00 340 ARG A C 1
ATOM 2793 O O . ARG A 1 340 ? 1.526 -14.922 2.635 1.00 98.00 340 ARG A O 1
ATOM 2800 N N . ASP A 1 341 ? 1.633 -13.259 4.158 1.00 98.00 341 ASP A N 1
ATOM 2801 C CA . ASP A 1 341 ? 0.756 -13.885 5.146 1.00 98.00 341 ASP A CA 1
ATOM 2802 C C . ASP A 1 341 ? -0.697 -13.941 4.650 1.00 98.00 341 ASP A C 1
ATOM 2804 O O . ASP A 1 341 ? -1.346 -14.983 4.751 1.00 98.00 341 ASP A O 1
ATOM 2808 N N . ALA A 1 342 ? -1.200 -12.861 4.037 1.00 97.19 342 ALA A N 1
ATOM 2809 C CA . ALA A 1 342 ? -2.548 -12.810 3.461 1.00 97.19 342 ALA A CA 1
ATOM 2810 C C . ALA A 1 342 ? -2.744 -13.834 2.332 1.00 97.19 342 ALA A C 1
ATOM 2812 O O . ALA A 1 342 ? -3.810 -14.441 2.200 1.00 97.19 342 ALA A O 1
ATOM 2813 N N . TYR A 1 343 ? -1.699 -14.044 1.534 1.00 96.56 343 TYR A N 1
ATOM 2814 C CA . TYR A 1 343 ? -1.719 -14.917 0.369 1.00 96.56 343 TYR A CA 1
ATOM 2815 C C . TYR A 1 343 ? -0.877 -16.167 0.577 1.00 96.56 343 TYR A C 1
ATOM 2817 O O . TYR A 1 343 ? -0.348 -16.695 -0.390 1.00 96.56 343 TYR A O 1
ATOM 2825 N N . PHE A 1 344 ? -0.717 -16.692 1.791 1.00 94.38 344 PHE A N 1
ATOM 2826 C CA . PHE A 1 344 ? 0.141 -17.860 2.013 1.00 94.38 344 PHE A CA 1
ATOM 2827 C C . PHE A 1 344 ? -0.260 -19.061 1.130 1.00 94.38 344 PHE A C 1
ATOM 2829 O O . PHE A 1 344 ? -1.359 -19.596 1.247 1.00 94.38 344 PHE A O 1
ATOM 2836 N N . LYS A 1 345 ? 0.639 -19.489 0.230 1.00 91.56 345 LYS A N 1
ATOM 2837 C CA . LYS A 1 345 ? 0.413 -20.521 -0.813 1.00 91.56 345 LYS A CA 1
ATOM 2838 C C . LYS A 1 345 ? -0.703 -20.228 -1.838 1.00 91.56 345 LYS A C 1
ATOM 2840 O O . LYS A 1 345 ? -1.099 -21.127 -2.572 1.00 91.56 345 LYS A O 1
ATOM 2845 N N . ARG A 1 346 ? -1.176 -18.985 -1.940 1.00 93.31 346 ARG A N 1
ATOM 2846 C CA . ARG A 1 346 ? -2.216 -18.521 -2.878 1.00 93.31 346 ARG A CA 1
ATOM 2847 C C . ARG A 1 346 ? -1.642 -17.527 -3.888 1.00 93.31 346 ARG A C 1
ATOM 2849 O O . ARG A 1 346 ? -0.659 -16.853 -3.594 1.00 93.31 346 ARG A O 1
ATOM 2856 N N . GLU A 1 347 ? -2.218 -17.434 -5.075 1.00 93.81 347 GLU A N 1
ATOM 2857 C CA . GLU A 1 347 ? -1.931 -16.304 -5.969 1.00 93.81 347 GLU A CA 1
ATOM 2858 C C . GLU A 1 347 ? -2.613 -15.040 -5.439 1.00 93.81 347 GLU A C 1
ATOM 2860 O O . GLU A 1 347 ? -3.635 -15.138 -4.757 1.00 93.81 347 GLU A O 1
ATOM 2865 N N . ILE A 1 348 ? -2.059 -13.867 -5.758 1.00 94.81 348 ILE A N 1
ATOM 2866 C CA . ILE A 1 348 ? -2.772 -12.604 -5.543 1.00 94.81 348 ILE A CA 1
ATOM 2867 C C . ILE A 1 348 ? -3.991 -12.597 -6.457 1.00 94.81 348 ILE A C 1
ATOM 2869 O O . ILE A 1 348 ? -3.847 -12.792 -7.660 1.00 94.81 348 ILE A O 1
ATOM 2873 N N . ASP A 1 349 ? -5.169 -12.352 -5.892 1.00 94.25 349 ASP A N 1
ATOM 2874 C CA . ASP A 1 349 ? -6.432 -12.235 -6.625 1.00 94.25 349 ASP A CA 1
ATOM 2875 C C . ASP A 1 349 ? -6.969 -10.790 -6.682 1.00 94.25 349 ASP A C 1
ATOM 2877 O O . ASP A 1 349 ? -7.977 -10.513 -7.335 1.00 94.25 349 ASP A O 1
ATOM 2881 N N . SER A 1 350 ? -6.257 -9.845 -6.058 1.00 95.94 350 SER A N 1
ATOM 2882 C CA . SER A 1 350 ? -6.615 -8.428 -5.997 1.00 95.94 350 SER A CA 1
ATOM 2883 C C . SER A 1 350 ? -5.865 -7.590 -7.034 1.00 95.94 350 SER A C 1
ATOM 2885 O O . SER A 1 350 ? -4.654 -7.363 -6.937 1.00 95.94 350 SER A O 1
ATOM 2887 N N . ARG A 1 351 ? -6.617 -7.033 -7.994 1.00 97.31 351 ARG A N 1
ATOM 2888 C CA . ARG A 1 351 ? -6.102 -6.058 -8.972 1.00 97.31 351 ARG A CA 1
ATOM 2889 C C . ARG A 1 351 ? -5.543 -4.805 -8.300 1.00 97.31 351 ARG A C 1
ATOM 2891 O O . ARG A 1 351 ? -4.501 -4.310 -8.719 1.00 97.31 351 ARG A O 1
ATOM 2898 N N . ARG A 1 352 ? -6.221 -4.319 -7.251 1.00 98.12 352 ARG A N 1
ATOM 2899 C CA . ARG A 1 352 ? -5.791 -3.148 -6.470 1.00 98.12 352 ARG A CA 1
ATOM 2900 C C . ARG A 1 352 ? -4.421 -3.406 -5.856 1.00 98.12 352 ARG A C 1
ATOM 2902 O O . ARG A 1 352 ? -3.526 -2.589 -6.002 1.00 98.12 352 ARG A O 1
ATOM 2909 N N . LEU A 1 353 ? -4.229 -4.567 -5.232 1.00 97.88 353 LEU A N 1
ATOM 2910 C CA . LEU A 1 353 ? -2.954 -4.897 -4.605 1.00 97.88 353 LEU A CA 1
ATOM 2911 C C . LEU A 1 353 ? -1.823 -5.051 -5.628 1.00 97.88 353 LEU A C 1
ATOM 2913 O O . LEU A 1 353 ? -0.751 -4.485 -5.435 1.00 97.88 353 LEU A O 1
ATOM 2917 N N . HIS A 1 354 ? -2.067 -5.765 -6.732 1.00 97.44 354 HIS A N 1
ATOM 2918 C CA . HIS A 1 354 ? -1.078 -5.898 -7.807 1.00 97.44 354 HIS A CA 1
ATOM 2919 C C . HIS A 1 354 ? -0.631 -4.530 -8.334 1.00 97.44 354 HIS A C 1
ATOM 2921 O O . HIS A 1 354 ? 0.561 -4.235 -8.368 1.00 97.44 354 HIS A O 1
ATOM 2927 N N . GLN A 1 355 ? -1.580 -3.662 -8.687 1.00 98.00 355 GLN A N 1
ATOM 2928 C CA . GLN A 1 355 ? -1.251 -2.343 -9.226 1.00 98.00 355 GLN A CA 1
ATOM 2929 C C . GLN A 1 355 ? -0.731 -1.370 -8.163 1.00 98.00 355 GLN A C 1
ATOM 2931 O O . GLN A 1 355 ? -0.024 -0.427 -8.499 1.00 98.00 355 GLN A O 1
ATOM 2936 N N . PHE A 1 356 ? -0.988 -1.595 -6.873 1.00 98.38 356 PHE A N 1
ATOM 2937 C CA . PHE A 1 356 ? -0.414 -0.762 -5.817 1.00 98.38 356 PHE A CA 1
ATOM 2938 C C . PHE A 1 356 ? 1.121 -0.834 -5.781 1.00 98.38 356 PHE A C 1
ATOM 2940 O O . PHE A 1 356 ? 1.773 0.172 -5.501 1.00 98.38 356 PHE A O 1
ATOM 2947 N N . ARG A 1 357 ? 1.714 -1.975 -6.164 1.00 97.25 357 ARG A N 1
ATOM 2948 C CA . ARG A 1 357 ? 3.174 -2.132 -6.329 1.00 97.25 357 ARG A CA 1
ATOM 2949 C C . ARG A 1 357 ? 3.755 -1.037 -7.224 1.00 97.25 357 ARG A C 1
ATOM 2951 O O . ARG A 1 357 ? 4.750 -0.421 -6.866 1.00 97.25 357 ARG A O 1
ATOM 2958 N N . MET A 1 358 ? 3.043 -0.703 -8.299 1.00 97.12 358 MET A N 1
ATOM 2959 C CA . MET A 1 358 ? 3.428 0.339 -9.248 1.00 97.12 358 MET A CA 1
ATOM 2960 C C . MET A 1 358 ? 3.499 1.731 -8.611 1.00 97.12 358 MET A C 1
ATOM 2962 O O . MET A 1 358 ? 4.335 2.548 -8.989 1.00 97.12 358 MET A O 1
ATOM 2966 N N . TYR A 1 359 ? 2.634 2.038 -7.644 1.00 98.06 359 TYR A N 1
ATOM 2967 C CA . TYR A 1 359 ? 2.700 3.309 -6.918 1.00 98.06 359 TYR A CA 1
ATOM 2968 C C . TYR A 1 359 ? 3.888 3.360 -5.956 1.00 98.06 359 TYR A C 1
ATOM 2970 O O . TYR A 1 359 ? 4.507 4.415 -5.806 1.00 98.06 359 TYR A O 1
ATOM 2978 N N . LEU A 1 360 ? 4.237 2.228 -5.341 1.00 98.38 360 LEU A N 1
ATOM 2979 C CA . LEU A 1 360 ? 5.447 2.120 -4.528 1.00 98.38 360 LEU A CA 1
ATOM 2980 C C . LEU A 1 360 ? 6.706 2.253 -5.389 1.00 98.38 360 LEU A C 1
ATOM 2982 O O . LEU A 1 360 ? 7.653 2.913 -4.975 1.00 98.38 360 LEU A O 1
ATOM 2986 N N . ASP A 1 361 ? 6.686 1.735 -6.615 1.00 97.88 361 ASP A N 1
ATOM 2987 C CA . ASP A 1 361 ? 7.749 1.959 -7.592 1.00 97.88 361 ASP A CA 1
ATOM 2988 C C . ASP A 1 361 ? 7.940 3.447 -7.894 1.00 97.88 361 ASP A C 1
ATOM 2990 O O . ASP A 1 361 ? 9.046 3.975 -7.763 1.00 97.88 361 ASP A O 1
ATOM 2994 N N . ARG A 1 362 ? 6.848 4.171 -8.175 1.00 97.75 362 ARG A N 1
ATOM 2995 C CA . ARG A 1 362 ? 6.892 5.630 -8.353 1.00 97.75 362 ARG A CA 1
ATOM 2996 C C . ARG A 1 362 ? 7.524 6.328 -7.154 1.00 97.75 362 ARG A C 1
ATOM 2998 O O . ARG A 1 362 ? 8.354 7.222 -7.325 1.00 97.75 362 ARG A O 1
ATOM 3005 N N . GLN A 1 363 ? 7.111 5.937 -5.949 1.00 98.19 363 GLN A N 1
ATOM 3006 C CA . GLN A 1 363 ? 7.649 6.483 -4.710 1.00 98.19 363 GLN A CA 1
ATOM 3007 C C . GLN A 1 363 ? 9.146 6.183 -4.581 1.00 98.19 363 GLN A C 1
ATOM 3009 O O . GLN A 1 363 ? 9.908 7.085 -4.249 1.00 98.19 363 GLN A O 1
ATOM 3014 N N . ASN A 1 364 ? 9.588 4.970 -4.914 1.00 98.38 364 ASN A N 1
ATOM 3015 C CA . ASN A 1 364 ? 10.999 4.596 -4.891 1.00 98.38 364 ASN A CA 1
ATOM 3016 C C . ASN A 1 364 ? 11.832 5.480 -5.824 1.00 98.38 364 ASN A C 1
ATOM 3018 O O . ASN A 1 364 ? 12.861 6.013 -5.406 1.00 98.38 364 ASN A O 1
ATOM 3022 N N . LEU A 1 365 ? 11.380 5.691 -7.064 1.00 98.19 365 LEU A N 1
ATOM 3023 C CA . LEU A 1 365 ? 12.091 6.549 -8.018 1.00 98.19 365 LEU A CA 1
ATOM 3024 C C . LEU A 1 365 ? 12.139 8.005 -7.544 1.00 98.19 365 LEU A C 1
ATOM 3026 O O . LEU A 1 365 ? 13.198 8.637 -7.577 1.00 98.19 365 LEU A O 1
ATOM 3030 N N . ASN A 1 366 ? 11.006 8.530 -7.070 1.00 97.75 366 ASN A N 1
ATOM 3031 C CA . ASN A 1 366 ? 10.918 9.888 -6.538 1.00 97.75 366 ASN A CA 1
ATOM 3032 C C . ASN A 1 366 ? 11.812 10.070 -5.313 1.00 97.75 366 ASN A C 1
ATOM 3034 O O . ASN A 1 366 ? 12.504 11.079 -5.215 1.00 97.75 366 ASN A O 1
ATOM 3038 N N . TYR A 1 367 ? 11.850 9.092 -4.407 1.00 98.56 367 TYR A N 1
ATOM 3039 C CA . TYR A 1 367 ? 12.714 9.127 -3.235 1.00 98.56 367 TYR A CA 1
ATOM 3040 C C . TYR A 1 367 ? 14.179 9.288 -3.640 1.00 98.56 367 TYR A C 1
ATOM 3042 O O . TYR A 1 367 ? 14.859 10.176 -3.124 1.00 98.56 367 TYR A O 1
ATOM 3050 N N . ILE A 1 368 ? 14.648 8.479 -4.599 1.00 98.50 368 ILE A N 1
ATOM 3051 C CA . ILE A 1 368 ? 16.026 8.548 -5.098 1.00 98.50 368 ILE A CA 1
ATOM 3052 C C . ILE A 1 368 ? 16.315 9.905 -5.746 1.00 98.50 368 ILE A C 1
ATOM 3054 O O . ILE A 1 368 ? 17.307 10.549 -5.403 1.00 98.50 368 ILE A O 1
ATOM 3058 N N . ARG A 1 369 ? 15.440 10.366 -6.645 1.00 97.62 369 ARG A N 1
ATOM 3059 C CA . ARG A 1 369 ? 15.620 11.628 -7.379 1.00 97.62 369 ARG A CA 1
ATOM 3060 C C . ARG A 1 369 ? 15.592 12.853 -6.466 1.00 97.62 369 ARG A C 1
ATOM 3062 O O . ARG A 1 369 ? 16.402 13.757 -6.647 1.00 97.62 369 ARG A O 1
ATOM 3069 N N . ASN A 1 370 ? 14.704 12.868 -5.474 1.00 97.75 370 ASN A N 1
ATOM 3070 C CA . ASN A 1 370 ? 14.522 14.010 -4.580 1.00 97.75 370 ASN A CA 1
ATOM 3071 C C . ASN A 1 370 ? 15.610 14.089 -3.504 1.00 97.75 370 ASN A C 1
ATOM 3073 O O . ASN A 1 370 ? 16.078 15.180 -3.189 1.00 97.75 370 ASN A O 1
ATOM 3077 N N . ASN A 1 371 ? 16.028 12.949 -2.943 1.00 97.88 371 ASN A N 1
ATOM 3078 C CA . ASN A 1 371 ? 16.992 12.927 -1.839 1.00 97.88 371 ASN A CA 1
ATOM 3079 C C . ASN A 1 371 ? 18.449 12.855 -2.308 1.00 97.88 371 ASN A C 1
ATOM 3081 O O . ASN A 1 371 ? 19.350 13.260 -1.574 1.00 97.88 371 ASN A O 1
ATOM 3085 N N . PHE A 1 372 ? 18.693 12.354 -3.522 1.00 97.94 372 PHE A N 1
ATOM 3086 C CA . PHE A 1 372 ? 20.036 12.167 -4.072 1.00 97.94 372 PHE A CA 1
ATOM 3087 C C . PHE A 1 372 ? 20.152 12.714 -5.505 1.00 97.94 372 PHE A C 1
ATOM 3089 O O . PHE A 1 372 ? 20.596 11.988 -6.401 1.00 97.94 372 PHE A O 1
ATOM 3096 N N . PRO A 1 373 ? 19.762 13.977 -5.762 1.00 97.00 373 PRO A N 1
ATOM 3097 C CA . PRO A 1 373 ? 19.666 14.518 -7.113 1.00 97.00 373 PRO A CA 1
ATOM 3098 C C . PRO A 1 373 ? 21.011 14.481 -7.847 1.00 97.00 373 PRO A C 1
ATOM 3100 O O . PRO A 1 373 ? 22.060 14.834 -7.306 1.00 97.00 373 PRO A O 1
ATOM 3103 N N . SER A 1 374 ? 20.974 14.050 -9.106 1.00 96.19 374 SER A N 1
ATOM 3104 C CA . SER A 1 374 ? 22.123 14.013 -10.011 1.00 96.19 374 SER A CA 1
ATOM 3105 C C . SER A 1 374 ? 21.660 14.157 -11.463 1.00 96.19 374 SER A C 1
ATOM 3107 O O . SER A 1 374 ? 20.468 14.152 -11.754 1.00 96.19 374 SER A O 1
ATOM 3109 N N . LYS A 1 375 ? 22.610 14.283 -12.398 1.00 93.81 375 LYS A N 1
ATOM 3110 C CA . LYS A 1 375 ? 22.322 14.380 -13.842 1.00 93.81 375 LYS A CA 1
ATOM 3111 C C . LYS A 1 375 ? 21.800 13.072 -14.452 1.00 93.81 375 LYS A C 1
ATOM 3113 O O . LYS A 1 375 ? 21.246 13.106 -15.544 1.00 93.81 375 LYS A O 1
ATOM 3118 N N . ARG A 1 376 ? 22.041 11.937 -13.792 1.00 94.94 376 ARG A N 1
ATOM 3119 C CA . ARG A 1 376 ? 21.617 10.592 -14.202 1.00 94.94 376 ARG A CA 1
ATOM 3120 C C . ARG A 1 376 ? 21.129 9.815 -12.986 1.00 94.94 376 ARG A C 1
ATOM 3122 O O . ARG A 1 376 ? 21.704 9.960 -11.904 1.00 94.94 376 ARG A O 1
ATOM 3129 N N . ASP A 1 377 ? 20.132 8.962 -13.189 1.00 97.06 377 ASP A N 1
ATOM 3130 C CA . ASP A 1 377 ? 19.508 8.176 -12.121 1.00 97.06 377 ASP A CA 1
ATOM 3131 C C . ASP A 1 377 ? 20.469 7.129 -11.520 1.00 97.06 377 ASP A C 1
ATOM 3133 O O . ASP A 1 377 ? 20.441 6.869 -10.318 1.00 97.06 377 ASP A O 1
ATOM 3137 N N . ASP A 1 378 ? 21.393 6.576 -12.309 1.00 95.56 378 ASP A N 1
ATOM 3138 C CA . ASP A 1 378 ? 22.422 5.658 -11.810 1.00 95.56 378 ASP A CA 1
ATOM 3139 C C . ASP A 1 378 ? 23.403 6.340 -10.836 1.00 95.56 378 ASP A C 1
ATOM 3141 O O . ASP A 1 378 ? 23.786 5.777 -9.811 1.00 95.56 378 ASP A O 1
ATOM 3145 N N . LEU A 1 379 ? 23.769 7.595 -11.093 1.00 95.94 379 LEU A N 1
ATOM 3146 C CA . LEU A 1 379 ? 24.567 8.386 -10.157 1.00 95.94 379 LEU A CA 1
ATOM 3147 C C . LEU A 1 379 ? 23.773 8.741 -8.892 1.00 95.94 379 LEU A C 1
ATOM 3149 O O . LEU A 1 379 ? 24.346 8.759 -7.802 1.00 95.94 379 LEU A O 1
ATOM 3153 N N . SER A 1 380 ? 22.468 8.987 -9.011 1.00 97.62 380 SER A N 1
ATOM 3154 C CA . SER A 1 380 ? 21.588 9.156 -7.850 1.00 97.62 380 SER A CA 1
ATOM 3155 C C . SER A 1 380 ? 21.515 7.883 -7.003 1.00 97.62 380 SER A C 1
ATOM 3157 O O . SER A 1 380 ? 21.648 7.955 -5.781 1.00 97.62 380 SER A O 1
ATOM 3159 N N . LEU A 1 381 ? 21.420 6.706 -7.629 1.00 97.31 381 LEU A N 1
ATOM 3160 C CA . LEU A 1 381 ? 21.488 5.425 -6.922 1.00 97.31 381 LEU A CA 1
ATOM 3161 C C . LEU A 1 381 ? 22.840 5.198 -6.236 1.00 97.31 381 LEU A C 1
ATOM 3163 O O . LEU A 1 381 ? 22.869 4.720 -5.105 1.00 97.31 381 LEU A O 1
ATOM 3167 N N . LEU A 1 382 ? 23.959 5.577 -6.859 1.00 96.56 382 LEU A N 1
ATOM 3168 C CA . LEU A 1 382 ? 25.271 5.532 -6.200 1.00 96.56 382 LEU A CA 1
ATOM 3169 C C . LEU A 1 382 ? 25.318 6.379 -4.925 1.00 96.56 382 LEU A C 1
ATOM 3171 O O . LEU A 1 382 ? 25.907 5.966 -3.925 1.00 96.56 382 LEU A O 1
ATOM 3175 N N . ASN A 1 383 ? 24.740 7.577 -4.970 1.00 97.75 383 ASN A N 1
ATOM 3176 C CA . ASN A 1 383 ? 24.681 8.469 -3.817 1.00 97.75 383 ASN A CA 1
ATOM 3177 C C . ASN A 1 383 ? 23.792 7.881 -2.715 1.00 97.75 383 ASN A C 1
ATOM 3179 O O . ASN A 1 383 ? 24.189 7.889 -1.551 1.00 97.75 383 ASN A O 1
ATOM 3183 N N . TYR A 1 384 ? 22.655 7.290 -3.087 1.00 98.25 384 TYR A N 1
ATOM 3184 C CA . TYR A 1 384 ? 21.795 6.538 -2.175 1.00 98.25 384 TYR A CA 1
ATOM 3185 C C . TYR A 1 384 ? 22.528 5.360 -1.512 1.00 98.25 384 TYR A C 1
ATOM 3187 O O . TYR A 1 384 ? 22.447 5.196 -0.295 1.00 98.25 384 TYR A O 1
ATOM 3195 N N . ILE A 1 385 ? 23.308 4.583 -2.273 1.00 97.81 385 ILE A N 1
ATOM 3196 C CA . ILE A 1 385 ? 24.120 3.482 -1.733 1.00 97.81 385 ILE A CA 1
ATOM 3197 C C . ILE A 1 385 ? 25.100 4.001 -0.672 1.00 97.81 385 ILE A C 1
ATOM 3199 O O . ILE A 1 385 ? 25.224 3.410 0.396 1.00 97.81 385 ILE A O 1
ATOM 3203 N N . LYS A 1 386 ? 25.791 5.112 -0.948 1.00 97.69 386 LYS A N 1
ATOM 3204 C CA . LYS A 1 386 ? 26.827 5.674 -0.064 1.00 97.69 386 LYS A CA 1
ATOM 3205 C C . LYS A 1 386 ? 26.278 6.399 1.164 1.00 97.69 386 LYS A C 1
ATOM 3207 O O . LYS A 1 386 ? 26.984 6.496 2.164 1.00 97.69 386 LYS A O 1
ATOM 3212 N N . ALA A 1 387 ? 25.071 6.952 1.083 1.00 98.00 387 ALA A N 1
ATOM 3213 C CA . ALA A 1 387 ? 24.494 7.742 2.161 1.00 98.00 387 ALA A CA 1
ATOM 3214 C C . ALA A 1 387 ? 24.228 6.890 3.421 1.00 98.00 387 ALA A C 1
ATOM 3216 O O . ALA A 1 387 ? 23.920 5.702 3.307 1.00 98.00 387 ALA A O 1
ATOM 3217 N N . PRO A 1 388 ? 24.339 7.467 4.630 1.00 97.38 388 PRO A N 1
ATOM 3218 C CA . PRO A 1 388 ? 24.159 6.728 5.876 1.00 97.38 388 PRO A CA 1
ATOM 3219 C C . PRO A 1 388 ? 22.704 6.289 6.084 1.00 97.38 388 PRO A C 1
ATOM 3221 O O . PRO A 1 388 ? 21.763 6.939 5.617 1.00 97.38 388 PRO A O 1
ATOM 3224 N N . LEU A 1 389 ? 22.517 5.213 6.851 1.00 94.69 389 LEU A N 1
ATOM 3225 C CA . LEU A 1 389 ? 21.201 4.827 7.360 1.00 94.69 389 LEU A CA 1
ATOM 3226 C C . LEU A 1 389 ? 20.616 5.952 8.245 1.00 94.69 389 LEU A C 1
ATOM 3228 O O . LEU A 1 389 ? 21.374 6.647 8.923 1.00 94.69 389 LEU A O 1
ATOM 3232 N N . PRO A 1 390 ? 19.284 6.136 8.276 1.00 92.62 390 PRO A N 1
ATOM 3233 C CA . PRO A 1 390 ? 18.265 5.385 7.533 1.00 92.62 390 PRO A CA 1
ATOM 3234 C C . PRO A 1 390 ? 17.951 5.961 6.135 1.00 92.62 390 PRO A C 1
ATOM 3236 O O . PRO A 1 390 ? 17.022 5.496 5.481 1.00 92.62 390 PRO A O 1
ATOM 3239 N N . LYS A 1 391 ? 18.664 7.005 5.683 1.00 94.44 391 LYS A N 1
ATOM 3240 C CA . LYS A 1 391 ? 18.380 7.677 4.399 1.00 94.44 391 LYS A CA 1
ATOM 3241 C C . LYS A 1 391 ? 18.945 6.914 3.194 1.00 94.44 391 LYS A C 1
ATOM 3243 O O . LYS A 1 391 ? 18.297 6.816 2.158 1.00 94.44 391 LYS A O 1
ATOM 3248 N N . GLY A 1 392 ? 20.156 6.382 3.322 1.00 96.75 392 GLY A N 1
ATOM 3249 C CA . GLY A 1 392 ? 20.826 5.561 2.312 1.00 96.75 392 GLY A CA 1
ATOM 3250 C C . GLY A 1 392 ? 21.104 4.142 2.790 1.00 96.75 392 GLY A C 1
ATOM 3251 O O . GLY A 1 392 ? 20.553 3.708 3.794 1.00 96.75 392 GLY A O 1
ATOM 3252 N N . LEU A 1 393 ? 21.980 3.425 2.086 1.00 97.50 393 LEU A N 1
ATOM 3253 C CA . LEU A 1 393 ? 22.324 2.028 2.395 1.00 97.50 393 LEU A CA 1
ATOM 3254 C C . LEU A 1 393 ? 23.630 1.853 3.187 1.00 97.50 393 LEU A C 1
ATOM 3256 O O . LEU A 1 393 ? 24.090 0.727 3.361 1.00 97.50 393 LEU A O 1
ATOM 3260 N N . ALA A 1 394 ? 24.252 2.938 3.654 1.00 96.88 394 ALA A N 1
ATOM 3261 C CA . ALA A 1 394 ? 25.515 2.924 4.399 1.00 96.88 394 ALA A CA 1
ATOM 3262 C C . ALA A 1 394 ? 26.627 2.090 3.721 1.00 96.88 394 ALA A C 1
ATOM 3264 O O . ALA A 1 394 ? 27.401 1.396 4.375 1.00 96.88 394 ALA A O 1
ATOM 3265 N N . GLY A 1 395 ? 26.695 2.149 2.390 1.00 95.38 395 GLY A N 1
ATOM 3266 C CA . GLY A 1 395 ? 27.656 1.420 1.563 1.00 95.38 395 GLY A CA 1
ATOM 3267 C C . GLY A 1 395 ? 27.224 0.008 1.155 1.00 95.38 395 GLY A C 1
ATOM 3268 O O . GLY A 1 395 ? 27.929 -0.625 0.367 1.00 95.38 395 GLY A O 1
ATOM 3269 N N . GLN A 1 396 ? 26.079 -0.496 1.628 1.00 95.69 396 GLN A N 1
ATOM 3270 C CA . GLN A 1 396 ? 25.566 -1.797 1.204 1.00 95.69 396 GLN A CA 1
ATOM 3271 C C . GLN A 1 396 ? 25.152 -1.753 -0.274 1.00 95.69 396 GLN A C 1
ATOM 3273 O O . GLN A 1 396 ? 24.359 -0.915 -0.698 1.00 95.69 396 GLN A O 1
ATOM 3278 N N . SER A 1 397 ? 25.714 -2.664 -1.069 1.00 92.94 397 SER A N 1
ATOM 3279 C CA . SER A 1 397 ? 25.465 -2.720 -2.512 1.00 92.94 397 SER A CA 1
ATOM 3280 C C . SER A 1 397 ? 24.047 -3.187 -2.836 1.00 92.94 397 SER A C 1
ATOM 3282 O O . SER A 1 397 ? 23.474 -4.011 -2.121 1.00 92.94 397 SER A O 1
ATOM 3284 N N . LEU A 1 398 ? 23.510 -2.703 -3.959 1.00 95.31 398 LEU A N 1
ATOM 3285 C CA . LEU A 1 398 ? 22.286 -3.249 -4.538 1.00 95.31 398 LEU A CA 1
ATOM 3286 C C . LEU A 1 398 ? 22.541 -4.653 -5.098 1.00 95.31 398 LEU A C 1
ATOM 3288 O O . LEU A 1 398 ? 23.631 -4.973 -5.579 1.00 95.31 398 LEU A O 1
ATOM 3292 N N . ILE A 1 399 ? 21.513 -5.494 -5.062 1.00 93.62 399 ILE A N 1
ATOM 3293 C CA . ILE A 1 399 ? 21.582 -6.849 -5.601 1.00 93.62 399 ILE A CA 1
ATOM 3294 C C . ILE A 1 399 ? 21.501 -6.772 -7.127 1.00 93.62 399 ILE A C 1
ATOM 3296 O O . ILE A 1 399 ? 20.625 -6.115 -7.697 1.00 93.62 399 ILE A O 1
ATOM 3300 N N . ARG A 1 400 ? 22.417 -7.479 -7.791 1.00 91.69 400 ARG A N 1
ATOM 3301 C CA . ARG A 1 400 ? 22.413 -7.677 -9.242 1.00 91.69 400 ARG A CA 1
ATOM 3302 C C . ARG A 1 400 ? 21.610 -8.930 -9.572 1.00 91.69 400 ARG A C 1
ATOM 3304 O O . ARG A 1 400 ? 22.041 -10.033 -9.253 1.00 91.69 400 ARG A O 1
ATOM 3311 N N . GLU A 1 401 ? 20.475 -8.757 -10.241 1.00 87.38 401 GLU A N 1
ATOM 3312 C CA . GLU A 1 401 ? 19.594 -9.854 -10.658 1.00 87.38 401 GLU A CA 1
ATOM 3313 C C . GLU A 1 401 ? 19.387 -9.882 -12.172 1.00 87.38 401 GLU A C 1
ATOM 3315 O O . GLU A 1 401 ? 19.557 -8.881 -12.876 1.00 87.38 401 GLU A O 1
ATOM 3320 N N . ARG A 1 402 ? 18.996 -11.050 -12.692 1.00 88.19 402 ARG A N 1
ATOM 3321 C CA . ARG A 1 402 ? 18.724 -11.212 -14.127 1.00 88.19 402 ARG A CA 1
ATOM 3322 C C . ARG A 1 402 ? 17.443 -10.458 -14.506 1.00 88.19 402 ARG A C 1
ATOM 3324 O O . ARG A 1 402 ? 16.350 -10.845 -14.114 1.00 88.19 402 ARG A O 1
ATOM 3331 N N . GLY A 1 403 ? 17.565 -9.431 -15.344 1.00 85.50 403 GLY A N 1
ATOM 3332 C CA . GLY A 1 403 ? 16.453 -8.585 -15.804 1.00 85.50 403 GLY A CA 1
ATOM 3333 C C . GLY A 1 403 ? 15.792 -9.028 -17.116 1.00 85.50 403 GLY A C 1
ATOM 3334 O O . GLY A 1 403 ? 15.381 -8.173 -17.895 1.00 85.50 403 GLY A O 1
ATOM 3335 N N . ARG A 1 404 ? 15.714 -10.336 -17.417 1.00 91.44 404 ARG A N 1
ATOM 3336 C CA . ARG A 1 404 ? 15.228 -10.843 -18.725 1.00 91.44 404 ARG A CA 1
ATOM 3337 C C . ARG A 1 404 ? 13.857 -10.280 -19.117 1.00 91.44 404 ARG A C 1
ATOM 3339 O O . ARG A 1 404 ? 13.672 -9.862 -20.253 1.00 91.44 404 ARG A O 1
ATOM 3346 N N . LEU A 1 405 ? 12.918 -10.242 -18.171 1.00 91.00 405 LEU A N 1
ATOM 3347 C CA . LEU A 1 405 ? 11.545 -9.769 -18.398 1.00 91.00 405 LEU A CA 1
ATOM 3348 C C . LEU A 1 405 ? 11.425 -8.239 -18.533 1.00 91.00 405 LEU A C 1
ATOM 3350 O O . LEU A 1 405 ? 10.369 -7.752 -18.935 1.00 91.00 405 LEU A O 1
ATOM 3354 N N . HIS A 1 406 ? 12.507 -7.504 -18.258 1.00 92.62 406 HIS A N 1
ATOM 3355 C CA . HIS A 1 406 ? 12.627 -6.053 -18.457 1.00 92.62 406 HIS A CA 1
ATOM 3356 C C . HIS A 1 406 ? 13.406 -5.709 -19.737 1.00 92.62 406 HIS A C 1
ATOM 3358 O O . HIS A 1 406 ? 13.779 -4.562 -19.954 1.00 92.62 406 HIS A O 1
ATOM 3364 N N . ASN A 1 407 ? 13.687 -6.703 -20.583 1.00 94.00 407 ASN A N 1
ATOM 3365 C CA . ASN A 1 407 ? 14.350 -6.536 -21.875 1.00 94.00 407 ASN A CA 1
ATOM 3366 C C . ASN A 1 407 ? 13.437 -7.027 -23.011 1.00 94.00 407 ASN A C 1
ATOM 3368 O O . ASN A 1 407 ? 13.888 -7.748 -23.898 1.00 94.00 407 ASN A O 1
ATOM 3372 N N . LYS A 1 408 ? 12.141 -6.686 -22.965 1.00 95.19 408 LYS A N 1
ATOM 3373 C CA . LYS A 1 408 ? 11.202 -6.996 -24.053 1.00 95.19 408 LYS A CA 1
ATOM 3374 C C . LYS A 1 408 ? 11.579 -6.236 -25.326 1.00 95.19 408 LYS A C 1
ATOM 3376 O O . LYS A 1 408 ? 12.142 -5.141 -25.240 1.00 95.19 408 LYS A O 1
ATOM 3381 N N . VAL A 1 409 ? 11.243 -6.814 -26.476 1.00 94.88 409 VAL A N 1
ATOM 3382 C CA . VAL A 1 409 ? 11.534 -6.299 -27.823 1.00 94.88 409 VAL A CA 1
ATOM 3383 C C . VAL A 1 409 ? 10.241 -6.257 -28.653 1.00 94.88 409 VAL A C 1
ATOM 3385 O O . VAL A 1 409 ? 9.420 -7.161 -28.475 1.00 94.88 409 VAL A O 1
ATOM 3388 N N . PRO A 1 410 ? 10.039 -5.260 -29.539 1.00 96.12 410 PRO A N 1
ATOM 3389 C CA . PRO A 1 410 ? 8.938 -5.296 -30.497 1.00 96.12 410 PRO A CA 1
ATOM 3390 C C . PRO A 1 410 ? 9.041 -6.532 -31.391 1.00 96.12 410 PRO A C 1
ATOM 3392 O O . PRO A 1 410 ? 10.136 -6.873 -31.842 1.00 96.12 410 PRO A O 1
ATOM 3395 N N . ASP A 1 411 ? 7.916 -7.156 -31.726 1.00 94.50 411 ASP A N 1
ATOM 3396 C CA . ASP A 1 411 ? 7.893 -8.375 -32.552 1.00 94.50 411 ASP A CA 1
ATOM 3397 C C . ASP A 1 411 ? 8.450 -8.153 -33.972 1.00 94.50 411 ASP A C 1
ATOM 3399 O O . ASP A 1 411 ? 8.831 -9.095 -34.665 1.00 94.50 411 ASP A O 1
ATOM 3403 N N . THR A 1 412 ? 8.546 -6.892 -34.401 1.00 93.44 412 THR A N 1
ATOM 3404 C CA . THR A 1 412 ? 9.121 -6.472 -35.685 1.00 93.44 412 THR A CA 1
ATOM 3405 C C . THR A 1 412 ? 10.649 -6.373 -35.684 1.00 93.44 412 THR A C 1
ATOM 3407 O O . THR A 1 412 ? 11.238 -6.159 -36.744 1.00 93.44 412 THR A O 1
ATOM 3410 N N . ARG A 1 413 ? 11.316 -6.506 -34.528 1.00 93.25 413 ARG A N 1
ATOM 3411 C CA . ARG A 1 413 ? 12.771 -6.335 -34.393 1.00 93.25 413 ARG A CA 1
ATOM 3412 C C . ARG A 1 413 ? 13.470 -7.609 -33.926 1.00 93.25 413 ARG A C 1
ATOM 3414 O O . ARG A 1 413 ? 12.944 -8.403 -33.152 1.00 93.25 413 ARG A O 1
ATOM 3421 N N . ASN A 1 414 ? 14.724 -7.773 -34.348 1.00 91.38 414 ASN A N 1
ATOM 3422 C CA . ASN A 1 414 ? 15.587 -8.830 -33.831 1.00 91.38 414 ASN A CA 1
ATOM 3423 C C . ASN A 1 414 ? 16.108 -8.468 -32.432 1.00 91.38 414 ASN A C 1
ATOM 3425 O O . ASN A 1 414 ? 16.658 -7.386 -32.226 1.00 91.38 414 ASN A O 1
ATOM 3429 N N . TYR A 1 415 ? 15.986 -9.394 -31.479 1.00 90.81 415 TYR A N 1
ATOM 3430 C CA . TYR A 1 415 ? 16.439 -9.183 -30.103 1.00 90.81 415 TYR A CA 1
ATOM 3431 C C . TYR A 1 415 ? 17.937 -8.849 -29.991 1.00 90.81 415 TYR A C 1
ATOM 3433 O O . TYR A 1 415 ? 18.303 -7.942 -29.244 1.00 90.81 415 TYR A O 1
ATOM 3441 N N . SER A 1 416 ? 18.797 -9.571 -30.716 1.00 87.56 416 SER A N 1
ATOM 3442 C CA . SER A 1 416 ? 20.256 -9.447 -30.607 1.00 87.56 416 SER A CA 1
ATOM 3443 C C . SER A 1 416 ? 20.744 -8.055 -30.999 1.00 87.56 416 SER A C 1
ATOM 3445 O O . SER A 1 416 ? 21.637 -7.525 -30.343 1.00 87.56 416 SER A O 1
ATOM 3447 N N . ASP A 1 417 ? 20.122 -7.451 -32.012 1.00 89.06 417 ASP A N 1
ATOM 3448 C CA . ASP A 1 417 ? 20.434 -6.089 -32.452 1.00 89.06 417 ASP A CA 1
ATOM 3449 C C . ASP A 1 417 ? 19.798 -5.057 -31.514 1.00 89.06 417 ASP A C 1
ATOM 3451 O O . ASP A 1 417 ? 20.444 -4.099 -31.089 1.00 89.06 417 ASP A O 1
ATOM 3455 N N . TYR A 1 418 ? 18.543 -5.289 -31.117 1.00 91.00 418 TYR A N 1
ATOM 3456 C CA . TYR A 1 418 ? 17.769 -4.368 -30.289 1.00 91.00 418 TYR A CA 1
ATOM 3457 C C . TYR A 1 418 ? 18.428 -4.075 -28.935 1.00 91.00 418 TYR A C 1
ATOM 3459 O O . TYR A 1 418 ? 18.502 -2.926 -28.491 1.00 91.00 418 TYR A O 1
ATOM 3467 N N . ILE A 1 419 ? 18.956 -5.104 -28.272 1.00 88.44 419 ILE A N 1
ATOM 3468 C CA . ILE A 1 419 ? 19.581 -4.948 -26.953 1.00 88.44 419 ILE A CA 1
ATOM 3469 C C . ILE A 1 419 ? 20.934 -4.236 -26.985 1.00 88.44 419 ILE A C 1
ATOM 3471 O O . ILE A 1 419 ? 21.391 -3.761 -25.942 1.00 88.44 419 ILE A O 1
ATOM 3475 N N . LEU A 1 420 ? 21.575 -4.086 -28.148 1.00 85.81 420 LEU A N 1
ATOM 3476 C CA . LEU A 1 420 ? 22.788 -3.271 -28.243 1.00 85.81 420 LEU A CA 1
ATOM 3477 C C . LEU A 1 420 ? 22.494 -1.823 -27.837 1.00 85.81 420 LEU A C 1
ATOM 3479 O O . LEU A 1 420 ? 23.253 -1.252 -27.046 1.00 85.81 420 LEU A O 1
ATOM 3483 N N . GLU A 1 421 ? 21.353 -1.296 -28.281 1.00 87.94 421 GLU A N 1
ATOM 3484 C CA . GLU A 1 421 ? 20.916 0.080 -28.048 1.00 87.94 421 GLU A CA 1
ATOM 3485 C C . GLU A 1 421 ? 19.989 0.221 -26.832 1.00 87.94 421 GLU A C 1
ATOM 3487 O O . GLU A 1 421 ? 20.173 1.136 -26.027 1.00 87.94 421 GLU A O 1
ATOM 3492 N N . PHE A 1 422 ? 19.058 -0.716 -26.625 1.00 91.19 422 PHE A N 1
ATOM 3493 C CA . PHE A 1 422 ? 17.960 -0.554 -25.660 1.00 91.19 422 PHE A CA 1
ATOM 3494 C C . PHE A 1 422 ? 18.005 -1.497 -24.452 1.00 91.19 422 PHE A C 1
ATOM 3496 O O . PHE A 1 422 ? 17.039 -1.561 -23.692 1.00 91.19 422 PHE A O 1
ATOM 3503 N N . SER A 1 423 ? 19.111 -2.221 -24.233 1.00 90.94 423 SER A N 1
ATOM 3504 C CA . SER A 1 423 ? 19.237 -3.102 -23.062 1.00 90.94 423 SER A CA 1
ATOM 3505 C C . SER A 1 423 ? 19.063 -2.365 -21.735 1.00 90.94 423 SER A C 1
ATOM 3507 O O . SER A 1 423 ? 19.693 -1.326 -21.505 1.00 90.94 423 SER A O 1
ATOM 3509 N N . THR A 1 424 ? 18.344 -2.998 -20.815 1.00 92.81 424 THR A N 1
ATOM 3510 C CA . THR A 1 424 ? 18.159 -2.533 -19.443 1.00 92.81 424 THR A CA 1
ATOM 3511 C C . THR A 1 424 ? 18.829 -3.467 -18.437 1.00 92.81 424 THR A C 1
ATOM 3513 O O . THR A 1 424 ? 18.952 -4.675 -18.665 1.00 92.81 424 THR A O 1
ATOM 3516 N N . ILE A 1 425 ? 19.254 -2.922 -17.299 1.00 92.69 425 ILE A N 1
ATOM 3517 C CA . ILE A 1 425 ? 19.728 -3.705 -16.150 1.00 92.69 425 ILE A CA 1
ATOM 3518 C C . ILE A 1 425 ? 18.775 -3.580 -14.974 1.00 92.69 425 ILE A C 1
ATOM 3520 O O . ILE A 1 425 ? 18.139 -2.548 -14.793 1.00 92.69 425 ILE A O 1
ATOM 3524 N N . LYS A 1 426 ? 18.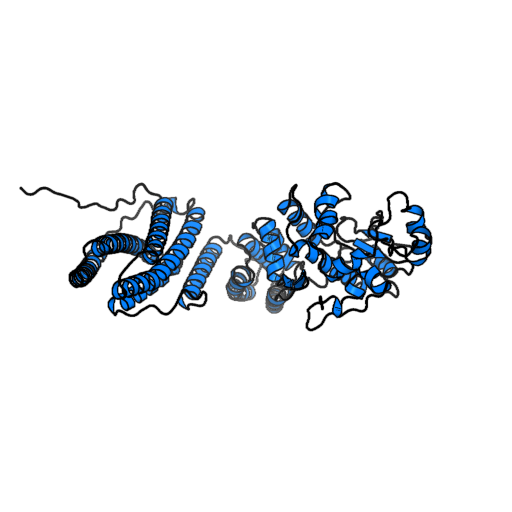747 -4.629 -14.154 1.00 93.62 426 LYS A N 1
ATOM 3525 C CA . LYS A 1 426 ? 17.962 -4.718 -12.926 1.00 93.62 426 LYS A CA 1
ATOM 3526 C C . LYS A 1 426 ? 18.870 -4.585 -11.707 1.00 93.62 426 LYS A C 1
ATOM 3528 O O . LYS A 1 426 ? 19.937 -5.212 -11.649 1.00 93.62 426 LYS A O 1
ATOM 3533 N N . ARG A 1 427 ? 18.445 -3.774 -10.742 1.00 94.88 427 ARG A N 1
ATOM 3534 C CA . ARG A 1 427 ? 19.050 -3.627 -9.413 1.00 94.88 427 ARG A CA 1
ATOM 3535 C C . ARG A 1 427 ? 17.961 -3.694 -8.355 1.00 94.88 427 ARG A C 1
ATOM 3537 O O . ARG A 1 427 ? 16.886 -3.151 -8.570 1.00 94.88 427 ARG A O 1
ATOM 3544 N N . LEU A 1 428 ? 18.237 -4.347 -7.232 1.00 95.75 428 LEU A N 1
ATOM 3545 C CA . LEU A 1 428 ? 17.282 -4.471 -6.130 1.00 95.75 428 LEU A CA 1
ATOM 3546 C C . LEU A 1 428 ? 17.889 -3.966 -4.830 1.00 95.75 428 LEU A C 1
ATOM 3548 O O . LEU A 1 428 ? 19.095 -4.103 -4.607 1.00 95.75 428 LEU A O 1
ATOM 3552 N N . THR A 1 429 ? 17.054 -3.434 -3.945 1.00 96.88 429 THR A N 1
ATOM 3553 C CA . THR A 1 429 ? 17.466 -3.186 -2.563 1.00 96.88 429 THR A CA 1
ATOM 3554 C C . THR A 1 429 ? 17.889 -4.488 -1.874 1.00 96.88 429 THR A C 1
ATOM 3556 O O . THR A 1 429 ? 17.443 -5.570 -2.264 1.00 96.88 429 THR A O 1
ATOM 3559 N N . PRO A 1 430 ? 18.733 -4.425 -0.827 1.00 95.25 430 PRO A N 1
ATOM 3560 C CA . PRO A 1 430 ? 19.216 -5.625 -0.139 1.00 95.25 430 PRO A CA 1
ATOM 3561 C C . PRO A 1 430 ? 18.121 -6.521 0.459 1.00 95.25 430 PRO A C 1
ATOM 3563 O O . PRO A 1 430 ? 18.337 -7.714 0.640 1.00 95.25 430 PRO A O 1
ATOM 3566 N N . ASN A 1 431 ? 16.942 -5.960 0.734 1.00 94.94 431 ASN A N 1
ATOM 3567 C CA . ASN A 1 431 ? 15.759 -6.690 1.192 1.00 94.94 431 ASN A CA 1
ATOM 3568 C C . ASN A 1 431 ? 14.879 -7.234 0.044 1.00 94.94 431 ASN A C 1
ATOM 3570 O O . ASN A 1 431 ? 13.779 -7.707 0.299 1.00 94.94 431 ASN A O 1
ATOM 3574 N N . PHE A 1 432 ? 15.353 -7.182 -1.208 1.00 96.12 432 PHE A N 1
ATOM 3575 C CA . PHE A 1 432 ? 14.726 -7.735 -2.420 1.00 96.12 432 PHE A CA 1
ATOM 3576 C C . PHE A 1 432 ? 13.421 -7.057 -2.889 1.00 96.12 432 PHE A C 1
ATOM 3578 O O . PHE A 1 432 ? 12.948 -7.338 -3.991 1.00 96.12 432 PHE A O 1
ATOM 3585 N N . HIS A 1 433 ? 12.857 -6.137 -2.106 1.00 97.44 433 HIS A N 1
ATOM 3586 C CA . HIS A 1 433 ? 11.548 -5.553 -2.396 1.00 97.44 433 HIS A CA 1
ATOM 3587 C C . HIS A 1 433 ? 11.587 -4.491 -3.493 1.00 97.44 433 HIS A C 1
ATOM 3589 O O . HIS A 1 433 ? 10.853 -4.594 -4.468 1.00 97.44 433 HIS A O 1
ATOM 3595 N N . SER A 1 434 ? 12.439 -3.477 -3.377 1.00 97.50 434 SER A N 1
ATOM 3596 C CA . SER A 1 434 ? 12.415 -2.357 -4.318 1.00 97.50 434 SER A CA 1
ATOM 3597 C C . SER A 1 434 ? 13.342 -2.607 -5.495 1.00 97.50 434 SER A C 1
ATOM 3599 O O . SER A 1 434 ? 14.518 -2.927 -5.318 1.00 97.50 434 SER A O 1
ATOM 3601 N N . GLU A 1 435 ? 12.806 -2.435 -6.698 1.00 95.62 435 GLU A N 1
ATOM 3602 C CA . GLU A 1 435 ? 13.485 -2.707 -7.956 1.00 95.62 435 GLU A CA 1
ATOM 3603 C C . GLU A 1 435 ? 13.755 -1.421 -8.738 1.00 95.62 435 GLU A C 1
ATOM 3605 O O . GLU A 1 435 ? 12.928 -0.517 -8.788 1.00 95.62 435 GLU A O 1
ATOM 3610 N N . PHE A 1 436 ? 14.917 -1.354 -9.382 1.00 97.31 436 PHE A N 1
ATOM 3611 C CA . PHE A 1 436 ? 15.305 -0.268 -10.268 1.00 97.31 436 PHE A CA 1
ATOM 3612 C C . PHE A 1 436 ? 15.744 -0.836 -11.611 1.00 97.31 436 PHE A C 1
ATOM 3614 O O . PHE A 1 436 ? 16.650 -1.677 -11.673 1.00 97.31 436 PHE A O 1
ATOM 3621 N N . ILE A 1 437 ? 15.134 -0.336 -12.685 1.00 97.06 437 ILE A N 1
ATOM 3622 C CA . ILE A 1 437 ? 15.511 -0.669 -14.056 1.00 97.06 437 ILE A CA 1
ATOM 3623 C C . ILE A 1 437 ? 16.221 0.521 -14.687 1.00 97.06 437 ILE A C 1
ATOM 3625 O O . ILE A 1 437 ? 15.659 1.610 -14.756 1.00 97.06 437 ILE A O 1
ATOM 3629 N N . LEU A 1 438 ? 17.454 0.321 -15.154 1.00 95.25 438 LEU A N 1
ATOM 3630 C CA . LEU A 1 438 ? 18.259 1.373 -15.783 1.00 95.25 438 LEU A CA 1
ATOM 3631 C C . LEU A 1 438 ? 18.520 1.058 -17.252 1.00 95.25 438 LEU A C 1
ATOM 3633 O O . LEU A 1 438 ? 18.899 -0.068 -17.586 1.00 95.25 438 LEU A O 1
ATOM 3637 N N . ASP A 1 439 ? 18.396 2.062 -18.114 1.00 93.50 439 ASP A N 1
ATOM 3638 C CA . ASP A 1 439 ? 18.784 1.966 -19.521 1.00 93.50 439 ASP A CA 1
ATOM 3639 C C . ASP A 1 439 ? 20.315 2.057 -19.721 1.00 93.50 439 ASP A C 1
ATOM 3641 O O . ASP A 1 439 ? 21.123 2.021 -18.782 1.00 93.50 439 ASP A O 1
ATOM 3645 N N . ASN A 1 440 ? 20.761 2.117 -20.978 1.00 89.62 440 ASN A N 1
ATOM 3646 C CA . ASN A 1 440 ? 22.181 2.268 -21.322 1.00 89.62 440 ASN A CA 1
ATOM 3647 C C . ASN A 1 440 ? 22.755 3.653 -20.983 1.00 89.62 440 ASN A C 1
ATOM 3649 O O . ASN A 1 440 ? 23.969 3.780 -20.808 1.00 89.62 440 ASN A O 1
ATOM 3653 N N . ASN A 1 441 ? 21.895 4.657 -20.826 1.00 90.69 441 ASN A N 1
ATOM 3654 C CA . ASN A 1 441 ? 22.255 6.021 -20.459 1.00 90.69 441 ASN A CA 1
ATOM 3655 C C . ASN A 1 441 ? 22.244 6.245 -18.941 1.00 90.69 441 ASN A C 1
ATOM 3657 O O . ASN A 1 441 ? 22.584 7.339 -18.498 1.00 90.69 441 ASN A O 1
ATOM 3661 N N . GLY A 1 442 ? 21.909 5.222 -18.148 1.00 92.81 442 GLY A N 1
ATOM 3662 C CA . GLY A 1 442 ? 21.829 5.310 -16.692 1.00 92.81 442 GLY A CA 1
ATOM 3663 C C . GLY A 1 442 ? 20.586 6.043 -16.194 1.00 92.81 442 GLY A C 1
ATOM 3664 O O . GLY A 1 442 ? 20.610 6.559 -15.081 1.00 92.81 442 GLY A O 1
ATOM 3665 N N . MET A 1 443 ? 19.530 6.108 -17.004 1.00 95.69 443 MET A N 1
ATOM 3666 C CA . MET A 1 443 ? 18.233 6.671 -16.630 1.00 95.69 443 MET A CA 1
ATOM 3667 C C . MET A 1 443 ? 17.276 5.556 -16.213 1.00 95.69 443 MET A C 1
ATOM 3669 O O . MET A 1 443 ? 17.357 4.441 -16.735 1.00 95.69 443 MET A O 1
ATOM 3673 N N . PHE A 1 444 ? 16.351 5.849 -15.299 1.00 97.62 444 PHE A N 1
ATOM 3674 C CA . PHE A 1 444 ? 15.294 4.911 -14.944 1.00 97.62 444 PHE A CA 1
ATOM 3675 C C . PHE A 1 444 ? 14.362 4.666 -16.130 1.00 97.62 444 PHE A C 1
ATOM 3677 O O . PHE A 1 444 ? 13.835 5.610 -16.725 1.00 97.62 444 PHE A O 1
ATOM 3684 N N . VAL A 1 445 ? 14.114 3.392 -16.427 1.00 97.50 445 VAL A N 1
ATOM 3685 C CA . VAL A 1 445 ? 13.029 2.961 -17.311 1.00 97.50 445 VAL A CA 1
ATOM 3686 C C . VAL A 1 445 ? 11.814 2.706 -16.440 1.00 97.50 445 VAL A C 1
ATOM 3688 O O . VAL A 1 445 ? 11.836 1.780 -15.640 1.00 97.50 445 VAL A O 1
ATOM 3691 N N . SER A 1 446 ? 10.785 3.534 -16.596 1.00 98.00 446 SER A N 1
ATOM 3692 C CA . SER A 1 446 ? 9.577 3.501 -15.786 1.00 98.00 446 SER A CA 1
ATOM 3693 C C . SER A 1 446 ? 8.358 3.994 -16.548 1.00 98.00 446 SER A C 1
ATOM 3695 O O . SER A 1 446 ? 8.411 5.012 -17.245 1.00 98.00 446 SER A O 1
ATOM 3697 N N . GLN A 1 447 ? 7.217 3.342 -16.329 1.00 97.94 447 GLN A N 1
ATOM 3698 C CA . GLN A 1 447 ? 5.927 3.785 -16.863 1.00 97.94 447 GLN A CA 1
ATOM 3699 C C . GLN A 1 447 ? 5.564 5.202 -16.392 1.00 97.94 447 GLN A C 1
ATOM 3701 O O . GLN A 1 447 ? 4.922 5.966 -17.112 1.00 97.94 447 GLN A O 1
ATOM 3706 N N . TRP A 1 448 ? 6.041 5.605 -15.213 1.00 97.62 448 TRP A N 1
ATOM 3707 C CA . TRP A 1 448 ? 5.782 6.924 -14.638 1.00 97.62 448 TRP A CA 1
ATOM 3708 C C . TRP A 1 448 ? 6.486 8.064 -15.374 1.00 97.62 448 TRP A C 1
ATOM 3710 O O . TRP A 1 448 ? 6.138 9.223 -15.164 1.00 97.62 448 TRP A O 1
ATOM 3720 N N . ASN A 1 449 ? 7.439 7.753 -16.258 1.00 97.62 449 ASN A N 1
ATOM 3721 C CA . ASN A 1 449 ? 8.042 8.744 -17.146 1.00 97.62 449 ASN A CA 1
ATOM 3722 C C . ASN A 1 449 ? 7.096 9.159 -18.286 1.00 97.62 449 ASN A C 1
ATOM 3724 O O . ASN A 1 449 ? 7.312 10.202 -18.898 1.00 97.62 449 ASN A O 1
ATOM 3728 N N . VAL A 1 450 ? 6.093 8.335 -18.612 1.00 97.88 450 VAL A N 1
ATOM 3729 C CA . VAL A 1 450 ? 5.246 8.523 -19.802 1.00 97.88 450 VAL A CA 1
ATOM 3730 C C . VAL A 1 450 ? 3.755 8.626 -19.497 1.00 97.88 450 VAL A C 1
ATOM 3732 O O . VAL A 1 450 ? 3.027 9.243 -20.274 1.00 97.88 450 VAL A O 1
ATOM 3735 N N . LEU A 1 451 ? 3.291 8.075 -18.372 1.00 97.62 451 LEU A N 1
ATOM 3736 C CA . LEU A 1 451 ? 1.912 8.241 -17.921 1.00 97.62 451 LEU A CA 1
ATOM 3737 C C . LEU A 1 451 ? 1.646 9.696 -17.514 1.00 97.62 451 LEU A C 1
ATOM 3739 O O . LEU A 1 451 ? 2.385 10.302 -16.738 1.00 97.62 451 LEU A O 1
ATOM 3743 N N . LYS A 1 452 ? 0.552 10.254 -18.028 1.00 96.56 452 LYS A N 1
ATOM 3744 C CA . LYS A 1 452 ? 0.113 11.623 -17.749 1.00 96.56 452 LYS A CA 1
ATOM 3745 C C . LYS A 1 452 ? -0.757 11.647 -16.497 1.00 96.56 452 LYS A C 1
ATOM 3747 O O . LYS A 1 452 ? -1.547 10.736 -16.254 1.00 96.56 452 LYS A O 1
ATOM 3752 N N . ILE A 1 453 ? -0.655 12.731 -15.731 1.00 94.75 453 ILE A N 1
ATOM 3753 C CA . ILE A 1 453 ? -1.459 12.960 -14.527 1.00 94.75 453 ILE A CA 1
ATOM 3754 C C . ILE A 1 453 ? -2.217 14.273 -14.684 1.00 94.75 453 ILE A C 1
ATOM 3756 O O . ILE A 1 453 ? -1.630 15.294 -15.039 1.00 94.75 453 ILE A O 1
ATOM 3760 N N . LYS A 1 454 ? -3.518 14.253 -14.396 1.00 93.75 454 LYS A N 1
ATOM 3761 C CA . LYS A 1 454 ? -4.387 15.432 -14.386 1.00 93.75 454 LYS A CA 1
ATOM 3762 C C . LYS A 1 454 ? -5.284 15.374 -13.157 1.00 93.75 454 LYS A C 1
ATOM 3764 O O . LYS A 1 454 ? -5.894 14.344 -12.897 1.00 93.75 454 LYS A O 1
ATOM 3769 N N . ASN A 1 455 ? -5.362 16.472 -12.404 1.00 89.44 455 ASN A N 1
ATOM 3770 C CA . ASN A 1 455 ? -6.167 16.566 -11.178 1.00 89.44 455 ASN A CA 1
ATOM 3771 C C . ASN A 1 455 ? -5.899 15.400 -10.202 1.00 89.44 455 ASN A C 1
ATOM 3773 O O . ASN A 1 455 ? -6.829 14.752 -9.733 1.00 89.44 455 ASN A O 1
ATOM 3777 N N . ASN A 1 456 ? -4.619 15.097 -9.956 1.00 86.56 456 ASN A N 1
ATOM 3778 C CA . ASN A 1 456 ? -4.148 13.985 -9.114 1.00 86.56 456 ASN A CA 1
ATOM 3779 C C . ASN A 1 456 ? -4.573 12.572 -9.556 1.00 86.56 456 ASN A C 1
ATOM 3781 O O . ASN A 1 456 ? -4.352 11.616 -8.820 1.00 86.56 456 ASN A O 1
ATOM 3785 N N . ARG A 1 457 ? -5.109 12.408 -10.769 1.00 94.12 457 ARG A N 1
ATOM 3786 C CA . ARG A 1 457 ? -5.469 11.108 -11.347 1.00 94.12 457 ARG A CA 1
ATOM 3787 C C . ARG A 1 457 ? -4.597 10.790 -12.548 1.00 94.12 457 ARG A C 1
ATOM 3789 O O . ARG A 1 457 ? -4.218 11.689 -13.303 1.00 94.12 457 ARG A O 1
ATOM 3796 N N . VAL A 1 458 ? -4.282 9.515 -12.730 1.00 96.81 458 VAL A N 1
ATOM 3797 C CA . VAL A 1 458 ? -3.598 9.044 -13.938 1.00 96.81 458 VAL A CA 1
ATOM 3798 C C . VAL A 1 458 ? -4.597 9.066 -15.088 1.00 96.81 458 VAL A C 1
ATOM 3800 O O . VAL A 1 458 ? -5.718 8.588 -14.937 1.00 96.81 458 VAL A O 1
ATOM 3803 N N . ILE A 1 459 ? -4.201 9.610 -16.237 1.00 97.88 459 ILE A N 1
ATOM 3804 C CA . ILE A 1 459 ? -4.965 9.445 -17.475 1.00 97.88 459 ILE A CA 1
ATOM 3805 C C . ILE A 1 459 ? -4.728 8.006 -17.937 1.00 97.88 459 ILE A C 1
ATOM 3807 O O . ILE A 1 459 ? -3.653 7.689 -18.437 1.00 97.88 459 ILE A O 1
ATOM 3811 N N . SER A 1 460 ? -5.690 7.124 -17.700 1.00 97.25 460 SER A N 1
ATOM 3812 C CA . SER A 1 460 ? -5.578 5.680 -17.944 1.00 97.25 460 SER A CA 1
ATOM 3813 C C . SER A 1 460 ? -6.177 5.231 -19.280 1.00 97.25 460 SER A C 1
ATOM 3815 O O . SER A 1 460 ? -5.988 4.078 -19.666 1.00 97.25 460 SER A O 1
ATOM 3817 N N . ASP A 1 461 ? -6.827 6.147 -20.005 1.00 97.75 461 ASP A N 1
ATOM 3818 C CA . ASP A 1 461 ? -7.342 5.928 -21.356 1.00 97.75 461 ASP A CA 1
ATOM 3819 C C . ASP A 1 461 ? -6.193 5.648 -22.348 1.00 97.75 461 ASP A C 1
ATOM 3821 O O . ASP A 1 461 ? -5.350 6.529 -22.571 1.00 97.75 461 ASP A O 1
ATOM 3825 N N . PRO A 1 462 ? -6.141 4.454 -22.972 1.00 97.25 462 PRO A N 1
ATOM 3826 C CA . PRO A 1 462 ? -5.142 4.117 -23.981 1.00 97.25 462 PRO A CA 1
ATOM 3827 C C . PRO A 1 462 ? -5.117 5.035 -25.208 1.00 97.25 462 PRO A C 1
ATOM 3829 O O . PRO A 1 462 ? -4.073 5.132 -25.859 1.00 97.25 462 PRO A O 1
ATOM 3832 N N . ASP A 1 463 ? -6.227 5.688 -25.542 1.00 97.00 463 ASP A N 1
ATOM 3833 C CA . ASP A 1 463 ? -6.335 6.530 -26.736 1.00 97.00 463 ASP A CA 1
ATOM 3834 C C . ASP A 1 463 ? -5.858 7.972 -26.477 1.00 97.00 463 ASP A C 1
ATOM 3836 O O . ASP A 1 463 ? -5.650 8.749 -27.408 1.00 97.00 463 ASP A O 1
ATOM 3840 N N . ALA A 1 464 ? -5.548 8.314 -25.221 1.00 96.94 464 ALA A N 1
ATOM 3841 C CA . ALA A 1 464 ? -4.924 9.585 -24.841 1.00 96.94 464 ALA A CA 1
ATOM 3842 C C . ALA A 1 464 ? -3.395 9.636 -25.077 1.00 96.94 464 ALA A C 1
ATOM 3844 O O . ALA A 1 464 ? -2.734 10.641 -24.748 1.00 96.94 464 ALA A O 1
ATOM 3845 N N . TYR A 1 465 ? -2.813 8.556 -25.607 1.00 97.31 465 TYR A N 1
ATOM 3846 C CA . TYR A 1 465 ? -1.373 8.379 -25.781 1.00 97.31 465 TYR A CA 1
ATOM 3847 C C . TYR A 1 465 ? -0.986 8.098 -27.229 1.00 97.31 465 TYR A C 1
ATOM 3849 O O . TYR A 1 465 ? -1.675 7.398 -27.966 1.00 97.31 465 TYR A O 1
ATOM 3857 N N . GLU A 1 466 ? 0.182 8.618 -27.602 1.00 96.31 466 GLU A N 1
ATOM 3858 C CA . GLU A 1 466 ? 0.859 8.246 -28.836 1.00 96.31 466 GLU A CA 1
ATOM 3859 C C . GLU A 1 466 ? 1.697 6.983 -28.597 1.00 96.31 466 GLU A C 1
ATOM 3861 O O . GLU A 1 466 ? 2.586 6.954 -27.739 1.00 96.31 466 GLU A O 1
ATOM 3866 N N . TRP A 1 467 ? 1.418 5.940 -29.376 1.00 96.38 467 TRP A N 1
ATOM 3867 C CA . TRP A 1 467 ? 2.014 4.608 -29.248 1.00 96.38 467 TRP A CA 1
ATOM 3868 C C . TRP A 1 467 ? 3.379 4.526 -29.937 1.00 96.38 467 TRP A C 1
ATOM 3870 O O . TRP A 1 467 ? 3.571 3.809 -30.913 1.00 96.38 467 TRP A O 1
ATOM 3880 N N . THR A 1 468 ? 4.336 5.309 -29.439 1.00 96.69 468 THR A N 1
ATOM 3881 C CA . THR A 1 468 ? 5.734 5.231 -29.886 1.00 96.69 468 THR A CA 1
ATOM 3882 C C . THR A 1 468 ? 6.456 4.054 -29.228 1.00 96.69 468 THR A C 1
ATOM 3884 O O . THR A 1 468 ? 6.161 3.685 -28.092 1.00 96.69 468 THR A O 1
ATOM 3887 N N . GLU A 1 469 ? 7.494 3.527 -29.879 1.00 95.38 469 GLU A N 1
ATOM 3888 C CA . GLU A 1 469 ? 8.322 2.454 -29.305 1.00 95.38 469 GLU A CA 1
ATOM 3889 C C . GLU A 1 469 ? 8.931 2.852 -27.946 1.00 95.38 469 GLU A C 1
ATOM 3891 O O . GLU A 1 469 ? 9.039 2.036 -27.031 1.00 95.38 469 GLU A O 1
ATOM 3896 N N . ASN A 1 470 ? 9.296 4.129 -27.772 1.00 95.56 470 ASN A N 1
ATOM 3897 C CA . ASN A 1 470 ? 9.791 4.637 -26.494 1.00 95.56 470 ASN A CA 1
ATOM 3898 C C . ASN A 1 470 ? 8.708 4.615 -25.404 1.00 95.56 470 ASN A C 1
ATOM 3900 O O . ASN A 1 470 ? 9.012 4.249 -24.270 1.00 95.56 470 ASN A O 1
ATOM 3904 N N . PHE A 1 471 ? 7.467 4.985 -25.738 1.00 97.69 471 PHE A N 1
ATOM 3905 C CA . PHE A 1 471 ? 6.331 4.893 -24.819 1.00 97.69 471 PHE A CA 1
ATOM 3906 C C . PHE A 1 471 ? 6.122 3.445 -24.364 1.00 97.69 471 PHE A C 1
ATOM 3908 O O . PHE A 1 471 ? 6.170 3.160 -23.168 1.00 97.69 471 PHE A O 1
ATOM 3915 N N . GLU A 1 472 ? 5.992 2.516 -25.309 1.00 97.56 472 GLU A N 1
ATOM 3916 C CA . GLU A 1 472 ? 5.765 1.098 -25.019 1.00 97.56 472 GLU A CA 1
ATOM 3917 C C . GLU A 1 472 ? 6.916 0.485 -24.212 1.00 97.56 472 GLU A C 1
ATOM 3919 O O . GLU A 1 472 ? 6.677 -0.232 -23.238 1.00 97.56 472 GLU A O 1
ATOM 3924 N N . ARG A 1 473 ? 8.170 0.839 -24.529 1.00 96.31 473 ARG A N 1
ATOM 3925 C CA . ARG A 1 473 ? 9.345 0.405 -23.761 1.00 96.31 473 ARG A CA 1
ATOM 3926 C C . ARG A 1 473 ? 9.267 0.854 -22.303 1.00 96.31 473 ARG A C 1
ATOM 3928 O O . ARG A 1 473 ? 9.551 0.052 -21.415 1.00 96.31 473 ARG A O 1
ATOM 3935 N N . GLN A 1 474 ? 8.890 2.107 -22.049 1.00 97.81 474 GLN A N 1
ATOM 3936 C CA . GLN A 1 474 ? 8.739 2.640 -20.691 1.00 97.81 474 GLN A CA 1
ATOM 3937 C C . GLN A 1 474 ? 7.605 1.930 -19.938 1.00 97.81 474 GLN A C 1
ATOM 3939 O O . GLN A 1 474 ? 7.779 1.596 -18.772 1.00 97.81 474 GLN A O 1
ATOM 3944 N N . ILE A 1 475 ? 6.487 1.615 -20.602 1.00 97.62 475 ILE A N 1
ATOM 3945 C CA . ILE A 1 475 ? 5.363 0.869 -20.010 1.00 97.62 475 ILE A CA 1
ATOM 3946 C C . ILE A 1 475 ? 5.729 -0.590 -19.685 1.00 97.62 475 ILE A C 1
ATOM 3948 O O . ILE A 1 475 ? 5.357 -1.114 -18.634 1.00 97.62 475 ILE A O 1
ATOM 3952 N N . LEU A 1 476 ? 6.437 -1.277 -20.584 1.00 96.06 476 LEU A N 1
ATOM 3953 C CA . LEU A 1 476 ? 6.614 -2.732 -20.528 1.00 96.06 476 LEU A CA 1
ATOM 3954 C C . LEU A 1 476 ? 7.865 -3.198 -19.788 1.00 96.06 476 LEU A C 1
ATOM 3956 O O . LEU A 1 476 ? 7.847 -4.284 -19.198 1.00 96.06 476 LEU A O 1
ATOM 3960 N N . ASN A 1 477 ? 8.942 -2.416 -19.845 1.00 95.50 477 ASN A N 1
ATOM 3961 C CA . ASN A 1 477 ? 10.233 -2.743 -19.237 1.00 95.50 477 ASN A CA 1
ATOM 3962 C C . ASN A 1 477 ? 10.462 -2.018 -17.899 1.00 95.50 477 ASN A C 1
ATOM 3964 O O . ASN A 1 477 ? 11.569 -2.056 -17.376 1.00 95.50 477 ASN A O 1
ATOM 3968 N N . THR A 1 478 ? 9.419 -1.396 -17.344 1.00 94.31 478 THR A N 1
ATOM 3969 C CA . THR A 1 478 ? 9.412 -0.757 -16.017 1.00 94.31 478 THR A CA 1
ATOM 3970 C C . THR A 1 478 ? 9.743 -1.737 -14.887 1.00 94.31 478 THR A C 1
ATOM 3972 O O . THR A 1 478 ? 9.620 -2.960 -15.023 1.00 94.31 478 THR A O 1
ATOM 3975 N N . GLU A 1 479 ? 10.191 -1.168 -13.780 1.00 91.75 479 GLU A N 1
ATOM 3976 C CA . GLU A 1 479 ? 10.334 -1.764 -12.462 1.00 91.75 479 GLU A CA 1
ATOM 3977 C C . GLU A 1 479 ? 9.023 -2.339 -11.902 1.00 91.75 479 GLU A C 1
ATOM 3979 O O . GLU A 1 479 ? 7.923 -2.007 -12.346 1.00 91.75 479 GLU A O 1
ATOM 3984 N N . SER A 1 480 ? 9.153 -3.240 -10.928 1.00 86.12 480 SER A N 1
ATOM 3985 C CA . SER A 1 480 ? 8.019 -3.739 -10.162 1.00 86.12 480 SER A CA 1
ATOM 3986 C C . SER A 1 480 ? 8.469 -4.160 -8.769 1.00 86.12 480 SER A C 1
ATOM 3988 O O . SER A 1 480 ? 9.274 -5.080 -8.641 1.00 86.12 480 SER A O 1
ATOM 3990 N N . LEU A 1 481 ? 7.948 -3.514 -7.726 1.00 95.62 481 LEU A N 1
ATOM 3991 C CA . LEU A 1 481 ? 8.231 -3.878 -6.338 1.00 95.62 481 LEU A CA 1
ATOM 3992 C C . LEU A 1 481 ? 7.885 -5.347 -6.084 1.00 95.62 481 LEU A C 1
ATOM 3994 O O . LEU A 1 481 ? 6.821 -5.794 -6.487 1.00 95.62 481 LEU A O 1
ATOM 3998 N N . ASN A 1 482 ? 8.718 -6.098 -5.375 1.00 97.19 482 ASN A N 1
ATOM 3999 C CA . ASN A 1 482 ? 8.483 -7.505 -5.057 1.00 97.19 482 ASN A CA 1
ATOM 4000 C C . ASN A 1 482 ? 7.894 -7.669 -3.659 1.00 97.19 482 ASN A C 1
ATOM 4002 O O . ASN A 1 482 ? 8.455 -7.168 -2.686 1.00 97.19 482 ASN A O 1
ATOM 4006 N N . TYR A 1 483 ? 6.810 -8.431 -3.538 1.00 97.81 483 TYR A N 1
ATOM 4007 C CA . TYR A 1 483 ? 6.306 -8.889 -2.245 1.00 97.81 483 TYR A CA 1
ATOM 4008 C C . TYR A 1 483 ? 7.087 -10.093 -1.713 1.00 97.81 483 TYR A C 1
ATOM 4010 O O . TYR A 1 483 ? 7.204 -10.264 -0.498 1.00 97.81 483 TYR A O 1
ATOM 4018 N N . ALA A 1 484 ? 7.645 -10.924 -2.595 1.00 96.56 484 ALA A N 1
ATOM 4019 C CA . ALA A 1 484 ? 8.553 -11.986 -2.183 1.00 96.56 484 ALA A CA 1
ATOM 4020 C C . ALA A 1 484 ? 9.901 -11.427 -1.698 1.00 96.56 484 ALA A C 1
ATOM 4022 O O . ALA A 1 484 ? 10.277 -10.297 -2.000 1.00 96.56 484 ALA A O 1
ATOM 4023 N N . THR A 1 485 ? 10.660 -12.245 -0.967 1.00 94.94 485 THR A N 1
ATOM 4024 C CA . THR A 1 485 ? 11.979 -11.857 -0.422 1.00 94.94 485 THR A CA 1
ATOM 4025 C C . THR A 1 485 ? 13.165 -12.411 -1.209 1.00 94.94 485 THR A C 1
ATOM 4027 O O . THR A 1 485 ? 14.311 -12.231 -0.804 1.00 94.94 485 THR A O 1
ATOM 4030 N N . LYS A 1 486 ? 12.913 -13.170 -2.278 1.00 93.81 486 LYS A N 1
ATOM 4031 C CA . LYS A 1 486 ? 13.939 -13.789 -3.129 1.00 93.81 486 LYS A CA 1
ATOM 4032 C C . LYS A 1 486 ? 13.322 -14.338 -4.407 1.00 93.81 486 LYS A C 1
ATOM 4034 O O . LYS A 1 486 ? 12.125 -14.593 -4.462 1.00 93.81 486 LYS A O 1
ATOM 4039 N N . ASN A 1 487 ? 14.161 -14.589 -5.405 1.00 91.38 487 ASN A N 1
ATOM 4040 C CA . ASN A 1 487 ? 13.761 -15.102 -6.711 1.00 91.38 487 ASN A CA 1
ATOM 4041 C C . ASN A 1 487 ? 13.465 -16.617 -6.679 1.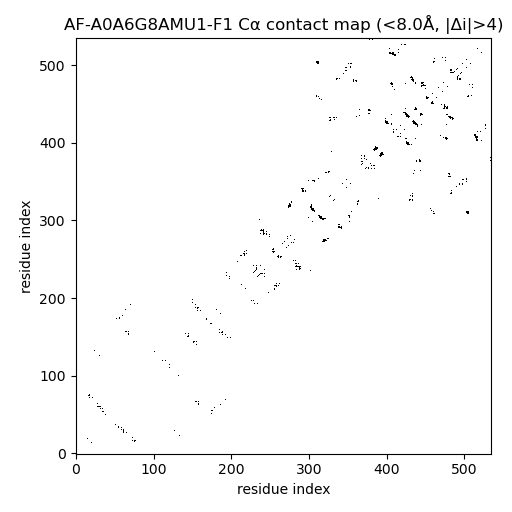00 91.38 487 ASN A C 1
ATOM 4043 O O . ASN A 1 487 ? 14.295 -17.431 -7.084 1.00 91.38 487 ASN A O 1
ATOM 4047 N N . ASP A 1 488 ? 12.302 -17.007 -6.154 1.00 93.50 488 ASP A N 1
ATOM 4048 C CA . ASP A 1 488 ? 11.857 -18.403 -6.083 1.00 93.50 488 ASP A CA 1
ATOM 4049 C C . ASP A 1 488 ? 10.369 -18.587 -6.460 1.00 93.50 488 ASP A C 1
ATOM 4051 O O . ASP A 1 488 ? 9.754 -17.742 -7.117 1.00 93.50 488 ASP A O 1
ATOM 4055 N N . ALA A 1 489 ? 9.778 -19.731 -6.097 1.00 94.94 489 ALA A N 1
ATOM 4056 C CA . ALA A 1 489 ? 8.377 -20.033 -6.391 1.00 94.94 489 ALA A CA 1
ATOM 4057 C C . ALA A 1 489 ? 7.395 -19.031 -5.755 1.00 94.94 489 ALA A C 1
ATOM 4059 O O . ALA A 1 489 ? 6.315 -18.810 -6.303 1.00 94.94 489 ALA A O 1
ATOM 4060 N N . GLU A 1 490 ? 7.754 -18.409 -4.627 1.00 95.56 490 GLU A N 1
ATOM 4061 C CA . GLU A 1 490 ? 6.947 -17.353 -4.020 1.00 95.56 490 GLU A CA 1
ATOM 4062 C C . GLU A 1 490 ? 6.966 -16.087 -4.875 1.00 95.56 490 GLU A C 1
ATOM 4064 O O . GLU A 1 490 ? 5.899 -15.548 -5.157 1.00 95.56 490 GLU A O 1
ATOM 4069 N N . HIS A 1 491 ? 8.135 -15.681 -5.377 1.00 95.00 491 HIS A N 1
ATOM 4070 C CA . HIS A 1 491 ? 8.253 -14.561 -6.316 1.00 95.00 491 HIS A CA 1
ATOM 4071 C C . HIS A 1 491 ? 7.477 -14.812 -7.607 1.00 95.00 491 HIS A C 1
ATOM 4073 O O . HIS A 1 491 ? 6.735 -13.950 -8.076 1.00 95.00 491 HIS A O 1
ATOM 4079 N N . LYS A 1 492 ? 7.540 -16.031 -8.155 1.00 93.94 492 LYS A N 1
ATOM 4080 C CA . LYS A 1 492 ? 6.705 -16.375 -9.312 1.00 93.94 492 LYS A CA 1
ATOM 4081 C C . LYS A 1 492 ? 5.217 -16.151 -9.005 1.00 93.94 492 LYS A C 1
ATOM 4083 O O . LYS A 1 492 ? 4.517 -15.507 -9.780 1.00 93.94 492 LYS A O 1
ATOM 4088 N N . ARG A 1 493 ? 4.754 -16.661 -7.864 1.00 95.69 493 ARG A N 1
ATOM 4089 C CA . ARG A 1 493 ? 3.349 -16.658 -7.437 1.00 95.69 493 ARG A CA 1
ATOM 4090 C C . ARG A 1 493 ? 2.803 -15.271 -7.093 1.00 95.69 493 ARG A C 1
ATOM 4092 O O . ARG A 1 493 ? 1.674 -14.968 -7.464 1.00 95.69 493 ARG A O 1
ATOM 4099 N N . LEU A 1 494 ? 3.571 -14.465 -6.365 1.00 96.25 494 LEU A N 1
ATOM 4100 C CA . LEU A 1 494 ? 3.126 -13.161 -5.865 1.00 96.25 494 LEU A CA 1
ATOM 4101 C C . LEU A 1 494 ? 3.480 -12.009 -6.801 1.00 96.25 494 LEU A C 1
ATOM 4103 O O . LEU A 1 494 ? 2.772 -11.010 -6.806 1.00 96.25 494 LEU A O 1
ATOM 4107 N N . ASP A 1 495 ? 4.540 -12.145 -7.598 1.00 94.62 495 ASP A N 1
ATOM 4108 C CA . ASP A 1 495 ? 5.093 -11.008 -8.331 1.00 94.62 495 ASP A CA 1
ATOM 4109 C C . ASP A 1 495 ? 5.039 -11.183 -9.853 1.00 94.62 495 ASP A C 1
ATOM 4111 O O . ASP A 1 495 ? 4.775 -10.205 -10.555 1.00 94.62 495 ASP A O 1
ATOM 4115 N N . SER A 1 496 ? 5.266 -12.402 -10.367 1.00 92.25 496 SER A N 1
ATOM 4116 C CA . SER A 1 496 ? 5.386 -12.663 -11.816 1.00 92.25 496 SER A CA 1
ATOM 4117 C C . SER A 1 496 ? 4.087 -13.091 -12.505 1.00 92.25 496 SER A C 1
ATOM 4119 O O . SER A 1 496 ? 3.902 -12.753 -13.668 1.00 92.25 496 SER A O 1
ATOM 4121 N N . ILE A 1 497 ? 3.207 -13.830 -11.821 1.00 92.19 497 ILE A N 1
ATOM 4122 C CA . ILE A 1 497 ? 1.906 -14.271 -12.364 1.00 92.19 497 ILE A CA 1
ATOM 4123 C C . ILE A 1 497 ? 0.862 -13.139 -12.391 1.00 92.19 497 ILE A C 1
ATOM 4125 O O . ILE A 1 497 ? 0.175 -13.007 -13.403 1.00 92.19 497 ILE A O 1
ATOM 4129 N N . PRO A 1 498 ? 0.717 -12.293 -11.347 1.00 93.62 498 PRO A N 1
ATOM 4130 C CA . PRO A 1 498 ? -0.330 -11.268 -11.329 1.00 93.62 498 PRO A CA 1
ATOM 4131 C C . PRO A 1 498 ? -0.376 -10.315 -12.537 1.00 93.62 498 PRO A C 1
ATOM 4133 O O . PRO A 1 498 ? -1.494 -10.031 -12.975 1.00 93.62 498 PRO A O 1
ATOM 4136 N N . PRO A 1 499 ? 0.754 -9.874 -13.136 1.00 90.12 499 PRO A N 1
ATOM 4137 C CA . PRO A 1 499 ? 0.734 -9.100 -14.380 1.00 90.12 499 PRO A CA 1
ATOM 4138 C C . PRO A 1 499 ? -0.130 -9.708 -15.496 1.00 90.12 499 PRO A C 1
ATOM 4140 O O . PRO A 1 499 ? -0.827 -8.976 -16.185 1.00 90.12 499 PRO A O 1
ATOM 4143 N N . GLU A 1 500 ? -0.169 -11.039 -15.635 1.00 88.00 500 GLU A N 1
ATOM 4144 C CA . GLU A 1 500 ? -0.928 -11.724 -16.697 1.00 88.00 500 GLU A CA 1
ATOM 4145 C C . GLU A 1 500 ? -2.452 -11.540 -16.573 1.00 88.00 500 GLU A C 1
ATOM 4147 O O . GLU A 1 500 ? -3.185 -11.724 -17.544 1.00 88.00 500 GLU A O 1
ATOM 4152 N N . LYS A 1 501 ? -2.946 -11.200 -15.376 1.00 92.19 501 LYS A N 1
ATOM 4153 C CA . LYS A 1 501 ? -4.383 -11.088 -15.068 1.00 92.19 501 LYS A CA 1
ATOM 4154 C C . LYS A 1 501 ? -4.796 -9.668 -14.692 1.00 92.19 501 LYS A C 1
ATOM 4156 O O . LYS A 1 501 ? -5.934 -9.260 -14.943 1.00 92.19 501 LYS A O 1
ATOM 4161 N N . TYR A 1 502 ? -3.905 -8.933 -14.035 1.00 95.81 502 TYR A N 1
ATOM 4162 C CA . TYR A 1 502 ? -4.248 -7.739 -13.268 1.00 95.81 502 TYR A CA 1
ATOM 4163 C C . TYR A 1 502 ? -3.604 -6.450 -13.782 1.00 95.81 502 TYR A C 1
ATOM 4165 O O . TYR A 1 502 ? -3.815 -5.402 -13.170 1.00 95.81 502 TYR A O 1
ATOM 4173 N N . ASP A 1 503 ? -2.904 -6.481 -14.916 1.00 94.88 503 ASP A N 1
ATOM 4174 C CA . ASP A 1 503 ? -2.424 -5.267 -15.580 1.00 94.88 503 ASP A CA 1
ATOM 4175 C C . ASP A 1 503 ? -3.574 -4.407 -16.140 1.00 94.88 503 ASP A C 1
ATOM 4177 O O . ASP A 1 503 ? -4.709 -4.856 -16.324 1.00 94.88 503 ASP A O 1
ATOM 4181 N N . TYR A 1 504 ? -3.297 -3.113 -16.296 1.00 96.81 504 TYR A N 1
ATOM 4182 C CA . TYR A 1 504 ? -4.238 -2.105 -16.787 1.00 96.81 504 TYR A CA 1
ATOM 4183 C C . TYR A 1 504 ? -4.196 -2.006 -18.320 1.00 96.81 504 TYR A C 1
ATOM 4185 O O . TYR A 1 504 ? -3.221 -2.417 -18.953 1.00 96.81 504 TYR A O 1
ATOM 4193 N N . LEU A 1 505 ? -5.232 -1.421 -18.934 1.00 97.62 505 LEU A N 1
ATOM 4194 C CA . LEU A 1 505 ? -5.451 -1.549 -20.383 1.00 97.62 505 LEU A CA 1
ATOM 4195 C C . LEU A 1 505 ? -4.323 -1.001 -21.267 1.00 97.62 505 LEU A C 1
ATOM 4197 O O . LEU A 1 505 ? -4.060 -1.568 -22.324 1.00 97.62 505 LEU A O 1
ATOM 4201 N N . ILE A 1 506 ? -3.636 0.070 -20.861 1.00 97.94 506 ILE A N 1
ATOM 4202 C CA . ILE A 1 506 ? -2.469 0.583 -21.600 1.00 97.94 506 ILE A CA 1
ATOM 4203 C C . ILE A 1 506 ? -1.363 -0.484 -21.657 1.00 97.94 506 ILE A C 1
ATOM 4205 O O . ILE A 1 506 ? -0.806 -0.747 -22.721 1.00 97.94 506 ILE A O 1
ATOM 4209 N N . ARG A 1 507 ? -1.058 -1.139 -20.534 1.00 96.75 507 ARG A N 1
ATOM 4210 C CA . ARG A 1 507 ? -0.018 -2.171 -20.485 1.00 96.75 507 ARG A CA 1
ATOM 4211 C C . ARG A 1 507 ? -0.442 -3.446 -21.218 1.00 96.75 507 ARG A C 1
ATOM 4213 O O . ARG A 1 507 ? 0.375 -4.014 -21.942 1.00 96.75 507 ARG A O 1
ATOM 4220 N N . ASP A 1 508 ? -1.719 -3.819 -21.128 1.00 95.62 508 ASP A N 1
ATOM 4221 C CA . ASP A 1 508 ? -2.311 -4.909 -21.919 1.00 95.62 508 ASP A CA 1
ATOM 4222 C C . ASP A 1 508 ? -2.265 -4.630 -23.431 1.00 95.62 508 ASP A C 1
ATOM 4224 O O . ASP A 1 508 ? -2.107 -5.548 -24.231 1.00 95.62 508 ASP A O 1
ATOM 4228 N N . LYS A 1 509 ? -2.439 -3.372 -23.854 1.00 96.19 509 LYS A N 1
ATOM 4229 C CA . LYS A 1 509 ? -2.360 -2.975 -25.269 1.00 96.19 509 LYS A CA 1
ATOM 4230 C C . LYS A 1 509 ? -0.912 -2.996 -25.757 1.00 96.19 509 LYS A C 1
ATOM 4232 O O . LYS A 1 509 ? -0.663 -3.577 -26.809 1.00 96.19 509 LYS A O 1
ATOM 4237 N N . ALA A 1 510 ? 0.022 -2.458 -24.967 1.00 95.88 510 ALA A N 1
ATOM 4238 C CA . ALA A 1 510 ? 1.454 -2.470 -25.274 1.00 95.88 510 ALA A CA 1
ATOM 4239 C C . ALA A 1 510 ? 2.001 -3.900 -25.432 1.00 95.88 510 ALA A C 1
ATOM 4241 O O . ALA A 1 510 ? 2.808 -4.173 -26.313 1.00 95.88 510 ALA A O 1
ATOM 4242 N N . SER A 1 511 ? 1.571 -4.837 -24.582 1.00 94.50 511 SER A N 1
ATOM 4243 C CA . SER A 1 511 ? 2.143 -6.189 -24.544 1.00 94.50 511 SER A CA 1
ATOM 4244 C C . SER A 1 511 ? 1.792 -7.060 -25.756 1.00 94.50 511 SER A C 1
ATOM 4246 O O . SER A 1 511 ? 2.435 -8.085 -25.960 1.00 94.50 511 SER A O 1
ATOM 4248 N N . LYS A 1 512 ? 0.813 -6.666 -26.583 1.00 94.69 512 LYS A N 1
ATOM 4249 C CA . LYS A 1 512 ? 0.348 -7.451 -27.744 1.00 94.69 512 LYS A CA 1
ATOM 4250 C C . LYS A 1 512 ? 1.330 -7.508 -28.911 1.00 94.69 512 LYS A C 1
ATOM 4252 O O . LYS A 1 512 ? 1.183 -8.384 -29.755 1.00 94.69 512 LYS A O 1
ATOM 4257 N N . THR A 1 513 ? 2.257 -6.561 -28.988 1.00 94.81 513 THR A N 1
ATOM 4258 C CA . THR A 1 513 ? 3.219 -6.406 -30.095 1.00 94.81 513 THR A CA 1
ATOM 4259 C C . THR A 1 513 ? 4.666 -6.521 -29.617 1.00 94.81 513 THR A C 1
ATOM 4261 O O . THR A 1 513 ? 5.597 -6.144 -30.335 1.00 94.81 513 THR A O 1
ATOM 4264 N N . TRP A 1 514 ? 4.860 -6.997 -28.385 1.00 96.44 514 TRP A N 1
ATOM 4265 C CA . TRP A 1 514 ? 6.153 -7.079 -27.725 1.00 96.44 514 TRP A CA 1
ATOM 4266 C C . TRP A 1 514 ? 6.350 -8.433 -27.063 1.00 96.44 514 TRP A C 1
ATOM 4268 O O . TRP A 1 514 ? 5.556 -8.871 -26.229 1.00 96.44 514 TRP A O 1
ATOM 4278 N N . SER A 1 515 ? 7.505 -9.031 -27.319 1.00 94.06 515 SER A N 1
ATOM 4279 C CA . SER A 1 515 ? 7.871 -10.330 -26.773 1.00 94.06 515 SER A CA 1
ATOM 4280 C C . SER A 1 515 ? 8.988 -10.223 -25.741 1.00 94.06 515 SER A C 1
ATOM 4282 O O . SER A 1 515 ? 9.932 -9.437 -25.859 1.00 94.06 515 SER A O 1
ATOM 4284 N N . SER A 1 516 ? 8.909 -11.062 -24.704 1.00 92.88 516 SER A N 1
ATOM 4285 C CA . SER A 1 516 ? 10.034 -11.265 -23.787 1.00 92.88 516 SER A CA 1
ATOM 4286 C C . SER A 1 516 ? 11.067 -12.195 -24.429 1.00 92.88 516 SER A C 1
ATOM 4288 O O . SER A 1 516 ? 10.681 -13.227 -24.978 1.00 92.88 516 SER A O 1
ATOM 4290 N N . PRO A 1 517 ? 12.376 -11.920 -24.303 1.00 92.44 517 PRO A N 1
ATOM 4291 C CA . PRO A 1 517 ? 13.398 -12.803 -24.847 1.00 92.44 517 PRO A CA 1
ATOM 4292 C C . PRO A 1 517 ? 13.355 -14.174 -24.184 1.00 92.44 517 PRO A C 1
ATOM 4294 O O . PRO A 1 517 ? 13.170 -14.293 -22.967 1.00 92.44 517 PRO A O 1
ATOM 4297 N N . THR A 1 518 ? 13.583 -15.218 -24.971 1.00 90.38 518 THR A N 1
ATOM 4298 C CA . THR A 1 518 ? 13.771 -16.582 -24.469 1.00 90.38 518 THR A CA 1
ATOM 4299 C C . THR A 1 518 ? 15.044 -16.688 -23.621 1.00 90.38 518 THR A C 1
ATOM 4301 O O . THR A 1 518 ? 15.925 -15.824 -23.658 1.00 90.38 518 THR A O 1
ATOM 4304 N N . LEU A 1 519 ? 15.178 -17.774 -22.853 1.00 87.50 519 LEU A N 1
ATOM 4305 C CA . LEU A 1 519 ? 16.397 -18.039 -22.076 1.00 87.50 519 LEU A CA 1
ATOM 4306 C C . LEU A 1 519 ? 17.648 -18.169 -22.960 1.00 87.50 519 LEU A C 1
ATOM 4308 O O . LEU A 1 519 ? 18.729 -17.811 -22.509 1.00 87.50 519 LEU A O 1
ATOM 4312 N N . ASN A 1 520 ? 17.491 -18.628 -24.205 1.00 87.81 520 ASN A N 1
ATOM 4313 C CA . ASN A 1 520 ? 18.596 -18.778 -25.154 1.00 87.81 520 ASN A CA 1
ATOM 4314 C C . ASN A 1 520 ? 19.015 -17.439 -25.774 1.00 87.81 520 ASN A C 1
ATOM 4316 O O . ASN A 1 520 ? 20.186 -17.242 -26.075 1.00 87.81 520 ASN A O 1
ATOM 4320 N N . GLN A 1 521 ? 18.066 -16.517 -25.952 1.00 87.88 521 GLN A N 1
ATOM 4321 C CA . GLN A 1 521 ? 18.346 -15.172 -26.458 1.00 87.88 521 GLN A CA 1
ATOM 4322 C C . GLN A 1 521 ? 19.001 -14.287 -25.388 1.00 87.88 521 GLN A C 1
ATOM 4324 O O . GLN A 1 521 ? 19.876 -13.483 -25.695 1.00 87.88 521 GLN A O 1
ATOM 4329 N N . TYR A 1 522 ? 18.603 -14.419 -24.119 1.00 88.88 522 TYR A N 1
ATOM 4330 C CA . TYR A 1 522 ? 19.068 -13.532 -23.052 1.00 88.88 522 TYR A CA 1
ATOM 4331 C C . TYR A 1 522 ? 20.422 -13.944 -22.454 1.00 88.88 522 TYR A C 1
ATOM 4333 O O . TYR A 1 522 ? 20.541 -14.973 -21.789 1.00 88.88 522 TYR A O 1
ATOM 4341 N N . SER A 1 523 ? 21.421 -13.062 -22.555 1.00 85.62 523 SER A N 1
ATOM 4342 C CA . SER A 1 523 ? 22.705 -13.204 -21.861 1.00 85.62 523 SER A CA 1
ATOM 4343 C C . SER A 1 523 ? 22.907 -12.111 -20.815 1.00 85.62 523 SER A C 1
ATOM 4345 O O . SER A 1 523 ? 23.147 -10.946 -21.136 1.00 85.62 523 SER A O 1
ATOM 4347 N N . PHE A 1 524 ? 22.897 -12.506 -19.538 1.00 82.00 524 PHE A N 1
ATOM 4348 C CA . PHE A 1 524 ? 23.157 -11.591 -18.421 1.00 82.00 524 PHE A CA 1
ATOM 4349 C C . PHE A 1 524 ? 24.525 -10.905 -18.543 1.00 82.00 524 PHE A C 1
ATOM 4351 O O . PHE A 1 524 ? 24.644 -9.710 -18.296 1.00 82.00 524 PHE A O 1
ATOM 4358 N N . LYS A 1 525 ? 25.549 -11.641 -18.998 1.00 81.25 525 LYS A N 1
ATOM 4359 C CA . LYS A 1 525 ? 26.890 -11.089 -19.225 1.00 81.25 525 LYS A CA 1
ATOM 4360 C C . LYS A 1 525 ? 26.874 -10.003 -20.301 1.00 81.25 525 LYS A C 1
ATOM 4362 O O . LYS A 1 525 ? 27.494 -8.971 -20.103 1.00 81.25 525 LYS A O 1
ATOM 4367 N N . GLN A 1 526 ? 26.171 -10.197 -21.415 1.00 80.00 526 GLN A N 1
ATOM 4368 C CA . GLN A 1 526 ? 26.117 -9.186 -22.482 1.00 80.00 526 GLN A CA 1
ATOM 4369 C C . GLN A 1 526 ? 25.400 -7.909 -22.027 1.00 80.00 526 GLN A C 1
ATOM 4371 O O . GLN A 1 526 ? 25.843 -6.807 -22.343 1.00 80.00 526 GLN A O 1
ATOM 4376 N N . VAL A 1 527 ? 24.329 -8.058 -21.246 1.00 81.31 527 VAL A N 1
ATOM 4377 C CA . VAL A 1 527 ? 23.522 -6.932 -20.764 1.00 81.31 527 VAL A CA 1
ATOM 4378 C C . VAL A 1 527 ? 24.219 -6.173 -19.628 1.00 81.31 527 VAL A C 1
ATOM 4380 O O . VAL A 1 527 ? 24.265 -4.946 -19.652 1.00 81.31 527 VAL A O 1
ATOM 4383 N N . ASP A 1 528 ? 24.803 -6.868 -18.649 1.00 79.56 528 ASP A N 1
ATOM 4384 C CA . ASP A 1 528 ? 25.309 -6.252 -17.412 1.00 79.56 528 ASP A CA 1
ATOM 4385 C C . ASP A 1 528 ? 26.838 -6.011 -17.402 1.00 79.56 528 ASP A C 1
ATOM 4387 O O . ASP A 1 528 ? 27.319 -5.256 -16.564 1.00 79.56 528 ASP A O 1
ATOM 4391 N N . ASN A 1 529 ? 27.630 -6.567 -18.339 1.00 67.75 529 ASN A N 1
ATOM 4392 C CA . ASN A 1 529 ? 29.090 -6.319 -18.407 1.00 67.75 529 ASN A CA 1
ATOM 4393 C C . ASN A 1 529 ? 29.488 -4.991 -19.077 1.00 67.75 529 ASN A C 1
ATOM 4395 O O . ASN A 1 529 ? 30.685 -4.731 -19.241 1.00 67.75 529 ASN A O 1
ATOM 4399 N N . LYS A 1 530 ? 28.544 -4.139 -19.500 1.00 61.94 530 LYS A N 1
ATOM 4400 C CA . LYS A 1 530 ? 28.893 -2.825 -20.067 1.00 61.94 530 LYS A CA 1
ATOM 4401 C C . LYS A 1 530 ? 29.641 -2.012 -18.992 1.00 61.94 530 LYS A C 1
ATOM 4403 O O . LYS A 1 530 ? 29.036 -1.581 -18.014 1.00 61.94 530 LYS A O 1
ATOM 4408 N N . LYS A 1 531 ? 30.957 -1.813 -19.194 1.00 47.09 531 LYS A N 1
ATOM 4409 C CA . LYS A 1 531 ? 31.982 -1.275 -18.257 1.00 47.09 531 LYS A CA 1
ATOM 4410 C C . LYS A 1 531 ? 31.649 0.054 -17.542 1.00 47.09 531 LYS A C 1
ATOM 4412 O O . LYS A 1 531 ? 32.403 0.471 -16.671 1.00 47.09 531 LYS A O 1
ATOM 4417 N N . ASN A 1 532 ? 30.538 0.709 -17.873 1.00 48.00 532 ASN A N 1
ATOM 4418 C CA . ASN A 1 532 ? 30.177 2.046 -17.398 1.00 48.00 532 ASN A CA 1
ATOM 4419 C C . ASN A 1 532 ? 29.130 2.061 -16.269 1.00 48.00 532 ASN A C 1
ATOM 4421 O O . ASN A 1 532 ? 28.729 3.139 -15.837 1.00 48.00 532 ASN A O 1
ATOM 4425 N N . ARG A 1 533 ? 28.673 0.902 -15.781 1.00 59.34 533 ARG A N 1
ATOM 4426 C CA . ARG A 1 533 ? 27.605 0.806 -14.772 1.00 59.34 533 ARG A CA 1
ATOM 4427 C C . ARG A 1 533 ? 28.206 0.594 -13.384 1.00 59.34 533 ARG A C 1
ATOM 4429 O O . ARG A 1 533 ? 28.718 -0.476 -13.081 1.00 59.34 533 ARG A O 1
ATOM 4436 N N . LYS A 1 534 ? 28.194 1.653 -12.571 1.00 63.19 534 LYS A N 1
ATOM 4437 C CA . LYS A 1 534 ? 28.833 1.701 -11.243 1.00 63.19 534 LYS A CA 1
ATOM 4438 C C . LYS A 1 534 ? 27.904 1.297 -10.084 1.00 63.19 534 LYS A C 1
ATOM 4440 O O . LYS A 1 534 ? 28.378 1.239 -8.955 1.00 63.19 534 LYS A O 1
ATOM 4445 N N . VAL A 1 535 ? 26.622 1.059 -10.371 1.00 64.25 535 VAL A N 1
ATOM 4446 C CA . VAL A 1 535 ? 25.550 0.758 -9.404 1.00 64.25 535 VAL A CA 1
ATOM 4447 C C . VAL A 1 535 ? 25.364 -0.735 -9.210 1.00 64.25 535 VAL A C 1
ATOM 4449 O O . VAL A 1 535 ? 25.377 -1.464 -10.237 1.00 64.25 535 VAL A O 1
#

Radius of gyration: 31.89 Å; Cα contacts (8 Å, |Δi|>4): 620; chains: 1; bounding box: 95×49×79 Å

pLDDT: mean 74.72, std 23.89, range [23.03, 98.69]

Sequence (535 aa):
MPLNFFKKEINLQEQSVNDYILTITKQLETLKVELSDLKDTDASVNQQQAITNLVANYTPLIEGLQLAFDTLNVSNTELTQSYFAEVKGRKIKSKFLTHRKNKLSLKLNALAHKNKSTFTSWRYHRLSNKHKAIELQLLSLTKLDHLEPDTFSEIEIIQRQLSVGFRNLEQGNTLVNTLDKNSPWLKELEQAQINRIWNQWYQEKKSLPLDSLSEMTKEAYNSFEPIMFYTLYYYDGWDIPAIAAFNNYLIQQITSDELSAQQVMTDLMTKQRQQVGSPAYLILFRNSHYSPLKKIELMLNQLGGEIDEFKFLQLSGPFEIYKDLSPHSRFIELLCQTVRDAYFKREIDSRRLHQFRMYLDRQNLNYIRNNFPSKRDDLSLLNYIKAPLPKGLAGQSLIRERGRLHNKVPDTRNYSDYILEFSTIKRLTPNFHSEFILDNNGMFVSQWNVLKIKNNRVISDPDAYEWTENFERQILNTESLNYATKNDAEHKRLDSIPPEKYDYLIRDKASKTWSSPTLNQYSFKQVDNKKNRKV